Protein AF-A0A846PHN7-F1 (afdb_monomer)

Nearest PDB structures (foldseek):
  6t8h-assembly1_B  TM=9.630E-01  e=1.627E-65  Pyrococcus abyssi
  8ppu-assembly1_B  TM=9.569E-01  e=2.282E-65  Pyrococcus abyssi GE5
  9f29-assembly1_B  TM=9.509E-01  e=7.810E-66  Pyrococcus abyssi GE5
  9f2a-assembly1_B  TM=9.524E-01  e=3.834E-64  Pyrococcus abyssi GE5
  5ijl-assembly1_A  TM=6.419E-01  e=6.352E-54  Pyrococcus abyssi GE5

Radius of gyration: 33.72 Å; Cα contacts (8 Å, |Δi|>4): 1313; chains: 1; bounding box: 74×51×107 Å

Mean predicted aligned error: 6.78 Å

Sequence (601 aa):
MKDVIAGRPIFSFPSRQGGFRLRYGRSRNTGLAAVGIHPATMQVLQGFIAAGTQLRLQLPGKGGIAVPVDTIESPIVRTKNGSVVRVSAENIEEVKHNIEKILFLGDILVSYGDFLYNSRNLETSGYVEEWWVGDLEKKIVEEFNGDPQKAAEAVGIASERLTEFLGRPFLSKPNLKEAIDISSILHIPLHPSFTFFWSNLHSIEELVELRVWLANCEIDEEGGVIRRVAGNAKPSIKRSLEKIYLPHILEDDKIVIKGDEAWAFALCLGHNVSDVDPYSSESVLEAISILSGVKLMDKAPAFVGARMGRPEKAKRRQMTPLVHVLFPVGMAGGSRRNIVEAARREAVPVEVVNRTCPVCKSHTFKLRCEACGSGTAVERICSRCGKSSKGDLCRVCRVSTQSYGKQTIDFKELLENACSLLNCSIPKVLKGVKGLINESKTPESIEKGVLRARYDLSVYKDGTIRFDATNAPLTHFRPSELGVSVERLKQLGYSSDIKGAALTDSSQICELKIQDIVVPRRCADYFVRVAKFVDELLTKVYGLPSYYNVSDGQHLTGCLVIGLAPHTSVGILGRIIGFTSLSVCYAHPVWHSAKRRDCDG

Foldseek 3Di:
DPDDDPPWDWQFDAFDQLFAFEDEDDDQFDDLQAKEAAVLLCLLVVNSQDQLFWKQWPPDDRIHHYDYDNLFQAWWFQFQQRFIDRDHPVCSVVGSVGGPGTLHSTHIYHYPVSNVVSVHDDDDHFDALVVLLVLLQVLCCPPVVRDLCVLCVQLVHDSVLSVCCNVPVSPRDDQQSSQLSSQLRSVGFGHLVLAFQQQLDPDVVLLVVLLVQQVQWDFDDDPNATFKTKGAQDVSVSVSCSSRSQGWDDDPRITMHGDSSRRSSCLLSQPVDDPDDLVVDPDSQRSSCVSNVGHHTRRGPGHMTIMTDHDWDWFWDADVVFALWADALAPQCPPQQFLVSNLVDAKGKAKAFWWAQPPPRDTDLDQADPVPRDGIHQWWADPPPRDTDPDQADPPPRHGTARIDIDIDNSNVLQVVLCVLLVHDRDPTFHYHNAQDDRRSRIDRVNSRRLCSVLVFGADNVRDIDIDFQAIEGFKDFQVQQVHDQVLVVVVPFQAAPVRHGRDDRRGMHTADQQEKAAAQSVLSSVLSVLVSQQSCCCRVVVHHRDQPDDGSNSQQQPWDWCADPPDPDTDIHGYHGYHNDRYMYHHQNNQVVNVHGSRD

pLDDT: mean 93.6, std 4.92, range [53.34, 98.56]

Solvent-accessible surface area (backbone atoms only — not comparable to full-atom values): 31960 Å² total; per-residue (Å²): 133,89,83,77,53,92,96,37,58,74,76,27,55,75,61,31,86,43,20,26,29,51,36,83,43,69,57,50,51,33,30,65,39,17,27,28,32,20,54,49,31,24,57,73,52,74,54,74,48,42,58,30,15,10,31,34,34,69,60,62,42,77,30,15,13,32,30,76,34,83,77,53,54,45,18,31,33,27,30,73,80,66,25,30,42,72,44,39,90,86,48,37,83,74,43,64,86,38,63,67,42,80,53,28,48,18,33,35,32,37,26,65,66,42,23,61,75,55,73,42,83,84,73,66,72,30,49,39,61,73,54,53,42,50,53,48,54,50,44,26,40,76,78,41,77,60,34,60,53,60,46,16,58,73,48,71,49,60,44,67,59,54,51,35,35,69,75,35,50,78,80,40,68,74,54,67,66,56,29,50,38,44,14,59,69,68,70,37,60,50,50,45,90,65,54,57,36,54,82,57,54,93,48,57,64,63,53,51,52,49,38,58,48,56,76,69,32,53,68,47,66,59,94,92,40,40,45,31,37,36,30,78,62,44,74,66,56,53,49,53,41,57,49,28,64,53,55,31,43,62,54,95,71,20,39,36,25,55,44,65,63,23,31,40,53,39,40,42,56,15,68,95,59,80,91,73,67,58,83,79,42,98,42,57,51,53,25,30,20,64,43,41,71,35,47,62,66,63,49,64,78,32,35,38,12,31,26,51,54,51,75,48,38,64,45,76,43,62,47,90,73,64,24,27,27,63,29,54,41,41,71,55,13,50,98,67,21,19,46,57,57,28,28,75,41,79,68,45,74,32,65,31,22,33,20,32,22,81,84,84,61,51,77,43,71,53,67,46,32,88,90,76,62,47,67,36,42,81,41,26,29,21,85,85,77,67,47,76,37,99,49,65,48,23,92,85,77,70,41,67,34,36,41,45,42,80,44,73,42,50,42,42,61,53,47,52,53,34,22,59,64,62,73,47,80,81,64,92,65,39,23,28,28,58,60,64,84,58,94,51,23,70,63,52,64,64,48,58,18,55,48,23,47,74,54,77,42,36,32,44,100,84,73,48,73,52,72,46,56,26,62,36,33,26,47,47,47,34,38,64,67,28,76,42,57,66,69,59,41,37,75,76,69,48,60,42,29,74,85,68,46,74,62,83,59,50,78,47,48,30,69,52,53,59,47,40,28,30,37,18,50,76,51,33,61,51,45,36,38,50,40,50,43,48,24,48,45,27,39,58,73,66,72,36,77,66,76,66,89,50,90,48,52,76,65,43,48,72,40,76,47,72,47,65,38,88,98,56,91,62,64,41,71,31,30,30,66,31,32,32,95,48,36,27,31,34,25,16,56,68,49,40,45,74,37,75,41,71,17,37,104

Secondary structure (DSSP, 8-state):
-----TT--EEE-TT-TTSEEEEE---TT-BTTBEEE-HHHHHHTTTSS-TTPEEEESSSSS-EEEEE-SSSPPPEEEETTS-EEE--TTTHHHHTTSEEEEEE--EEEE-HHHHHHTTPPPPPPPP-HHHHHHHHHHHHHHHHTT-HHHHHHHHTS-HHHHHHHHH-TTTS---HHHHHHHHHHH-PPPPTTT---GGGSSSHHHHHHHHHHHHTSEEEEETTEEEEEEEE--HHHHHHHHHTT--BEEETTEEEEETHHHHHHHHHTTTT--S--GGGSSSHHHHHHHHHSS----S-S-EE-EEE-PPP-EEE---SS--S---B-TTTTTTTTBHHHHTTSS-EEEEEE-EE-TTT--EESSSB-TTT-PBPEE-EEETTT--EESSSB-TTT-SBEESEEEEEE-HHHHHHHHHHHTT-PPPS--B-BSS--STT-PPPPHHHHHHHHHTT----TTS---EEEEEEE-SEE-HHHHT--HHHHHHTT--B-TTS-B---TTS-EEPPTTEEEEEHHHHHHHHHHHHHHHHIIIIII----S---SSSGGGTT-EEEE--TT-S--EEEEEEEEESSSEEEE-HHHHHHTT--S--

Structure (mmCIF, N/CA/C/O backbone):
data_AF-A0A846PHN7-F1
#
_entry.id   AF-A0A846PHN7-F1
#
loop_
_atom_site.group_PDB
_atom_site.id
_atom_site.type_symbol
_atom_site.label_atom_id
_atom_site.label_alt_id
_atom_site.label_comp_id
_atom_site.label_asym_id
_atom_site.label_entity_id
_atom_site.label_seq_id
_atom_site.pdbx_PDB_ins_code
_atom_site.Cartn_x
_atom_site.Cartn_y
_atom_site.Cartn_z
_atom_site.occupancy
_atom_site.B_iso_or_equiv
_atom_site.auth_seq_id
_atom_site.auth_comp_id
_atom_site.auth_asym_id
_atom_site.auth_atom_id
_atom_site.pdbx_PDB_model_num
ATOM 1 N N . MET A 1 1 ? 14.777 -17.755 3.435 1.00 59.16 1 MET A N 1
ATOM 2 C CA . MET A 1 1 ? 13.382 -18.172 3.162 1.00 59.16 1 MET A CA 1
ATOM 3 C C . MET A 1 1 ? 13.105 -19.575 3.720 1.00 59.16 1 MET A C 1
ATOM 5 O O . MET A 1 1 ? 12.524 -20.391 3.026 1.00 59.16 1 MET A O 1
ATOM 9 N N . LYS A 1 2 ? 13.524 -19.868 4.964 1.00 53.34 2 LYS A N 1
ATOM 10 C CA . LYS A 1 2 ? 13.501 -21.238 5.515 1.00 53.34 2 LYS A CA 1
ATOM 11 C C . LYS A 1 2 ? 12.114 -21.681 6.020 1.00 53.34 2 LYS A C 1
ATOM 13 O O . LYS A 1 2 ? 11.818 -22.862 5.955 1.00 53.34 2 LYS A O 1
ATOM 18 N N . ASP A 1 3 ? 11.246 -20.733 6.394 1.00 63.94 3 ASP A N 1
ATOM 19 C CA . ASP A 1 3 ? 9.897 -21.028 6.902 1.00 63.94 3 ASP A CA 1
ATOM 20 C C . ASP A 1 3 ? 8.811 -20.598 5.909 1.00 63.94 3 ASP A C 1
ATOM 22 O O . ASP A 1 3 ? 8.416 -19.421 5.859 1.00 63.94 3 ASP A O 1
ATOM 26 N N . VAL A 1 4 ? 8.325 -21.544 5.106 1.00 71.38 4 VAL A N 1
ATOM 27 C CA . VAL A 1 4 ? 7.178 -21.348 4.210 1.00 71.38 4 VAL A CA 1
ATOM 28 C C . VAL A 1 4 ? 5.917 -21.800 4.937 1.00 71.38 4 VAL A C 1
ATOM 30 O O . VAL A 1 4 ? 5.753 -22.972 5.254 1.00 71.38 4 VAL A O 1
ATOM 33 N N . ILE A 1 5 ? 5.025 -20.854 5.227 1.00 78.81 5 ILE A N 1
ATOM 34 C CA . ILE A 1 5 ? 3.713 -21.149 5.810 1.00 78.81 5 ILE A CA 1
ATOM 35 C C . ILE A 1 5 ? 2.753 -21.420 4.650 1.00 78.81 5 ILE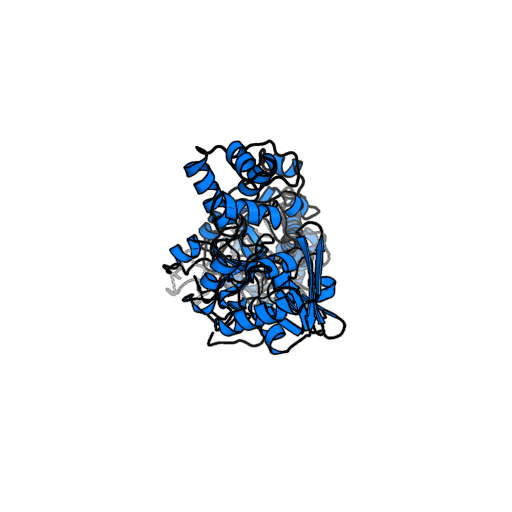 A C 1
ATOM 37 O O . ILE A 1 5 ? 2.744 -20.657 3.682 1.00 78.81 5 ILE A O 1
ATOM 41 N N . ALA A 1 6 ? 1.933 -22.468 4.752 1.00 80.19 6 ALA A N 1
ATOM 42 C CA . ALA A 1 6 ? 0.899 -22.764 3.761 1.00 80.19 6 ALA A CA 1
ATOM 43 C C . ALA A 1 6 ? 0.036 -21.520 3.461 1.00 80.19 6 ALA A C 1
ATOM 45 O O . ALA A 1 6 ? -0.363 -20.790 4.371 1.00 80.19 6 ALA A O 1
ATOM 46 N N . GLY A 1 7 ? -0.213 -21.257 2.175 1.00 82.94 7 GLY A N 1
ATOM 47 C CA . GLY A 1 7 ? -0.953 -20.078 1.709 1.00 82.94 7 GLY A CA 1
ATOM 48 C C . GLY A 1 7 ? -0.140 -18.778 1.620 1.00 82.94 7 GLY A C 1
ATOM 49 O O . GLY A 1 7 ? -0.718 -17.739 1.316 1.00 82.94 7 GLY A O 1
ATOM 50 N N . ARG A 1 8 ? 1.179 -18.803 1.870 1.00 87.81 8 ARG A N 1
ATOM 51 C CA . ARG A 1 8 ? 2.074 -17.646 1.680 1.00 87.81 8 ARG A CA 1
ATOM 52 C C . ARG A 1 8 ? 3.088 -17.921 0.567 1.00 87.81 8 ARG A C 1
ATOM 54 O O . ARG A 1 8 ? 4.117 -18.544 0.848 1.00 87.81 8 ARG A O 1
ATOM 61 N N . PRO A 1 9 ? 2.825 -17.478 -0.675 1.00 92.81 9 PRO A N 1
ATOM 62 C CA . PRO A 1 9 ? 3.702 -17.762 -1.802 1.00 92.81 9 PRO A CA 1
ATOM 63 C C . PRO A 1 9 ? 5.080 -17.110 -1.649 1.00 92.81 9 PRO A C 1
ATOM 65 O O . PRO A 1 9 ? 5.247 -16.055 -1.025 1.00 92.81 9 PRO A O 1
ATOM 68 N N . ILE A 1 10 ? 6.074 -17.755 -2.255 1.00 94.94 10 ILE A N 1
ATOM 69 C CA . ILE A 1 10 ? 7.368 -17.149 -2.565 1.00 94.94 10 ILE A CA 1
ATOM 70 C C . ILE A 1 10 ? 7.231 -16.535 -3.954 1.00 94.94 10 ILE A C 1
ATOM 72 O O . ILE A 1 10 ? 6.849 -17.234 -4.887 1.00 94.94 10 ILE A O 1
ATOM 76 N N . PHE A 1 11 ? 7.531 -15.246 -4.082 1.00 95.31 11 PHE A N 1
ATOM 77 C CA . PHE A 1 11 ? 7.450 -14.551 -5.365 1.00 95.31 11 PHE A CA 1
ATOM 78 C C . PHE A 1 11 ? 8.768 -14.657 -6.126 1.00 95.31 11 PHE A C 1
ATOM 80 O O . PHE A 1 11 ? 8.774 -14.947 -7.314 1.00 95.31 11 PHE A O 1
ATOM 87 N N . SER A 1 12 ? 9.890 -14.478 -5.427 1.00 95.00 12 SER A N 1
ATOM 88 C CA . SER A 1 12 ? 11.223 -14.651 -5.999 1.00 95.00 12 SER A CA 1
ATOM 89 C C . SER A 1 12 ? 12.211 -15.145 -4.951 1.00 95.00 12 SER A C 1
ATOM 91 O O . SER A 1 12 ? 12.159 -14.722 -3.791 1.00 95.00 12 SER A O 1
ATOM 93 N N . PHE A 1 13 ? 13.125 -16.020 -5.371 1.00 94.00 13 PHE A N 1
ATOM 94 C CA . PHE A 1 13 ? 14.275 -16.438 -4.575 1.00 94.00 13 PHE A CA 1
ATOM 95 C C . PHE A 1 13 ? 15.330 -15.322 -4.480 1.00 94.00 13 PHE A C 1
ATOM 97 O O . PHE A 1 13 ? 15.312 -14.383 -5.277 1.00 94.00 13 PHE A O 1
ATOM 104 N N . PRO A 1 14 ? 16.243 -15.392 -3.493 1.00 92.44 14 PRO A N 1
ATOM 105 C CA . PRO A 1 14 ? 17.262 -14.372 -3.300 1.00 92.44 14 PRO A CA 1
ATOM 106 C C . PRO A 1 14 ? 18.102 -14.160 -4.562 1.00 92.44 14 PRO A C 1
ATOM 108 O O . PRO A 1 14 ? 18.579 -15.144 -5.125 1.00 92.44 14 PRO A O 1
ATOM 111 N N . SER A 1 15 ? 18.256 -12.906 -4.997 1.00 91.12 15 SER A N 1
ATOM 112 C CA . SER A 1 15 ? 19.069 -12.514 -6.163 1.00 91.12 15 SER A CA 1
ATOM 113 C C . SER A 1 15 ? 18.763 -13.295 -7.453 1.00 91.12 15 SER A C 1
ATOM 115 O O . SER A 1 15 ? 19.611 -13.423 -8.333 1.00 91.12 15 SER A O 1
ATOM 117 N N . ARG A 1 16 ? 17.549 -13.853 -7.578 1.00 94.25 16 ARG A N 1
ATOM 118 C CA . ARG A 1 16 ? 17.152 -14.645 -8.743 1.00 94.25 16 ARG A CA 1
ATOM 119 C C . ARG A 1 16 ? 16.799 -13.721 -9.905 1.00 94.25 16 ARG A C 1
ATOM 121 O O . ARG A 1 16 ? 15.885 -12.907 -9.792 1.00 94.25 16 ARG A O 1
ATOM 128 N N . GLN A 1 17 ? 17.477 -13.921 -11.030 1.00 93.88 17 GLN A N 1
ATOM 129 C CA . GLN A 1 17 ? 17.161 -13.290 -12.310 1.00 93.88 17 GLN A CA 1
ATOM 130 C C . GLN A 1 17 ? 15.700 -13.547 -12.713 1.00 93.88 17 GLN A C 1
ATOM 132 O O . GLN A 1 17 ? 15.185 -14.657 -12.537 1.00 93.88 17 GLN A O 1
ATOM 137 N N . GLY A 1 18 ? 15.023 -12.509 -13.204 1.00 94.19 18 GLY A N 1
ATOM 138 C CA . GLY A 1 18 ? 13.574 -12.516 -13.450 1.00 94.19 18 GLY A CA 1
ATOM 139 C C . GLY A 1 18 ? 12.726 -12.238 -12.205 1.00 94.19 18 GLY A C 1
ATOM 140 O O . GLY A 1 18 ? 11.508 -12.084 -12.298 1.00 94.19 18 GLY A O 1
ATOM 141 N N . GLY A 1 19 ? 13.360 -12.137 -11.034 1.00 96.62 19 GLY A N 1
ATOM 142 C CA . GLY A 1 19 ? 12.746 -11.643 -9.809 1.00 96.62 19 GLY A CA 1
ATOM 143 C C . GLY A 1 19 ? 12.422 -10.149 -9.868 1.00 96.62 19 GLY A C 1
ATOM 144 O O . GLY A 1 19 ? 12.413 -9.537 -10.933 1.00 96.62 19 GLY A O 1
ATOM 145 N N . PHE A 1 20 ? 12.187 -9.541 -8.706 1.00 97.94 20 PHE A N 1
ATOM 146 C CA . PHE A 1 20 ? 12.015 -8.092 -8.636 1.00 97.94 20 PHE A CA 1
ATOM 147 C C . PHE A 1 20 ? 13.347 -7.393 -8.895 1.00 97.94 20 PHE A C 1
ATOM 149 O O . PHE A 1 20 ? 14.292 -7.613 -8.136 1.00 97.94 20 PHE A O 1
ATOM 156 N N . ARG A 1 21 ? 13.433 -6.549 -9.925 1.00 97.94 21 ARG A N 1
ATOM 157 C CA . ARG A 1 21 ? 14.621 -5.713 -10.148 1.00 97.94 21 ARG A CA 1
ATOM 158 C C . ARG A 1 21 ? 14.665 -4.619 -9.088 1.00 97.94 21 ARG A C 1
ATOM 160 O O . ARG A 1 21 ? 13.664 -3.941 -8.859 1.00 97.94 21 ARG A O 1
ATOM 167 N N . LEU A 1 22 ? 15.812 -4.441 -8.440 1.00 97.69 22 LEU A N 1
ATOM 168 C CA . LEU A 1 22 ? 15.990 -3.346 -7.493 1.00 97.69 22 LEU A CA 1
ATOM 169 C C . LEU A 1 22 ? 15.986 -2.007 -8.241 1.00 97.69 22 LEU A C 1
ATOM 171 O O . LEU A 1 22 ? 16.812 -1.795 -9.126 1.00 97.69 22 LEU A O 1
ATOM 175 N N . ARG A 1 23 ? 15.105 -1.090 -7.837 1.00 97.75 23 ARG A N 1
ATOM 176 C CA . ARG A 1 23 ? 15.150 0.316 -8.246 1.00 97.75 23 ARG A CA 1
ATOM 177 C C . ARG A 1 23 ? 15.209 1.191 -7.007 1.00 97.75 23 ARG A C 1
ATOM 179 O O . ARG A 1 23 ? 14.356 1.083 -6.123 1.00 97.75 23 ARG A O 1
ATOM 186 N N . TYR A 1 24 ? 16.214 2.053 -6.929 1.00 97.69 24 TYR A N 1
ATOM 187 C CA . TYR A 1 24 ? 16.295 3.025 -5.848 1.00 97.69 24 TYR A CA 1
ATOM 188 C C . TYR A 1 24 ? 15.338 4.177 -6.108 1.00 97.69 24 TYR A C 1
ATOM 190 O O . TYR A 1 24 ? 15.294 4.726 -7.202 1.00 97.69 24 TYR A O 1
ATOM 198 N N . GLY A 1 25 ? 14.589 4.567 -5.085 1.00 96.25 25 GLY A N 1
ATOM 199 C CA . GLY A 1 25 ? 13.766 5.761 -5.159 1.00 96.25 25 GLY A CA 1
ATOM 200 C C . GLY A 1 25 ? 12.684 5.798 -4.099 1.00 96.25 25 GLY A C 1
ATOM 201 O O . GLY A 1 25 ? 12.446 4.846 -3.351 1.00 96.25 25 GLY A O 1
ATOM 202 N N . ARG A 1 26 ? 12.017 6.945 -4.021 1.00 96.19 26 ARG A N 1
ATOM 203 C CA . ARG A 1 26 ? 10.937 7.173 -3.070 1.00 96.19 26 ARG A CA 1
ATOM 204 C C . ARG A 1 26 ? 9.775 7.851 -3.775 1.00 96.19 26 ARG A C 1
ATOM 206 O O . ARG A 1 26 ? 9.850 9.022 -4.125 1.00 96.19 26 ARG A O 1
ATOM 213 N N . SER A 1 27 ? 8.691 7.105 -3.937 1.00 96.50 27 SER A N 1
ATOM 214 C CA . SER A 1 27 ? 7.403 7.660 -4.322 1.00 96.50 27 SER A CA 1
ATOM 215 C C . SER A 1 27 ? 6.733 8.296 -3.103 1.00 96.50 27 SER A C 1
ATOM 217 O O . SER A 1 27 ? 7.083 8.036 -1.949 1.00 96.50 27 SER A O 1
ATOM 219 N N . ARG A 1 28 ? 5.710 9.109 -3.352 1.00 96.31 28 ARG A N 1
ATOM 220 C CA . ARG A 1 28 ? 4.899 9.770 -2.321 1.00 96.31 28 ARG A CA 1
ATOM 221 C C . ARG A 1 28 ? 4.278 8.816 -1.298 1.00 96.31 28 ARG A C 1
ATOM 223 O O . ARG A 1 28 ? 3.942 9.264 -0.209 1.00 96.31 28 ARG A O 1
ATOM 230 N N . ASN A 1 29 ? 4.111 7.536 -1.635 1.00 97.38 29 ASN A N 1
ATOM 231 C CA . ASN A 1 29 ? 3.531 6.499 -0.779 1.00 97.38 29 ASN A CA 1
ATOM 232 C C . ASN A 1 29 ? 4.534 5.416 -0.322 1.00 97.38 29 ASN A C 1
ATOM 234 O O . ASN A 1 29 ? 4.111 4.437 0.290 1.00 97.38 29 ASN A O 1
ATOM 238 N N . THR A 1 30 ? 5.839 5.568 -0.593 1.00 97.69 30 THR A N 1
ATOM 239 C CA . THR A 1 30 ? 6.889 4.606 -0.193 1.00 97.69 30 THR A CA 1
ATOM 240 C C . THR A 1 30 ? 7.865 5.185 0.844 1.00 97.69 30 THR A C 1
ATOM 242 O O . THR A 1 30 ? 7.807 6.364 1.221 1.00 97.69 30 THR A O 1
ATOM 245 N N . GLY A 1 31 ? 8.781 4.339 1.327 1.00 95.69 31 GLY A N 1
ATOM 246 C CA . GLY A 1 31 ? 9.701 4.623 2.431 1.00 95.69 31 GLY A CA 1
ATOM 247 C C . GLY A 1 31 ? 9.116 4.213 3.783 1.00 95.69 31 GLY A C 1
ATOM 248 O O . GLY A 1 31 ? 8.008 3.687 3.844 1.00 95.69 31 GLY A O 1
ATOM 249 N N . LEU A 1 32 ? 9.851 4.429 4.879 1.00 95.81 32 LEU A N 1
ATOM 250 C CA . LEU A 1 32 ? 9.483 3.903 6.205 1.00 95.81 32 LEU A CA 1
ATOM 251 C C . LEU A 1 32 ? 9.195 2.386 6.132 1.00 95.81 32 LEU A C 1
ATOM 253 O O . LEU A 1 32 ? 8.189 1.911 6.652 1.00 95.81 32 LEU A O 1
ATOM 257 N N . ALA A 1 33 ? 10.051 1.644 5.424 1.00 96.06 33 ALA A N 1
ATOM 258 C CA . ALA A 1 33 ? 9.912 0.239 5.034 1.00 96.06 33 ALA A CA 1
ATOM 259 C C . ALA A 1 33 ? 8.853 -0.105 3.963 1.00 96.06 33 ALA A C 1
ATOM 261 O O . ALA A 1 33 ? 8.863 -1.231 3.469 1.00 96.06 33 ALA A O 1
ATOM 262 N N . ALA A 1 34 ? 7.963 0.803 3.549 1.00 97.69 34 ALA A N 1
ATOM 263 C CA . ALA A 1 34 ? 7.045 0.526 2.441 1.00 97.69 34 ALA A CA 1
ATOM 264 C C . ALA A 1 34 ? 7.778 0.527 1.089 1.00 97.69 34 ALA A C 1
ATOM 266 O O . ALA A 1 34 ? 8.513 1.467 0.775 1.00 97.69 34 ALA A O 1
ATOM 267 N N . VAL A 1 35 ? 7.519 -0.491 0.267 1.00 98.00 35 VAL A N 1
ATOM 268 C CA . VAL A 1 35 ? 8.141 -0.692 -1.050 1.00 98.00 35 VAL A CA 1
ATOM 269 C C . VAL A 1 35 ? 7.131 -0.519 -2.179 1.00 98.00 35 VAL A C 1
ATOM 271 O O . VAL A 1 35 ? 5.969 -0.914 -2.057 1.00 98.00 35 VAL A O 1
ATOM 274 N N . GLY A 1 36 ? 7.574 0.074 -3.285 1.00 98.19 36 GLY A N 1
ATOM 275 C CA . GLY A 1 36 ? 6.739 0.280 -4.466 1.00 98.19 36 GLY A CA 1
ATOM 276 C C . GLY A 1 36 ? 6.760 -0.934 -5.385 1.00 98.19 36 GLY A C 1
ATOM 277 O O . GLY A 1 36 ? 7.827 -1.466 -5.668 1.00 98.19 36 GLY A O 1
ATOM 278 N N . ILE A 1 37 ? 5.588 -1.360 -5.846 1.00 98.31 37 ILE A N 1
ATOM 279 C CA . ILE A 1 37 ? 5.414 -2.458 -6.802 1.00 98.31 37 ILE A CA 1
ATOM 280 C C . ILE A 1 37 ? 4.458 -1.994 -7.897 1.00 98.31 37 ILE A C 1
ATOM 282 O O . ILE A 1 37 ? 3.456 -1.328 -7.610 1.00 98.31 37 ILE A O 1
ATOM 286 N N . HIS A 1 38 ? 4.737 -2.377 -9.141 1.00 97.94 38 HIS A N 1
ATOM 287 C CA . HIS A 1 38 ? 3.866 -2.037 -10.256 1.00 97.94 38 HIS A CA 1
ATOM 288 C C . HIS A 1 38 ? 2.485 -2.715 -10.112 1.00 97.94 38 HIS A C 1
ATOM 290 O O . HIS A 1 38 ? 2.420 -3.923 -9.851 1.00 97.94 38 HIS A O 1
ATOM 296 N N . PRO A 1 39 ? 1.355 -2.003 -10.300 1.00 96.62 39 PRO A N 1
ATOM 297 C CA . PRO A 1 39 ? 0.018 -2.595 -10.185 1.00 96.62 39 PRO A CA 1
ATOM 298 C C . PRO A 1 39 ? -0.216 -3.802 -11.105 1.00 96.62 39 PRO A C 1
ATOM 300 O O . PRO A 1 39 ? -0.854 -4.771 -10.697 1.00 96.62 39 PRO A O 1
ATOM 303 N N . ALA A 1 40 ? 0.346 -3.799 -12.319 1.00 96.94 40 ALA A N 1
ATOM 304 C CA . ALA A 1 40 ? 0.264 -4.960 -13.213 1.00 96.94 40 ALA A CA 1
ATOM 305 C C . ALA A 1 40 ? 0.932 -6.209 -12.609 1.00 96.94 40 ALA A C 1
ATOM 307 O O . ALA A 1 40 ? 0.413 -7.310 -12.765 1.00 96.94 40 ALA A O 1
ATOM 308 N N . THR A 1 41 ? 2.017 -6.058 -11.839 1.00 97.31 41 THR A N 1
ATOM 309 C CA . THR A 1 41 ? 2.642 -7.175 -11.114 1.00 97.31 41 THR A CA 1
ATOM 310 C C . THR A 1 41 ? 1.711 -7.742 -10.049 1.00 97.31 41 THR A C 1
ATOM 312 O O . THR A 1 41 ? 1.615 -8.958 -9.901 1.00 97.31 41 THR A O 1
ATOM 315 N N . MET A 1 42 ? 0.968 -6.887 -9.341 1.00 96.38 42 MET A N 1
ATOM 316 C CA . MET A 1 42 ? -0.041 -7.327 -8.369 1.00 96.38 42 MET A CA 1
ATOM 317 C C . MET A 1 42 ? -1.140 -8.180 -9.030 1.00 96.38 42 MET A C 1
ATOM 319 O O . MET A 1 42 ? -1.551 -9.197 -8.470 1.00 96.38 42 MET A O 1
ATOM 323 N N . GLN A 1 43 ? -1.573 -7.804 -10.240 1.00 95.50 43 GLN A N 1
ATOM 324 C CA . GLN A 1 43 ? -2.580 -8.537 -11.021 1.00 95.50 43 GLN A CA 1
ATOM 325 C C . GLN A 1 43 ? -2.041 -9.856 -11.590 1.00 95.50 43 GLN A C 1
ATOM 327 O O . GLN A 1 43 ? -2.684 -10.895 -11.453 1.00 95.50 43 GLN A O 1
ATOM 332 N N . VAL A 1 44 ? -0.834 -9.839 -12.165 1.00 95.81 44 VAL A N 1
ATOM 333 C CA . VAL A 1 44 ? -0.141 -11.037 -12.673 1.00 95.81 44 VAL A CA 1
ATOM 334 C C . VAL A 1 44 ? 0.060 -12.075 -11.562 1.00 95.81 44 VAL A C 1
ATOM 336 O O . VAL A 1 44 ? -0.071 -13.275 -11.794 1.00 95.81 44 VAL A O 1
ATOM 339 N N . LEU A 1 45 ? 0.302 -11.620 -10.331 1.00 95.50 45 LEU A N 1
ATOM 340 C CA . LEU A 1 45 ? 0.403 -12.461 -9.137 1.00 95.50 45 LEU A CA 1
ATOM 341 C C . LEU A 1 45 ? -0.957 -12.771 -8.487 1.00 95.50 45 LEU A C 1
ATOM 343 O O . LEU A 1 45 ? -1.007 -13.107 -7.303 1.00 95.50 45 LEU A O 1
ATOM 347 N N . GLN A 1 46 ? -2.060 -12.660 -9.234 1.00 92.94 46 GLN A N 1
ATOM 348 C CA . GLN A 1 46 ? -3.415 -13.050 -8.823 1.00 92.94 46 GLN A CA 1
ATOM 349 C C . GLN A 1 46 ? -3.888 -12.392 -7.514 1.00 92.94 46 GLN A C 1
ATOM 351 O O . GLN A 1 46 ? -4.632 -12.987 -6.736 1.00 92.94 46 GLN A O 1
ATOM 356 N N . GLY A 1 47 ? -3.430 -11.169 -7.231 1.00 91.75 47 GLY A N 1
ATOM 357 C CA . GLY A 1 47 ? -3.810 -10.432 -6.026 1.00 91.75 47 GLY A CA 1
ATOM 358 C C . GLY A 1 47 ? -3.194 -10.954 -4.722 1.00 91.75 47 GLY A C 1
ATOM 359 O O . GLY A 1 47 ? -3.564 -10.472 -3.654 1.00 91.75 47 GLY A O 1
ATOM 360 N N . PHE A 1 48 ? -2.234 -11.890 -4.768 1.00 95.00 48 PHE A N 1
ATOM 361 C CA . PHE A 1 48 ? -1.471 -12.283 -3.573 1.00 95.00 48 PHE A CA 1
ATOM 362 C C . PHE A 1 48 ? -0.621 -11.137 -3.016 1.00 95.00 48 PHE A C 1
ATOM 364 O O . PHE A 1 48 ? -0.336 -11.111 -1.818 1.00 95.00 48 PHE A O 1
ATOM 371 N N . ILE A 1 49 ? -0.202 -10.210 -3.881 1.00 95.81 49 ILE A N 1
ATOM 372 C CA . ILE A 1 49 ? 0.314 -8.904 -3.479 1.00 95.81 49 ILE A CA 1
ATOM 373 C C . ILE A 1 49 ? -0.799 -7.895 -3.721 1.00 95.81 49 ILE A C 1
ATOM 375 O O . ILE A 1 49 ? -1.155 -7.632 -4.864 1.00 95.81 49 ILE A O 1
ATOM 379 N N . ALA A 1 50 ? -1.311 -7.311 -2.649 1.00 94.44 50 ALA A N 1
ATOM 380 C CA . ALA A 1 50 ? -2.191 -6.155 -2.689 1.00 94.44 50 ALA A CA 1
ATOM 381 C C . ALA A 1 50 ? -1.547 -4.986 -1.934 1.00 94.44 50 ALA A C 1
ATOM 383 O O . ALA A 1 50 ? -0.577 -5.153 -1.187 1.00 94.44 50 ALA A O 1
ATOM 384 N N . ALA A 1 51 ? -2.094 -3.782 -2.101 1.00 95.44 51 ALA A N 1
ATOM 385 C CA . ALA A 1 51 ? -1.625 -2.628 -1.346 1.00 95.44 51 ALA A CA 1
ATOM 386 C C . ALA A 1 51 ? -1.818 -2.859 0.167 1.00 95.44 51 ALA A C 1
ATOM 388 O O . ALA A 1 51 ? -2.939 -3.050 0.645 1.00 95.44 51 ALA A O 1
ATOM 389 N N . GLY A 1 52 ? -0.717 -2.837 0.916 1.00 96.38 52 GLY A N 1
ATOM 390 C CA . GLY A 1 52 ? -0.668 -3.169 2.339 1.00 96.38 52 GLY A CA 1
ATOM 391 C C . GLY A 1 52 ? -0.298 -4.621 2.650 1.00 96.38 52 GLY A C 1
ATOM 392 O O . GLY A 1 52 ? -0.103 -4.946 3.821 1.00 96.38 52 GLY A O 1
ATOM 393 N N . THR A 1 53 ? -0.178 -5.504 1.652 1.00 97.25 53 THR A N 1
ATOM 394 C CA . THR A 1 53 ? 0.376 -6.842 1.880 1.00 97.25 53 THR A CA 1
ATOM 395 C C . THR A 1 53 ? 1.821 -6.694 2.352 1.00 97.25 53 THR A C 1
ATOM 397 O O . THR A 1 53 ? 2.649 -6.081 1.681 1.00 97.25 53 THR A O 1
ATOM 400 N N . GLN A 1 54 ? 2.143 -7.268 3.508 1.00 96.81 54 GLN A N 1
ATOM 401 C CA . GLN A 1 54 ? 3.510 -7.323 4.008 1.00 96.81 54 GLN A CA 1
ATOM 402 C C . GLN A 1 54 ? 4.319 -8.279 3.138 1.00 96.81 54 GLN A C 1
ATOM 404 O O . GLN A 1 54 ? 4.007 -9.467 3.065 1.00 96.81 54 GLN A O 1
ATOM 409 N N . LEU A 1 55 ? 5.406 -7.797 2.558 1.00 96.38 55 LEU A N 1
ATOM 410 C CA . LEU A 1 55 ? 6.434 -8.601 1.920 1.00 96.38 55 LEU A CA 1
ATOM 411 C C . LEU A 1 55 ? 7.555 -8.869 2.920 1.00 96.38 55 LEU A C 1
ATOM 413 O O . LEU A 1 55 ? 7.927 -8.009 3.713 1.00 96.38 55 LEU A O 1
ATOM 417 N N . ARG A 1 56 ? 8.096 -10.086 2.906 1.00 95.50 56 ARG A N 1
ATOM 418 C CA . ARG A 1 56 ? 9.350 -10.426 3.587 1.00 95.50 56 ARG A CA 1
ATOM 419 C C . ARG A 1 56 ? 10.455 -10.385 2.547 1.00 95.50 56 ARG A C 1
ATOM 421 O O . ARG A 1 56 ? 10.463 -11.224 1.646 1.00 95.50 56 ARG A O 1
ATOM 428 N N . LEU A 1 57 ? 11.345 -9.414 2.691 1.00 94.12 57 LEU A N 1
ATOM 429 C CA . LEU A 1 57 ? 12.371 -9.097 1.707 1.00 94.12 57 LEU A CA 1
ATOM 430 C C . LEU A 1 57 ? 13.718 -9.717 2.092 1.00 94.12 57 LEU A C 1
ATOM 432 O O . LEU A 1 57 ? 13.993 -9.982 3.265 1.00 94.12 57 LEU A O 1
ATOM 436 N N . GLN A 1 58 ? 14.539 -9.980 1.080 1.00 92.50 58 GLN A N 1
ATOM 437 C CA . GLN A 1 58 ? 15.955 -10.311 1.241 1.00 92.50 58 GLN A CA 1
ATOM 438 C C . GLN A 1 58 ? 16.775 -9.063 1.604 1.00 92.50 58 GLN A C 1
ATOM 440 O O . GLN A 1 58 ? 17.653 -9.137 2.463 1.00 92.50 58 GLN A O 1
ATOM 445 N N . LEU A 1 59 ? 16.476 -7.941 0.944 1.00 89.56 59 LEU A N 1
ATOM 446 C CA . LEU A 1 59 ? 17.163 -6.653 1.027 1.00 89.56 59 LEU A CA 1
ATOM 447 C C . LEU A 1 59 ? 16.114 -5.526 0.989 1.00 89.56 59 LEU A C 1
ATOM 449 O O . LEU A 1 59 ? 15.086 -5.699 0.331 1.00 89.56 59 LEU A O 1
ATOM 453 N N . PRO A 1 60 ? 16.344 -4.374 1.643 1.00 88.44 60 PRO A N 1
ATOM 454 C CA . PRO A 1 60 ? 17.390 -4.101 2.635 1.00 88.44 60 PRO A CA 1
ATOM 455 C C . PRO A 1 60 ? 17.000 -4.571 4.051 1.00 88.44 60 PRO A C 1
ATOM 457 O O . PRO A 1 60 ? 17.864 -4.914 4.860 1.00 88.44 60 PRO A O 1
ATOM 460 N N . GLY A 1 61 ? 15.698 -4.621 4.349 1.00 87.75 61 GLY A N 1
ATOM 461 C CA . GLY A 1 61 ? 15.143 -4.971 5.659 1.00 87.75 61 GLY A CA 1
ATOM 462 C C . GLY A 1 61 ? 14.410 -6.316 5.685 1.00 87.75 61 GLY A C 1
ATOM 463 O O . GLY A 1 61 ? 14.241 -6.991 4.673 1.00 87.75 61 GLY A O 1
ATOM 464 N N . LYS A 1 62 ? 13.927 -6.716 6.870 1.00 87.69 62 LYS A N 1
ATOM 465 C CA . LYS A 1 62 ? 13.216 -8.000 7.076 1.00 87.69 62 LYS A CA 1
ATOM 466 C C . LYS A 1 62 ? 11.759 -7.994 6.602 1.00 87.69 62 LYS A C 1
ATOM 468 O O . LYS A 1 62 ? 11.106 -9.047 6.625 1.00 87.69 62 LYS A O 1
ATOM 473 N N . GLY A 1 63 ? 11.219 -6.834 6.251 1.00 91.81 63 GLY A N 1
ATOM 474 C CA . GLY A 1 63 ? 9.844 -6.692 5.808 1.00 91.81 63 GLY A CA 1
ATOM 475 C C . GLY A 1 63 ? 9.517 -5.284 5.340 1.00 91.81 63 GLY A C 1
ATOM 476 O O . GLY A 1 63 ? 10.218 -4.341 5.691 1.00 91.81 63 GLY A O 1
ATOM 477 N N . GLY A 1 64 ? 8.461 -5.186 4.546 1.00 96.12 64 GLY A N 1
ATOM 478 C CA . GLY A 1 64 ? 7.948 -3.942 3.993 1.00 96.12 64 GLY A CA 1
ATOM 479 C C . GLY A 1 64 ? 6.569 -4.169 3.406 1.00 96.12 64 GLY A C 1
ATOM 480 O O . GLY A 1 64 ? 6.342 -5.215 2.796 1.00 96.12 64 GLY A O 1
ATOM 481 N N . ILE A 1 65 ? 5.624 -3.252 3.600 1.00 97.50 65 ILE A N 1
ATOM 482 C CA . ILE A 1 65 ? 4.346 -3.363 2.888 1.00 97.50 65 ILE A CA 1
ATOM 483 C C . ILE A 1 65 ? 4.525 -3.014 1.408 1.00 97.50 65 ILE A C 1
ATOM 485 O O . ILE A 1 65 ? 5.291 -2.116 1.068 1.00 97.50 65 ILE A O 1
ATOM 489 N N . ALA A 1 66 ? 3.796 -3.697 0.531 1.00 97.94 66 ALA A N 1
ATOM 490 C CA . ALA A 1 66 ? 3.706 -3.320 -0.872 1.00 97.94 66 ALA A CA 1
ATOM 491 C C . ALA A 1 66 ? 2.722 -2.158 -1.053 1.00 97.94 66 ALA A C 1
ATOM 493 O O . ALA A 1 66 ? 1.619 -2.182 -0.501 1.00 97.94 66 ALA A O 1
ATOM 494 N N . VAL A 1 67 ? 3.088 -1.168 -1.860 1.00 97.88 67 VAL A N 1
ATOM 495 C CA . VAL A 1 67 ? 2.202 -0.083 -2.303 1.00 97.88 67 VAL A CA 1
ATOM 496 C C . VAL A 1 67 ? 2.312 0.105 -3.822 1.00 97.88 67 VAL A C 1
ATOM 498 O O . VAL A 1 67 ? 3.361 -0.195 -4.394 1.00 97.88 67 VAL A O 1
ATOM 501 N N . PRO A 1 68 ? 1.247 0.562 -4.502 1.00 97.12 68 PRO A N 1
ATOM 502 C CA . PRO A 1 68 ? 1.263 0.707 -5.954 1.00 97.12 68 PRO A CA 1
ATOM 503 C C . PRO A 1 68 ? 2.126 1.897 -6.391 1.00 97.12 68 PRO A C 1
ATOM 505 O O . PRO A 1 68 ? 1.973 3.000 -5.855 1.00 97.12 68 PRO A O 1
ATOM 508 N N . VAL A 1 69 ? 2.993 1.666 -7.380 1.00 97.31 69 VAL A N 1
ATOM 509 C CA . VAL A 1 69 ? 3.736 2.695 -8.126 1.00 97.31 69 VAL A CA 1
ATOM 510 C C . VAL A 1 69 ? 3.683 2.325 -9.607 1.00 97.31 69 VAL A C 1
ATOM 512 O O . VAL A 1 69 ? 4.184 1.280 -9.994 1.00 97.31 69 VAL A O 1
ATOM 515 N N . ASP A 1 70 ? 3.028 3.142 -10.419 1.00 94.94 70 ASP A N 1
ATOM 516 C CA . ASP A 1 70 ? 2.711 2.888 -11.833 1.00 94.94 70 ASP A CA 1
ATOM 517 C C . ASP A 1 70 ? 3.757 3.430 -12.820 1.00 94.94 70 ASP A C 1
ATOM 519 O O . ASP A 1 70 ? 3.687 3.142 -14.007 1.00 94.94 70 ASP A O 1
ATOM 523 N N . THR A 1 71 ? 4.755 4.173 -12.340 1.00 94.94 71 THR A N 1
ATOM 524 C CA . THR A 1 71 ? 5.833 4.739 -13.171 1.00 94.94 71 THR A CA 1
ATOM 525 C C . THR A 1 71 ? 7.066 3.842 -13.305 1.00 94.94 71 THR A C 1
ATOM 527 O O . THR A 1 71 ? 7.966 4.155 -14.081 1.00 94.94 71 THR A O 1
ATOM 530 N N . ILE A 1 72 ? 7.149 2.763 -12.524 1.00 96.38 72 ILE A N 1
ATOM 531 C CA . ILE A 1 72 ? 8.281 1.821 -12.528 1.00 96.38 72 ILE A CA 1
ATOM 532 C C . ILE A 1 72 ? 8.057 0.682 -13.533 1.00 96.38 72 ILE A C 1
ATOM 534 O O . ILE A 1 72 ? 6.941 0.486 -14.008 1.00 96.38 72 ILE A O 1
ATOM 538 N N . GLU A 1 73 ? 9.100 -0.083 -13.866 1.00 96.00 73 GLU A N 1
ATOM 539 C CA . GLU A 1 73 ? 9.010 -1.118 -14.904 1.00 96.00 73 GLU A CA 1
ATOM 540 C C . GLU A 1 73 ? 8.006 -2.216 -14.512 1.00 96.00 73 GLU A C 1
ATOM 542 O O . GLU A 1 73 ? 8.003 -2.739 -13.389 1.00 96.00 73 GLU A O 1
ATOM 547 N N . SER A 1 74 ? 7.145 -2.560 -15.466 1.00 96.94 74 SER A N 1
ATOM 548 C CA . SER A 1 74 ? 6.070 -3.532 -15.312 1.00 96.94 74 SER A CA 1
ATOM 549 C C . SER A 1 74 ? 6.565 -4.975 -15.544 1.00 96.94 74 SER A C 1
ATOM 551 O O . SER A 1 74 ? 7.708 -5.185 -15.965 1.00 96.94 74 SER A O 1
ATOM 553 N N . PRO A 1 75 ? 5.759 -6.012 -15.237 1.00 97.94 75 PRO A N 1
ATOM 554 C CA . PRO A 1 75 ? 6.193 -7.389 -15.418 1.00 97.94 75 PRO A CA 1
ATOM 555 C C . PRO A 1 75 ? 6.170 -7.785 -16.900 1.00 97.94 75 PRO A C 1
ATOM 557 O O . PRO A 1 75 ? 5.393 -7.257 -17.700 1.00 97.94 75 PRO A O 1
ATOM 560 N N . ILE A 1 76 ? 6.983 -8.782 -17.249 1.00 98.38 76 ILE A N 1
ATOM 561 C CA . ILE A 1 76 ? 7.038 -9.366 -18.594 1.00 98.38 76 ILE A CA 1
ATOM 562 C C . ILE A 1 76 ? 6.706 -10.851 -18.485 1.00 98.38 76 ILE A C 1
ATOM 564 O O . ILE A 1 76 ? 7.260 -11.579 -17.653 1.00 98.38 76 ILE A O 1
ATOM 568 N N . VAL A 1 77 ? 5.772 -11.305 -19.316 1.00 98.25 77 VAL A N 1
ATOM 569 C CA . VAL A 1 77 ? 5.214 -12.658 -19.252 1.00 98.25 77 VAL A CA 1
ATOM 570 C C . VAL A 1 77 ? 5.282 -13.345 -20.605 1.00 98.25 77 VAL A C 1
ATOM 572 O O . VAL A 1 77 ? 5.215 -12.705 -21.650 1.00 98.25 77 VAL A O 1
ATOM 575 N N . ARG A 1 78 ? 5.373 -14.672 -20.573 1.00 97.81 78 ARG A N 1
ATOM 576 C CA . ARG A 1 78 ? 5.119 -15.542 -21.712 1.00 97.81 78 ARG A CA 1
ATOM 577 C C . ARG A 1 78 ? 3.693 -16.060 -21.631 1.00 97.81 78 ARG A C 1
ATOM 579 O O . ARG A 1 78 ? 3.270 -16.590 -20.598 1.00 97.81 78 ARG A O 1
ATOM 586 N N . THR A 1 79 ? 2.961 -15.898 -22.718 1.00 97.06 79 THR A N 1
ATOM 587 C CA . THR A 1 79 ? 1.596 -16.404 -22.858 1.00 97.06 79 THR A CA 1
ATOM 588 C C . THR A 1 79 ? 1.592 -17.852 -23.355 1.00 97.06 79 THR A C 1
ATOM 590 O O . THR A 1 79 ? 2.604 -18.347 -23.841 1.00 97.06 79 THR A O 1
ATOM 593 N N . LYS A 1 80 ? 0.455 -18.549 -23.250 1.00 96.19 80 LYS A N 1
ATOM 594 C CA . LYS A 1 80 ? 0.299 -19.960 -23.661 1.00 96.19 80 LYS A CA 1
ATOM 595 C C . LYS A 1 80 ? 0.566 -20.215 -25.147 1.00 96.19 80 LYS A C 1
ATOM 597 O O . LYS A 1 80 ? 0.871 -21.345 -25.504 1.00 96.19 80 LYS A O 1
ATOM 602 N N . ASN A 1 81 ? 0.458 -19.192 -25.998 1.00 93.12 81 ASN A N 1
ATOM 603 C CA . ASN A 1 81 ? 0.828 -19.293 -27.413 1.00 93.12 81 ASN A CA 1
ATOM 604 C C . ASN A 1 81 ? 2.340 -19.088 -27.647 1.00 93.12 81 ASN A C 1
ATOM 606 O O . ASN A 1 81 ? 2.782 -19.075 -28.786 1.00 93.12 81 ASN A O 1
ATOM 610 N N . GLY A 1 82 ? 3.124 -18.894 -26.579 1.00 94.19 82 GLY A N 1
ATOM 611 C CA . GLY A 1 82 ? 4.567 -18.677 -26.600 1.00 94.19 82 GLY A CA 1
ATOM 612 C C . GLY A 1 82 ? 5.011 -17.223 -26.817 1.00 94.19 82 GLY A C 1
ATOM 613 O O . GLY A 1 82 ? 6.204 -16.946 -26.667 1.00 94.19 82 GLY A O 1
ATOM 614 N N . SER A 1 83 ? 4.096 -16.284 -27.088 1.00 96.06 83 SER A N 1
ATOM 615 C CA . SER A 1 83 ? 4.413 -14.853 -27.242 1.00 96.06 83 SER A CA 1
ATOM 616 C C . SER A 1 83 ? 4.861 -14.231 -25.920 1.00 96.06 83 SER A C 1
ATOM 618 O O . SER A 1 83 ? 4.332 -14.574 -24.856 1.00 96.06 83 SER A O 1
ATOM 620 N N . VAL A 1 84 ? 5.809 -13.297 -25.985 1.00 97.88 84 VAL A N 1
ATOM 621 C CA . VAL A 1 84 ? 6.320 -12.538 -24.835 1.00 97.88 84 VAL A CA 1
ATOM 622 C C . VAL A 1 84 ? 5.736 -11.136 -24.851 1.00 97.88 84 VAL A C 1
ATOM 624 O O . VAL A 1 84 ? 5.838 -10.428 -25.848 1.00 97.88 84 VAL A O 1
ATOM 627 N N . VAL A 1 85 ? 5.133 -10.734 -23.735 1.00 96.62 85 VAL A N 1
ATOM 628 C CA . VAL A 1 85 ? 4.377 -9.486 -23.621 1.00 96.62 85 VAL A CA 1
ATOM 629 C C . VAL A 1 85 ? 4.817 -8.730 -22.374 1.00 96.62 85 VAL A C 1
ATOM 631 O O . VAL A 1 85 ? 4.841 -9.289 -21.272 1.00 96.62 85 VAL A O 1
ATOM 634 N N . ARG A 1 86 ? 5.136 -7.442 -22.540 1.00 96.62 86 ARG A N 1
ATOM 635 C CA . ARG A 1 86 ? 5.231 -6.493 -21.426 1.00 96.62 86 ARG A CA 1
ATOM 636 C C . ARG A 1 86 ? 3.812 -6.134 -20.993 1.00 96.62 86 ARG A C 1
ATOM 638 O O . ARG A 1 86 ? 3.012 -5.648 -21.791 1.00 96.62 86 ARG A O 1
ATOM 645 N N . VAL A 1 87 ? 3.483 -6.409 -19.738 1.00 96.62 87 VAL A N 1
ATOM 646 C CA . VAL A 1 87 ? 2.118 -6.231 -19.237 1.00 96.62 87 VAL A CA 1
ATOM 647 C C . VAL A 1 87 ? 1.909 -4.778 -18.829 1.00 96.62 87 VAL A C 1
ATOM 649 O O . VAL A 1 87 ? 2.703 -4.225 -18.069 1.00 96.62 87 VAL A O 1
ATOM 652 N N . SER A 1 88 ? 0.832 -4.164 -19.297 1.00 93.75 88 SER A N 1
ATOM 653 C CA . SER A 1 88 ? 0.432 -2.793 -18.983 1.00 93.75 88 SER A CA 1
ATOM 654 C C . SER A 1 88 ? -0.984 -2.769 -18.402 1.00 93.75 88 SER A C 1
ATOM 656 O O . SER A 1 88 ? -1.656 -3.797 -18.309 1.00 93.75 88 SER A O 1
ATOM 658 N N . ALA A 1 89 ? -1.453 -1.591 -17.986 1.00 90.56 89 ALA A N 1
ATOM 659 C CA . ALA A 1 89 ? -2.847 -1.418 -17.579 1.00 90.56 89 ALA A CA 1
ATOM 660 C C . ALA A 1 89 ? -3.835 -1.665 -18.738 1.00 90.56 89 ALA A C 1
ATOM 662 O O . ALA A 1 89 ? -4.974 -2.043 -18.489 1.00 90.56 89 ALA A O 1
ATOM 663 N N . GLU A 1 90 ? -3.391 -1.479 -19.981 1.00 91.31 90 GLU A N 1
ATOM 664 C CA . GLU A 1 90 ? -4.219 -1.586 -21.186 1.00 91.31 90 GLU A CA 1
ATOM 665 C C . GLU A 1 90 ? -4.436 -3.045 -21.603 1.00 91.31 90 GLU A C 1
ATOM 667 O O . GLU A 1 90 ? -5.537 -3.405 -22.003 1.00 91.31 90 GLU A O 1
ATOM 672 N N . ASN A 1 91 ? -3.418 -3.905 -21.461 1.00 94.25 91 ASN A N 1
ATOM 673 C CA . ASN A 1 91 ? -3.467 -5.290 -21.953 1.00 94.25 91 ASN A CA 1
ATOM 674 C C . ASN A 1 91 ? -3.668 -6.361 -20.861 1.00 94.25 91 ASN A C 1
ATOM 676 O O . ASN A 1 91 ? -3.829 -7.542 -21.174 1.00 94.25 91 ASN A O 1
ATOM 680 N N . ILE A 1 92 ? -3.667 -5.990 -19.574 1.00 93.38 92 ILE A N 1
ATOM 681 C CA . ILE A 1 92 ? -3.732 -6.958 -18.465 1.00 93.38 92 ILE A CA 1
ATOM 682 C C . ILE A 1 92 ? -4.967 -7.865 -18.536 1.00 93.38 92 ILE A C 1
ATOM 684 O O . ILE A 1 92 ? -4.866 -9.055 -18.235 1.00 93.38 92 ILE A O 1
ATOM 688 N N . GLU A 1 93 ? -6.120 -7.333 -18.947 1.00 92.44 93 GLU A N 1
ATOM 689 C CA . GLU A 1 93 ? -7.376 -8.087 -19.013 1.00 92.44 93 GLU A CA 1
ATOM 690 C C . GLU A 1 93 ? -7.328 -9.207 -20.061 1.00 92.44 93 GLU A C 1
ATOM 692 O O . GLU A 1 93 ? -7.849 -10.297 -19.820 1.00 92.44 93 GLU A O 1
ATOM 697 N N . GLU A 1 94 ? -6.628 -8.978 -21.171 1.00 91.25 94 GLU A N 1
ATOM 698 C CA . GLU A 1 94 ? -6.432 -9.950 -22.252 1.00 91.25 94 GLU A CA 1
ATOM 699 C C . GLU A 1 94 ? -5.371 -10.999 -21.888 1.00 91.25 94 GLU A C 1
ATOM 701 O O . GLU A 1 94 ? -5.483 -12.186 -22.217 1.00 91.25 94 GLU A O 1
ATOM 706 N N . VAL A 1 95 ? -4.331 -10.569 -21.167 1.00 92.25 95 VAL A N 1
ATOM 707 C CA . VAL A 1 95 ? -3.159 -11.398 -20.873 1.00 92.25 95 VAL A CA 1
ATOM 708 C C . VAL A 1 95 ? -3.366 -12.281 -19.641 1.00 92.25 95 VAL A C 1
ATOM 710 O O . VAL A 1 95 ? -2.927 -13.432 -19.650 1.00 92.25 95 VAL A O 1
ATOM 713 N N . LYS A 1 96 ? -4.049 -11.806 -18.587 1.00 90.44 96 LYS A N 1
ATOM 714 C CA . LYS A 1 96 ? -4.061 -12.447 -17.251 1.00 90.44 96 LYS A CA 1
ATOM 715 C C . LYS A 1 96 ? -4.500 -13.916 -17.230 1.00 90.44 96 LYS A C 1
ATOM 717 O O . LYS A 1 96 ? -4.007 -14.684 -16.408 1.00 90.44 96 LYS A O 1
ATOM 722 N N . HIS A 1 97 ? -5.390 -14.332 -18.133 1.00 91.56 97 HIS A N 1
ATOM 723 C CA . HIS A 1 97 ? -5.886 -15.716 -18.219 1.00 91.56 97 HIS A CA 1
ATOM 724 C C . HIS A 1 97 ? -5.027 -16.633 -19.107 1.00 91.56 97 HIS A C 1
ATOM 726 O O . HIS A 1 97 ? -5.172 -17.863 -19.090 1.00 91.56 97 HIS A O 1
ATOM 732 N N . ASN A 1 98 ? -4.100 -16.037 -19.853 1.00 94.81 98 ASN A N 1
ATOM 733 C CA . ASN A 1 98 ? -3.264 -16.693 -20.848 1.00 94.81 98 ASN A CA 1
ATOM 734 C C . ASN A 1 98 ? -1.786 -16.725 -20.457 1.00 94.81 98 ASN A C 1
ATOM 736 O O . ASN A 1 98 ? -0.972 -17.156 -21.265 1.00 94.81 98 ASN A O 1
ATOM 740 N N . ILE A 1 99 ? -1.429 -16.322 -19.235 1.00 97.00 99 ILE A N 1
ATOM 741 C CA . ILE A 1 99 ? -0.056 -16.399 -18.728 1.00 97.00 99 ILE A CA 1
ATOM 742 C C . ILE A 1 99 ? 0.341 -17.869 -18.553 1.00 97.00 99 ILE A C 1
ATOM 744 O O . ILE A 1 99 ? -0.293 -18.611 -17.805 1.00 97.00 99 ILE A O 1
ATOM 748 N N . GLU A 1 100 ? 1.406 -18.279 -19.237 1.00 97.25 100 GLU A N 1
ATOM 749 C CA . GLU A 1 100 ? 2.056 -19.579 -19.051 1.00 97.25 100 GLU A CA 1
ATOM 750 C C . GLU A 1 100 ? 3.212 -19.458 -18.051 1.00 97.25 100 GLU A C 1
ATOM 752 O O . GLU A 1 100 ? 3.367 -20.288 -17.156 1.00 97.25 100 GLU A O 1
ATOM 757 N N . LYS A 1 101 ? 4.019 -18.397 -18.183 1.00 97.38 101 LYS A N 1
ATOM 758 C CA . LYS A 1 101 ? 5.205 -18.173 -17.355 1.00 97.38 101 LYS A CA 1
ATOM 759 C C . LYS A 1 101 ? 5.456 -16.685 -17.147 1.00 97.38 101 LYS A C 1
ATOM 761 O O . LYS A 1 101 ? 5.443 -15.909 -18.094 1.00 97.38 101 LYS A O 1
ATOM 766 N N . ILE A 1 102 ? 5.761 -16.290 -15.915 1.00 97.88 102 ILE A N 1
ATOM 767 C CA . ILE A 1 102 ? 6.266 -14.945 -15.620 1.00 97.88 102 ILE A CA 1
ATOM 768 C C . ILE A 1 102 ? 7.779 -14.967 -15.846 1.00 97.88 102 ILE A C 1
ATOM 770 O O . ILE A 1 102 ? 8.481 -15.754 -15.210 1.00 97.88 102 ILE A O 1
ATOM 774 N N . LEU A 1 103 ? 8.271 -14.158 -16.785 1.00 98.00 103 LEU A N 1
ATOM 775 C CA . LEU A 1 103 ? 9.698 -14.083 -17.112 1.00 98.00 103 LEU A CA 1
ATOM 776 C C . LEU A 1 103 ? 10.415 -13.064 -16.227 1.00 98.00 103 LEU A C 1
ATOM 778 O O . LEU A 1 103 ? 11.532 -13.320 -15.782 1.00 98.00 103 LEU A O 1
ATOM 782 N N . PHE A 1 104 ? 9.741 -11.950 -15.945 1.00 98.19 104 PHE A N 1
ATOM 783 C CA . PHE A 1 104 ? 10.237 -10.859 -15.121 1.00 98.19 104 PHE A CA 1
ATOM 784 C C . PHE A 1 104 ? 9.105 -10.276 -14.269 1.00 98.19 104 PHE A C 1
ATOM 786 O O . PHE A 1 104 ? 8.026 -9.985 -14.787 1.00 98.19 104 PHE A O 1
ATOM 793 N N . LEU A 1 105 ? 9.336 -10.103 -12.964 1.00 97.94 105 LEU A N 1
ATOM 794 C CA . LEU A 1 105 ? 8.326 -9.567 -12.040 1.00 97.94 105 LEU A CA 1
ATOM 795 C C . LEU A 1 105 ? 8.143 -8.046 -12.124 1.00 97.94 105 LEU A C 1
ATOM 797 O O . LEU A 1 105 ? 7.160 -7.541 -11.583 1.00 97.94 105 LEU A O 1
ATOM 801 N N . GLY A 1 106 ? 9.043 -7.319 -12.782 1.00 97.81 106 GLY A N 1
ATOM 802 C CA . GLY A 1 106 ? 9.055 -5.860 -12.737 1.00 97.81 106 GLY A CA 1
ATOM 803 C C . GLY A 1 106 ? 9.945 -5.318 -11.621 1.00 97.81 106 GLY A C 1
ATOM 804 O O . GLY A 1 106 ? 10.708 -6.044 -10.971 1.00 97.81 106 GLY A O 1
ATOM 805 N N . ASP A 1 107 ? 9.831 -4.019 -11.395 1.00 98.25 107 ASP A N 1
ATOM 806 C CA . ASP A 1 107 ? 10.611 -3.309 -10.389 1.00 98.25 107 ASP A CA 1
ATOM 807 C C . ASP A 1 107 ? 10.063 -3.503 -8.968 1.00 98.25 107 ASP A C 1
ATOM 809 O O . ASP A 1 107 ? 8.854 -3.603 -8.734 1.00 98.25 107 ASP A O 1
ATOM 813 N N . ILE A 1 108 ? 10.976 -3.474 -7.996 1.00 98.12 108 ILE A N 1
ATOM 814 C CA . ILE A 1 108 ? 10.682 -3.136 -6.604 1.00 98.12 108 ILE A CA 1
ATOM 815 C C . I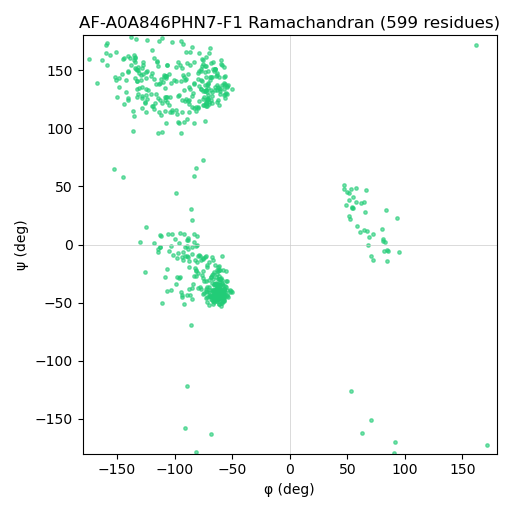LE A 1 108 ? 11.379 -1.822 -6.257 1.00 98.12 108 ILE A C 1
ATOM 817 O O . ILE A 1 108 ? 12.608 -1.733 -6.234 1.00 98.12 108 ILE A O 1
ATOM 821 N N . LEU A 1 109 ? 10.577 -0.791 -5.988 1.00 98.12 109 LEU A N 1
ATOM 822 C CA . LEU A 1 109 ? 11.068 0.529 -5.615 1.00 98.12 109 LEU A CA 1
ATOM 823 C C . LEU A 1 109 ? 11.380 0.562 -4.118 1.00 98.12 109 LEU A C 1
ATOM 825 O O . LEU A 1 109 ? 10.475 0.418 -3.288 1.00 98.12 109 LEU A O 1
ATOM 829 N N . VAL A 1 110 ? 12.645 0.786 -3.777 1.00 97.69 110 VAL A N 1
ATOM 830 C CA . VAL A 1 110 ? 13.124 0.826 -2.393 1.00 97.69 110 VAL A CA 1
ATOM 831 C C . VAL A 1 110 ? 13.807 2.158 -2.106 1.00 97.69 110 VAL A C 1
ATOM 833 O O . VAL A 1 110 ? 14.662 2.616 -2.863 1.00 97.69 110 VAL A O 1
ATOM 836 N N . SER A 1 111 ? 13.461 2.770 -0.973 1.00 96.69 111 SER A N 1
ATOM 837 C CA . SER A 1 111 ? 14.074 4.027 -0.550 1.00 96.69 111 SER A CA 1
ATOM 838 C C . SER A 1 111 ? 15.520 3.811 -0.109 1.00 96.69 111 SER A C 1
ATOM 840 O O . SER A 1 111 ? 15.810 2.900 0.669 1.00 96.69 111 SER A O 1
ATOM 842 N N . TYR A 1 112 ? 16.417 4.720 -0.500 1.00 96.19 112 TYR A N 1
ATOM 843 C CA . TYR A 1 112 ? 17.770 4.801 0.064 1.00 96.19 112 TYR A CA 1
ATOM 844 C C . TYR A 1 112 ? 17.748 4.847 1.603 1.00 96.19 112 TYR A C 1
ATOM 846 O O . TYR A 1 112 ? 18.545 4.186 2.268 1.00 96.19 112 TYR A O 1
ATOM 854 N N . GLY A 1 113 ? 16.779 5.563 2.186 1.00 94.81 113 GLY A N 1
ATOM 855 C CA . GLY A 1 113 ? 16.634 5.664 3.639 1.00 94.81 113 GLY A CA 1
ATOM 856 C C . GLY A 1 113 ? 16.415 4.313 4.329 1.00 94.81 113 GLY A C 1
ATOM 857 O O . GLY A 1 113 ? 16.853 4.140 5.462 1.00 94.81 113 GLY A O 1
ATOM 858 N N . ASP A 1 114 ? 15.808 3.335 3.647 1.00 95.12 114 ASP A N 1
ATOM 859 C CA . ASP A 1 114 ? 15.614 1.993 4.204 1.00 95.12 114 ASP A CA 1
ATOM 860 C C . ASP A 1 114 ? 16.931 1.194 4.218 1.00 95.12 114 ASP A C 1
ATOM 862 O O . ASP A 1 114 ? 17.155 0.406 5.138 1.00 95.12 114 ASP A O 1
ATOM 866 N N . PHE A 1 115 ? 17.838 1.417 3.260 1.00 96.06 115 PHE A N 1
ATOM 867 C CA . PHE A 1 115 ? 19.198 0.859 3.303 1.00 96.06 115 PHE A CA 1
ATOM 868 C C . PHE A 1 115 ? 20.010 1.467 4.441 1.00 96.06 115 PHE A C 1
ATOM 870 O O . PHE A 1 115 ? 20.593 0.729 5.239 1.00 96.06 115 PHE A O 1
ATOM 877 N N . LEU A 1 116 ? 19.978 2.798 4.557 1.00 95.06 116 LEU A N 1
ATOM 878 C CA . LEU A 1 116 ? 20.674 3.530 5.611 1.00 95.06 116 LEU A CA 1
ATOM 879 C C . LEU A 1 116 ? 20.204 3.086 7.003 1.00 95.06 116 LEU A C 1
ATOM 881 O O . LEU A 1 116 ? 21.025 2.746 7.854 1.00 95.06 116 LEU A O 1
ATOM 885 N N . TYR A 1 117 ? 18.886 3.014 7.217 1.00 92.56 117 TYR A N 1
ATOM 886 C CA . TYR A 1 117 ? 18.294 2.597 8.490 1.00 92.56 117 TYR A CA 1
ATOM 887 C C . TYR A 1 117 ? 18.670 1.161 8.881 1.00 92.56 117 TYR A C 1
ATOM 889 O O . TYR A 1 117 ? 18.892 0.874 10.054 1.00 92.56 117 TYR A O 1
ATOM 897 N N . ASN A 1 118 ? 18.767 0.254 7.904 1.00 93.38 118 ASN A N 1
ATOM 898 C CA . ASN A 1 118 ? 19.152 -1.139 8.143 1.00 93.38 118 ASN A CA 1
ATOM 899 C C . ASN A 1 118 ? 20.676 -1.368 8.090 1.00 93.38 118 ASN A C 1
ATOM 901 O O . ASN A 1 118 ? 21.105 -2.520 8.171 1.00 93.38 118 ASN A O 1
ATOM 905 N N . SER A 1 119 ? 21.479 -0.307 7.929 1.00 93.75 119 SER A N 1
ATOM 906 C CA . SER A 1 119 ? 22.941 -0.371 7.780 1.00 93.75 119 SER A CA 1
ATOM 907 C C . SER A 1 119 ? 23.382 -1.393 6.722 1.00 93.75 119 SER A C 1
ATOM 909 O O . SER A 1 119 ? 24.265 -2.220 6.953 1.00 93.75 119 SER A O 1
ATOM 911 N N . ARG A 1 120 ? 22.710 -1.380 5.565 1.00 93.56 120 ARG A N 1
ATOM 912 C CA . ARG A 1 120 ? 23.018 -2.248 4.423 1.00 93.56 120 ARG A CA 1
ATOM 913 C C . ARG A 1 120 ? 23.814 -1.493 3.371 1.00 93.56 120 ARG A C 1
ATOM 915 O O . ARG A 1 120 ? 23.498 -0.345 3.072 1.00 93.56 120 ARG A O 1
ATOM 922 N N . ASN A 1 121 ? 24.781 -2.179 2.767 1.00 94.19 121 ASN A N 1
ATOM 923 C CA . ASN A 1 121 ? 25.464 -1.678 1.579 1.00 94.19 121 ASN A CA 1
ATOM 924 C C . ASN A 1 121 ? 24.474 -1.547 0.419 1.00 94.19 121 ASN A C 1
ATOM 926 O O . ASN A 1 121 ? 23.528 -2.333 0.311 1.00 94.19 121 ASN A O 1
ATOM 930 N N . LEU A 1 122 ? 24.711 -0.554 -0.432 1.00 96.00 122 LEU A N 1
ATOM 931 C CA . LEU A 1 122 ? 23.985 -0.413 -1.684 1.00 96.00 122 LEU A CA 1
ATOM 932 C C . LEU A 1 122 ? 24.475 -1.478 -2.667 1.00 96.00 122 LEU A C 1
ATOM 934 O O . LEU A 1 122 ? 25.676 -1.656 -2.853 1.00 96.00 122 LEU A O 1
ATOM 938 N N . GLU A 1 123 ? 23.527 -2.166 -3.287 1.00 95.31 123 GLU A N 1
ATOM 939 C CA . GLU A 1 123 ? 23.763 -2.969 -4.484 1.00 95.31 123 GLU A CA 1
ATOM 940 C C . GLU A 1 123 ? 23.910 -2.054 -5.705 1.00 95.31 123 GLU A C 1
ATOM 942 O O . GLU A 1 123 ? 23.396 -0.927 -5.713 1.00 95.31 123 GLU A O 1
ATOM 947 N N . THR A 1 124 ? 24.550 -2.550 -6.762 1.00 95.06 124 THR A N 1
ATOM 948 C CA . THR A 1 124 ? 24.649 -1.835 -8.040 1.00 95.06 124 THR A CA 1
ATOM 949 C C . THR A 1 124 ? 23.254 -1.502 -8.574 1.00 95.06 124 THR A C 1
ATOM 951 O O . THR A 1 124 ? 22.384 -2.370 -8.658 1.00 95.06 124 THR A O 1
ATOM 954 N N . SER A 1 125 ? 23.026 -0.234 -8.928 1.00 95.81 125 SER A N 1
ATOM 955 C CA . SER A 1 125 ? 21.775 0.189 -9.563 1.00 95.81 125 SER A CA 1
ATOM 956 C C . SER A 1 125 ? 21.757 -0.238 -11.024 1.00 95.81 125 SER A C 1
ATOM 958 O O . SER A 1 125 ? 22.762 -0.102 -11.719 1.00 95.81 125 SER A O 1
ATOM 960 N N . GLY A 1 126 ? 20.597 -0.677 -11.509 1.00 95.50 126 GLY A N 1
ATOM 961 C CA . GLY A 1 126 ? 20.352 -0.701 -12.948 1.00 95.50 126 GLY A CA 1
ATOM 962 C C . GLY A 1 126 ? 20.288 0.710 -13.517 1.00 95.50 126 GLY A C 1
ATOM 963 O O . GLY A 1 126 ? 19.993 1.669 -12.793 1.00 95.50 126 GLY A O 1
ATOM 964 N N . TYR A 1 127 ? 20.546 0.824 -14.815 1.00 97.12 127 TYR A N 1
ATOM 965 C CA . TYR A 1 127 ? 20.338 2.062 -15.546 1.00 97.12 127 TYR A CA 1
ATOM 966 C C . TYR A 1 127 ? 18.838 2.306 -15.738 1.00 97.12 127 TYR A C 1
ATOM 968 O O . TYR A 1 127 ? 18.110 1.464 -16.273 1.00 97.12 127 TYR A O 1
ATOM 976 N N . VAL A 1 128 ? 18.369 3.438 -15.224 1.00 96.56 128 VAL A N 1
ATOM 977 C CA . VAL A 1 128 ? 16.951 3.806 -15.106 1.00 96.56 128 VAL A CA 1
ATOM 978 C C . VAL A 1 128 ? 16.753 5.249 -15.539 1.00 96.56 128 VAL A C 1
ATOM 980 O O . VAL A 1 128 ? 17.722 6.000 -15.650 1.00 96.56 128 VAL A O 1
ATOM 983 N N . GLU A 1 129 ? 15.507 5.633 -15.814 1.00 96.38 129 GLU A N 1
ATOM 984 C CA . GLU A 1 129 ? 15.185 6.952 -16.363 1.00 96.38 129 GLU A CA 1
ATOM 985 C C . GLU A 1 129 ? 15.721 8.101 -15.493 1.00 96.38 129 GLU A C 1
ATOM 987 O O . GLU A 1 129 ? 16.213 9.088 -16.025 1.00 96.38 129 GLU A O 1
ATOM 992 N N . GLU A 1 130 ? 15.709 7.956 -14.165 1.00 95.62 130 GLU A N 1
ATOM 993 C CA . GLU A 1 130 ? 16.238 8.958 -13.231 1.00 95.62 130 GLU A CA 1
ATOM 994 C C . GLU A 1 130 ? 17.745 9.174 -13.394 1.00 95.62 130 GLU A C 1
ATOM 996 O O . GLU A 1 130 ? 18.225 10.298 -13.280 1.00 95.62 130 GLU A O 1
ATOM 1001 N N . TRP A 1 131 ? 18.494 8.099 -13.655 1.00 96.94 131 TRP A N 1
ATOM 1002 C CA . TRP A 1 131 ? 19.934 8.190 -13.884 1.00 96.94 131 TRP A CA 1
ATOM 1003 C C . TRP A 1 131 ? 20.209 8.755 -15.279 1.00 96.94 131 TRP A C 1
ATOM 1005 O O . TRP A 1 131 ? 21.019 9.665 -15.417 1.00 96.94 131 TRP A O 1
ATOM 1015 N N . TRP A 1 132 ? 19.472 8.306 -16.295 1.00 97.56 132 TRP A N 1
ATOM 1016 C CA . TRP A 1 132 ? 19.605 8.845 -17.647 1.00 97.56 132 TRP A CA 1
ATOM 1017 C C . TRP A 1 132 ? 19.358 10.359 -17.709 1.00 97.56 132 TRP A C 1
ATOM 1019 O O . TRP A 1 132 ? 20.132 11.075 -18.338 1.00 97.56 132 TRP A O 1
ATOM 1029 N N . VAL A 1 133 ? 18.350 10.868 -16.989 1.00 96.62 133 VAL A N 1
ATOM 1030 C CA . VAL A 1 133 ? 18.145 12.319 -16.846 1.00 96.62 133 VAL A CA 1
ATOM 1031 C C . VAL A 1 133 ? 19.343 12.989 -16.187 1.00 96.62 133 VAL A C 1
ATOM 1033 O O . VAL A 1 133 ? 19.781 14.023 -16.671 1.00 96.62 133 VAL A O 1
ATOM 1036 N N . GLY A 1 134 ? 19.907 12.406 -15.127 1.00 96.62 134 GLY A N 1
ATOM 1037 C CA . GLY A 1 134 ? 21.100 12.958 -14.482 1.00 96.62 134 GLY A CA 1
ATOM 1038 C C . GLY A 1 134 ? 22.317 13.022 -15.415 1.00 96.62 134 GLY A C 1
ATOM 1039 O O . GLY A 1 134 ? 23.054 14.007 -15.390 1.00 96.62 134 GLY A O 1
ATOM 1040 N N . ASP A 1 135 ? 22.511 12.013 -16.269 1.00 96.75 135 ASP A N 1
ATOM 1041 C CA . ASP A 1 135 ? 23.561 12.030 -17.296 1.00 96.75 135 ASP A CA 1
ATOM 1042 C C . ASP A 1 135 ? 23.294 13.122 -18.346 1.00 96.75 135 ASP A C 1
ATOM 1044 O O . ASP A 1 135 ? 24.215 13.843 -18.737 1.00 96.75 135 ASP A O 1
ATOM 1048 N N . LEU A 1 136 ? 22.035 13.284 -18.764 1.00 96.06 136 LEU A N 1
ATOM 1049 C CA . LEU A 1 136 ? 21.619 14.324 -19.701 1.00 96.06 136 LEU A CA 1
ATOM 1050 C C . LEU A 1 136 ? 21.818 15.734 -19.121 1.00 96.06 136 LEU A C 1
ATOM 1052 O O . LEU A 1 136 ? 22.432 16.577 -19.769 1.00 96.06 136 LEU A O 1
ATOM 1056 N N . GLU A 1 137 ? 21.360 15.990 -17.893 1.00 96.00 137 GLU A N 1
ATOM 1057 C CA . GLU A 1 137 ? 21.563 17.262 -17.184 1.00 96.00 137 GLU A CA 1
ATOM 1058 C C . GLU A 1 137 ? 23.047 17.590 -17.059 1.00 96.00 137 GLU A C 1
ATOM 1060 O O . GLU A 1 137 ? 23.469 18.709 -17.358 1.00 96.00 137 GLU A O 1
ATOM 1065 N N . LYS A 1 138 ? 23.854 16.598 -16.668 1.00 96.50 138 LYS A N 1
ATOM 1066 C CA . LYS A 1 138 ? 25.302 16.751 -16.558 1.00 96.50 138 LYS A CA 1
ATOM 1067 C C . LYS A 1 138 ? 25.916 17.177 -17.892 1.00 96.50 138 LYS A C 1
ATOM 1069 O O . LYS A 1 138 ? 26.703 18.120 -17.911 1.00 96.50 138 LYS A O 1
ATOM 1074 N N . LYS A 1 139 ? 25.530 16.544 -19.003 1.00 95.44 139 LYS A N 1
ATOM 1075 C CA . LYS A 1 139 ? 26.027 16.913 -20.335 1.00 95.44 139 LYS A CA 1
ATOM 1076 C C . LYS A 1 139 ? 25.585 18.297 -20.787 1.00 95.44 139 LYS A C 1
ATOM 1078 O O . LYS A 1 139 ? 26.401 19.043 -21.320 1.00 95.44 139 LYS A O 1
ATOM 1083 N N . ILE A 1 140 ? 24.341 18.680 -20.512 1.00 94.56 140 ILE A N 1
ATOM 1084 C CA . ILE A 1 140 ? 23.848 20.035 -20.798 1.00 94.56 140 ILE A CA 1
ATOM 1085 C C . ILE A 1 140 ? 24.674 21.082 -20.032 1.00 94.56 140 ILE A C 1
ATOM 1087 O O . ILE A 1 140 ? 25.029 22.124 -20.583 1.00 94.56 140 ILE A O 1
ATOM 1091 N N . VAL A 1 141 ? 25.032 20.805 -18.776 1.00 95.38 141 VAL A N 1
ATOM 1092 C CA . VAL A 1 141 ? 25.894 21.691 -17.980 1.00 95.38 141 VAL A CA 1
ATOM 1093 C C . VAL A 1 141 ? 27.315 21.759 -18.542 1.00 95.38 141 VAL A C 1
ATOM 1095 O O . VAL A 1 141 ? 27.839 22.859 -18.708 1.00 95.38 141 VAL A O 1
ATOM 1098 N N . GLU A 1 142 ? 27.928 20.612 -18.841 1.00 95.06 142 GLU A N 1
ATOM 1099 C CA . GLU A 1 142 ? 29.332 20.520 -19.266 1.00 95.06 142 GLU A CA 1
ATOM 1100 C C . GLU A 1 142 ? 29.584 21.084 -20.672 1.00 95.06 142 GLU A C 1
ATOM 1102 O O . GLU A 1 142 ? 30.587 21.765 -20.880 1.00 95.06 142 GLU A O 1
ATOM 1107 N N . GLU A 1 143 ? 28.693 20.824 -21.632 1.00 94.25 143 GLU A N 1
ATOM 1108 C CA . GLU A 1 143 ? 28.925 21.138 -23.052 1.00 94.25 143 GLU A CA 1
ATOM 1109 C C . GLU A 1 143 ? 28.111 22.344 -23.548 1.00 94.25 143 GLU A C 1
ATOM 1111 O O . GLU A 1 143 ? 28.498 22.997 -24.517 1.00 94.25 143 GLU A O 1
ATOM 1116 N N . PHE A 1 144 ? 27.019 22.697 -22.859 1.00 93.38 144 PHE A N 1
ATOM 1117 C CA . PHE A 1 144 ? 26.084 23.746 -23.292 1.00 93.38 144 PHE A CA 1
ATOM 1118 C C . PHE A 1 144 ? 25.871 24.850 -22.246 1.00 93.38 144 PHE A C 1
ATOM 1120 O O . PHE A 1 144 ? 24.941 25.646 -22.369 1.00 93.38 144 PHE A O 1
ATOM 1127 N N . ASN A 1 145 ? 26.734 24.941 -21.225 1.00 91.25 145 ASN A N 1
ATOM 1128 C CA . ASN A 1 145 ? 26.644 25.921 -20.131 1.00 91.25 145 ASN A CA 1
ATOM 1129 C C . ASN A 1 145 ? 25.286 25.916 -19.404 1.00 91.25 145 ASN A C 1
ATOM 1131 O O . ASN A 1 145 ? 24.828 26.951 -18.919 1.00 91.25 145 ASN A O 1
ATOM 1135 N N . GLY A 1 146 ? 24.631 24.756 -19.337 1.00 89.38 146 GLY A N 1
ATOM 1136 C CA . GLY A 1 146 ? 23.340 24.605 -18.670 1.00 89.38 146 GLY A CA 1
ATOM 1137 C C . GLY A 1 146 ? 22.142 25.074 -19.497 1.00 89.38 146 GLY A C 1
ATOM 1138 O O . GLY A 1 146 ? 21.069 25.227 -18.924 1.00 89.38 146 GLY A O 1
ATOM 1139 N N . ASP A 1 147 ? 22.305 25.312 -20.803 1.00 90.94 147 ASP A N 1
ATOM 1140 C CA . ASP A 1 147 ? 21.240 25.757 -21.707 1.00 90.94 147 ASP A CA 1
ATOM 1141 C C . ASP A 1 147 ? 20.622 24.571 -22.482 1.00 90.94 147 ASP A C 1
ATOM 1143 O O . ASP A 1 147 ? 21.235 24.064 -23.431 1.00 90.94 147 ASP A O 1
ATOM 1147 N N . PRO A 1 148 ? 19.399 24.122 -22.128 1.00 90.00 148 PRO A N 1
ATOM 1148 C CA . PRO A 1 148 ? 18.746 23.011 -22.814 1.00 90.00 148 PRO A CA 1
ATOM 1149 C C . PRO A 1 148 ? 18.386 23.332 -24.268 1.00 90.00 148 PRO A C 1
ATOM 1151 O O . PRO A 1 148 ? 18.255 22.411 -25.069 1.00 90.00 148 PRO A O 1
ATOM 1154 N N . GLN A 1 149 ? 18.226 24.607 -24.641 1.00 91.88 149 GLN A N 1
ATOM 1155 C CA . GLN A 1 149 ? 17.853 24.967 -26.012 1.00 91.88 149 GLN A CA 1
ATOM 1156 C C . GLN A 1 149 ? 18.991 24.646 -26.978 1.00 91.88 149 GLN A C 1
ATOM 1158 O O . GLN A 1 149 ? 18.770 23.985 -27.988 1.00 91.88 149 GLN A O 1
ATOM 1163 N N . LYS A 1 150 ? 20.226 25.003 -26.614 1.00 92.38 150 LYS A N 1
ATOM 1164 C CA . LYS A 1 150 ? 21.414 24.689 -27.422 1.00 92.38 150 LYS A CA 1
ATOM 1165 C C . LYS A 1 150 ? 21.665 23.192 -27.535 1.00 92.38 150 LYS A C 1
ATOM 1167 O O . LYS A 1 150 ? 22.047 22.713 -28.598 1.00 92.38 150 LYS A O 1
ATOM 1172 N N . ALA A 1 151 ? 21.433 22.449 -26.454 1.00 92.25 151 ALA A N 1
ATOM 1173 C CA . ALA A 1 151 ? 21.532 20.995 -26.486 1.00 92.25 151 ALA A CA 1
ATOM 1174 C C . ALA A 1 151 ? 20.469 20.382 -27.415 1.00 92.25 151 ALA A C 1
ATOM 1176 O O . ALA A 1 151 ? 20.775 19.482 -28.193 1.00 92.25 151 ALA A O 1
ATOM 1177 N N . ALA A 1 152 ? 19.237 20.897 -27.385 1.00 93.56 152 ALA A N 1
ATOM 1178 C CA . ALA A 1 152 ? 18.167 20.450 -28.273 1.00 93.56 152 ALA A CA 1
ATOM 1179 C C . ALA A 1 152 ? 18.475 20.758 -29.749 1.00 93.56 152 ALA A C 1
ATOM 1181 O O . ALA A 1 152 ? 18.282 19.892 -30.601 1.00 93.56 152 ALA A O 1
ATOM 1182 N N . GLU A 1 153 ? 19.020 21.944 -30.041 1.00 93.44 153 GLU A N 1
ATOM 1183 C CA . GLU A 1 153 ? 19.487 22.331 -31.379 1.00 93.44 153 GLU A CA 1
ATOM 1184 C C . GLU A 1 153 ? 20.608 21.418 -31.884 1.00 93.44 153 GLU A C 1
ATOM 1186 O O . GLU A 1 153 ? 20.552 20.964 -33.025 1.00 93.44 153 GLU A O 1
ATOM 1191 N N . ALA A 1 154 ? 21.592 21.105 -31.034 1.00 92.88 154 ALA A N 1
ATOM 1192 C CA . ALA A 1 154 ? 22.690 20.208 -31.386 1.00 92.88 154 ALA A CA 1
ATOM 1193 C C . ALA A 1 154 ? 22.203 18.787 -31.699 1.00 92.88 154 ALA A C 1
ATOM 1195 O O . ALA A 1 154 ? 22.702 18.159 -32.628 1.00 92.88 154 ALA A O 1
ATOM 1196 N N . VAL A 1 155 ? 21.215 18.296 -30.946 1.00 93.12 155 VAL A N 1
ATOM 1197 C CA . VAL A 1 155 ? 20.600 16.979 -31.165 1.00 93.12 155 VAL A CA 1
ATOM 1198 C C . VAL A 1 155 ? 19.639 16.979 -32.364 1.00 93.12 155 VAL A C 1
ATOM 1200 O O . VAL A 1 155 ? 19.421 15.941 -32.982 1.00 93.12 155 VAL A O 1
ATOM 1203 N N . GLY A 1 156 ? 19.063 18.131 -32.714 1.00 92.75 156 GLY A N 1
ATOM 1204 C CA . GLY A 1 156 ? 18.056 18.252 -33.770 1.00 92.75 156 GLY A CA 1
ATOM 1205 C C . GLY A 1 156 ? 16.629 17.932 -33.310 1.00 92.75 156 GLY A C 1
ATOM 1206 O O . GLY A 1 156 ? 15.816 17.469 -34.111 1.00 92.75 156 GLY A O 1
ATOM 1207 N N . ILE A 1 157 ? 16.307 18.174 -32.034 1.00 93.12 157 ILE A N 1
ATOM 1208 C CA . ILE A 1 157 ? 14.959 17.989 -31.469 1.00 93.12 157 ILE A CA 1
ATOM 1209 C C . ILE A 1 157 ? 14.374 19.308 -30.958 1.00 93.12 157 ILE A C 1
ATOM 1211 O O . ILE A 1 157 ? 15.089 20.270 -30.692 1.00 93.12 157 ILE A O 1
ATOM 1215 N N . ALA A 1 158 ? 13.048 19.361 -30.802 1.00 92.81 158 ALA A N 1
ATOM 1216 C CA . ALA A 1 158 ? 12.379 20.543 -30.263 1.00 92.81 158 ALA A CA 1
ATOM 1217 C C . ALA A 1 158 ? 12.811 20.812 -28.810 1.00 92.81 158 ALA A C 1
ATOM 1219 O O . ALA A 1 158 ? 12.864 19.894 -27.985 1.00 92.81 158 ALA A O 1
ATOM 1220 N N . SER A 1 159 ? 13.070 22.078 -28.478 1.00 90.81 159 SER A N 1
ATOM 1221 C CA . SER A 1 159 ? 13.537 22.481 -27.143 1.00 90.81 159 SER A CA 1
ATOM 1222 C C . SER A 1 159 ? 12.560 22.096 -26.024 1.00 90.81 159 SER A C 1
ATOM 1224 O O . SER A 1 159 ? 12.959 21.713 -24.919 1.00 90.81 159 SER A O 1
ATOM 1226 N N . GLU A 1 160 ? 11.266 22.117 -26.336 1.00 92.25 160 GLU A N 1
ATOM 1227 C CA . GLU A 1 160 ? 10.178 21.726 -25.453 1.00 92.25 160 GLU A CA 1
ATOM 1228 C C . GLU A 1 160 ? 10.258 20.235 -25.113 1.00 92.25 160 GLU A C 1
ATOM 1230 O O . GLU A 1 160 ? 10.088 19.874 -23.952 1.00 92.25 160 GLU A O 1
ATOM 1235 N N . ARG A 1 161 ? 10.594 19.374 -26.087 1.00 93.31 161 ARG A N 1
ATOM 1236 C CA . ARG A 1 161 ? 10.740 17.921 -25.879 1.00 93.31 161 ARG A CA 1
ATOM 1237 C C . ARG A 1 161 ? 11.871 17.618 -24.905 1.00 93.31 161 ARG A C 1
ATOM 1239 O O . ARG A 1 161 ? 11.657 16.893 -23.937 1.00 93.31 161 ARG A O 1
ATOM 1246 N N . LEU A 1 162 ? 13.047 18.214 -25.115 1.00 92.25 162 LEU A N 1
ATOM 1247 C CA . LEU A 1 162 ? 14.185 18.012 -24.215 1.00 92.25 162 LEU A CA 1
ATOM 1248 C C . LEU A 1 162 ? 13.852 18.493 -22.794 1.00 92.25 162 LEU A C 1
ATOM 1250 O O . LEU A 1 162 ? 14.108 17.791 -21.817 1.00 92.25 162 LEU A O 1
ATOM 1254 N N . THR A 1 163 ? 13.201 19.653 -22.680 1.00 92.12 163 THR A N 1
ATOM 1255 C CA . THR A 1 163 ? 12.753 20.201 -21.391 1.00 92.12 163 THR A CA 1
ATOM 1256 C C . THR A 1 163 ? 11.715 19.298 -20.712 1.00 92.12 163 THR A C 1
ATOM 1258 O O . THR A 1 163 ? 11.735 19.131 -19.490 1.00 92.12 163 THR A O 1
ATOM 1261 N N . GLU A 1 164 ? 10.815 18.675 -21.475 1.00 93.56 164 GLU A N 1
ATOM 1262 C CA . GLU A 1 164 ? 9.862 17.696 -20.951 1.00 93.56 164 GLU A CA 1
ATOM 1263 C C . GLU A 1 164 ? 10.537 16.421 -20.442 1.00 93.56 164 GLU A C 1
ATOM 1265 O O . GLU A 1 164 ? 10.114 15.907 -19.404 1.00 93.56 164 GLU A O 1
ATOM 1270 N N . PHE A 1 165 ? 11.576 15.925 -21.122 1.00 94.0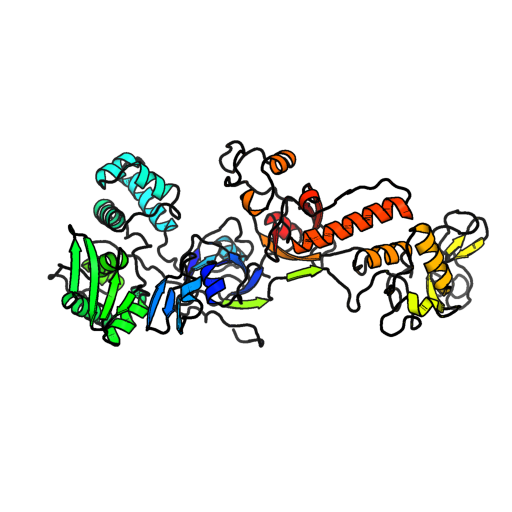6 165 PHE A N 1
ATOM 1271 C CA . PHE A 1 165 ? 12.337 14.757 -20.664 1.00 94.06 165 PHE A CA 1
ATOM 1272 C C . PHE A 1 165 ? 12.990 15.020 -19.307 1.00 94.06 165 PHE A C 1
ATOM 1274 O O . PHE A 1 165 ? 12.901 14.185 -18.409 1.00 94.06 165 PHE A O 1
ATOM 1281 N N . LEU A 1 166 ? 13.567 16.212 -19.130 1.00 92.44 166 LEU A N 1
ATOM 1282 C CA . LEU A 1 166 ? 14.156 16.652 -17.864 1.00 92.44 166 LEU A CA 1
ATOM 1283 C C . LEU A 1 166 ? 13.089 16.830 -16.771 1.00 92.44 166 LEU A C 1
ATOM 1285 O O . LEU A 1 166 ? 13.242 16.372 -15.641 1.00 92.44 166 LEU A O 1
ATOM 1289 N N . GLY A 1 167 ? 11.968 17.478 -17.102 1.00 90.00 167 GLY A N 1
ATOM 1290 C CA . GLY A 1 167 ? 10.946 17.840 -16.120 1.00 90.00 167 GLY A CA 1
ATOM 1291 C C . GLY A 1 167 ? 9.970 16.718 -15.747 1.00 90.00 167 GLY A C 1
ATOM 1292 O O . GLY A 1 167 ? 9.369 16.759 -14.668 1.00 90.00 167 GLY A O 1
ATOM 1293 N N . ARG A 1 168 ? 9.735 15.749 -16.640 1.00 90.88 168 ARG A N 1
ATOM 1294 C CA . ARG A 1 168 ? 8.732 14.677 -16.490 1.00 90.88 168 ARG A CA 1
ATOM 1295 C C . ARG A 1 168 ? 9.201 13.344 -17.104 1.00 90.88 168 ARG A C 1
ATOM 1297 O O . ARG A 1 168 ? 8.460 12.764 -17.904 1.00 90.88 168 ARG A O 1
ATOM 1304 N N . PRO A 1 169 ? 10.342 12.782 -16.673 1.00 91.88 169 PRO A N 1
ATOM 1305 C CA . PRO A 1 169 ? 10.979 11.635 -17.338 1.00 91.88 169 PRO A CA 1
ATOM 1306 C C . PRO A 1 169 ? 10.157 10.345 -17.387 1.00 91.88 169 PRO A C 1
ATOM 1308 O O . PRO A 1 169 ? 10.387 9.472 -18.218 1.00 91.88 169 PRO A O 1
ATOM 1311 N N . PHE A 1 170 ? 9.181 10.195 -16.492 1.00 89.94 170 PHE A N 1
ATOM 1312 C CA . PHE A 1 170 ? 8.315 9.016 -16.474 1.00 89.94 170 PHE A CA 1
ATOM 1313 C C . PHE A 1 170 ? 7.092 9.145 -17.387 1.00 89.94 170 PHE A C 1
ATOM 1315 O O . PHE A 1 170 ? 6.474 8.133 -17.705 1.00 89.94 170 PHE A O 1
ATOM 1322 N N . LEU A 1 171 ? 6.723 10.374 -17.768 1.00 88.38 171 LEU A N 1
ATOM 1323 C CA . LEU A 1 171 ? 5.530 10.670 -18.569 1.00 88.38 171 LEU A CA 1
ATOM 1324 C C . LEU A 1 171 ? 5.887 11.042 -20.009 1.00 88.38 171 LEU A C 1
ATOM 1326 O O . LEU A 1 171 ? 5.192 10.621 -20.926 1.00 88.38 171 LEU A O 1
ATOM 1330 N N . SER A 1 172 ? 6.953 11.823 -20.201 1.00 92.00 172 SER A N 1
ATOM 1331 C CA . SER A 1 172 ? 7.477 12.173 -21.520 1.00 92.00 172 SER A CA 1
ATOM 1332 C C . SER A 1 172 ? 8.779 11.414 -21.727 1.00 92.00 172 SER A C 1
ATOM 1334 O O . SER A 1 172 ? 9.794 11.730 -21.109 1.00 92.00 172 SER A O 1
ATOM 1336 N N . LYS A 1 173 ? 8.721 10.368 -22.553 1.00 92.12 173 LYS A N 1
ATOM 1337 C CA . LYS A 1 173 ? 9.884 9.568 -22.942 1.00 92.12 173 LYS A CA 1
ATOM 1338 C C . LYS A 1 173 ? 10.286 9.913 -24.380 1.00 92.12 173 LYS A C 1
ATOM 1340 O O . LYS A 1 173 ? 9.398 10.226 -25.188 1.00 92.12 173 LYS A O 1
ATOM 1345 N N . PRO A 1 174 ? 11.587 9.873 -24.712 1.00 94.25 174 PRO A N 1
ATOM 1346 C CA . PRO A 1 174 ? 12.010 9.960 -26.099 1.00 94.25 174 PRO A CA 1
ATOM 1347 C C . PRO A 1 174 ? 11.483 8.745 -26.867 1.00 94.25 174 PRO A C 1
ATOM 1349 O O . PRO A 1 174 ? 11.405 7.644 -26.315 1.00 94.25 174 PRO A O 1
ATOM 1352 N N . ASN A 1 175 ? 11.124 8.936 -28.133 1.00 93.38 175 ASN A N 1
ATOM 1353 C CA . ASN A 1 175 ? 11.018 7.812 -29.060 1.00 93.38 175 ASN A CA 1
ATOM 1354 C C . ASN A 1 175 ? 12.424 7.266 -29.362 1.00 93.38 175 ASN A C 1
ATOM 1356 O O . ASN A 1 175 ? 13.432 7.886 -29.010 1.00 93.38 175 ASN A O 1
ATOM 1360 N N . LEU A 1 176 ? 12.512 6.102 -30.006 1.00 93.31 176 LEU A N 1
ATOM 1361 C CA . LEU A 1 176 ? 13.816 5.482 -30.229 1.00 93.31 176 LEU A CA 1
ATOM 1362 C C . LEU A 1 176 ? 14.760 6.354 -31.071 1.00 93.31 176 LEU A C 1
ATOM 1364 O O . LEU A 1 176 ? 15.944 6.418 -30.756 1.00 93.31 176 LEU A O 1
ATOM 1368 N N . LYS A 1 177 ? 14.251 7.067 -32.083 1.00 92.56 177 LYS A N 1
ATOM 1369 C CA . LYS A 1 177 ? 15.074 7.972 -32.898 1.00 92.56 177 LYS A CA 1
ATOM 1370 C C . LYS A 1 177 ? 15.704 9.063 -32.036 1.00 92.56 177 LYS A C 1
ATOM 1372 O O . LYS A 1 177 ? 16.919 9.200 -32.017 1.00 92.56 177 LYS A O 1
ATOM 1377 N N . GLU A 1 178 ? 14.876 9.770 -31.266 1.00 94.69 178 GLU A N 1
ATOM 1378 C CA . GLU A 1 178 ? 15.334 10.807 -30.336 1.00 94.69 178 GLU A CA 1
ATOM 1379 C C . GLU A 1 178 ? 16.358 10.235 -29.342 1.00 94.69 178 GLU A C 1
ATOM 1381 O O . GLU A 1 178 ? 17.366 10.873 -29.064 1.00 94.69 178 GLU A O 1
ATOM 1386 N N . ALA A 1 179 ? 16.142 9.019 -28.829 1.00 95.94 179 ALA A N 1
ATOM 1387 C CA . ALA A 1 179 ? 17.078 8.378 -27.908 1.00 95.94 179 ALA A CA 1
ATOM 1388 C C . ALA A 1 179 ? 18.438 8.063 -28.558 1.00 95.94 179 ALA A C 1
ATOM 1390 O O . ALA A 1 179 ? 19.467 8.255 -27.913 1.00 95.94 179 ALA A O 1
ATOM 1391 N N . ILE A 1 180 ? 18.454 7.604 -29.814 1.00 94.44 180 ILE A N 1
ATOM 1392 C CA . ILE A 1 180 ? 19.687 7.341 -30.574 1.00 94.44 180 ILE A CA 1
ATOM 1393 C C . ILE A 1 180 ? 20.429 8.644 -30.867 1.00 94.44 180 ILE A C 1
ATOM 1395 O O . ILE A 1 180 ? 21.643 8.700 -30.664 1.00 94.44 180 ILE A O 1
ATOM 1399 N N . ASP A 1 181 ? 19.711 9.678 -31.310 1.00 94.50 181 ASP A N 1
ATOM 1400 C CA . ASP A 1 181 ? 20.285 10.982 -31.650 1.00 94.50 181 ASP A CA 1
ATOM 1401 C C . ASP A 1 181 ? 20.918 11.616 -30.402 1.00 94.50 181 ASP A C 1
ATOM 1403 O O . ASP A 1 181 ? 22.086 12.006 -30.417 1.00 94.50 181 ASP A O 1
ATOM 1407 N N . ILE A 1 182 ? 20.196 11.606 -29.274 1.00 95.69 182 ILE A N 1
ATOM 1408 C CA . ILE A 1 182 ? 20.709 12.073 -27.980 1.00 95.69 182 ILE A CA 1
ATOM 1409 C C . ILE A 1 182 ? 21.970 11.295 -27.579 1.00 95.69 182 ILE A C 1
ATOM 1411 O O . ILE A 1 182 ? 22.973 11.899 -27.202 1.00 95.69 182 ILE A O 1
ATOM 1415 N N . SER A 1 183 ? 21.946 9.963 -27.655 1.00 96.25 183 SER A N 1
ATOM 1416 C CA . SER A 1 183 ? 23.086 9.138 -27.247 1.00 96.25 183 SER A CA 1
ATOM 1417 C C . SER A 1 183 ? 24.307 9.304 -28.143 1.00 96.25 183 SER A C 1
ATOM 1419 O O . SER A 1 183 ? 25.430 9.332 -27.643 1.00 96.25 183 SER A O 1
ATOM 1421 N N . SER A 1 184 ? 24.100 9.429 -29.450 1.00 93.38 184 SER A N 1
ATOM 1422 C CA . SER A 1 184 ? 25.181 9.578 -30.425 1.00 93.38 184 SER A CA 1
ATOM 1423 C C . SER A 1 184 ? 25.841 10.952 -30.332 1.00 93.38 184 SER A C 1
ATOM 1425 O O . SER A 1 184 ? 27.064 11.038 -30.404 1.00 93.38 184 SER A O 1
ATOM 1427 N N . ILE A 1 185 ? 25.046 12.012 -30.143 1.00 94.00 185 ILE A N 1
ATOM 1428 C CA . ILE A 1 185 ? 25.515 13.405 -30.180 1.00 94.00 185 ILE A CA 1
ATOM 1429 C C . ILE A 1 185 ? 26.033 13.859 -28.814 1.00 94.00 185 ILE A C 1
ATOM 1431 O O . ILE A 1 185 ? 27.089 14.475 -28.737 1.00 94.00 185 ILE A O 1
ATOM 1435 N N . LEU A 1 186 ? 25.322 13.535 -27.728 1.00 94.19 186 LEU A N 1
ATOM 1436 C CA . LEU A 1 186 ? 25.715 13.933 -26.367 1.00 94.19 186 LEU A CA 1
ATOM 1437 C C . LEU A 1 186 ? 26.598 12.888 -25.673 1.00 94.19 186 LEU A C 1
ATOM 1439 O O . LEU A 1 186 ? 27.012 13.079 -24.528 1.00 94.19 186 LEU A O 1
ATOM 1443 N N . HIS A 1 187 ? 26.861 11.757 -26.333 1.00 94.38 187 HIS A N 1
ATOM 1444 C CA . HIS A 1 187 ? 27.667 10.652 -25.810 1.00 94.38 187 HIS A CA 1
ATOM 1445 C C . HIS A 1 187 ? 27.190 10.121 -24.444 1.00 94.38 187 HIS A C 1
ATOM 1447 O O . HIS A 1 187 ? 27.993 9.665 -23.621 1.00 94.38 187 HIS A O 1
ATOM 1453 N N . ILE A 1 188 ? 25.877 10.166 -24.194 1.00 95.94 188 ILE A N 1
ATOM 1454 C CA . ILE A 1 188 ? 25.248 9.530 -23.029 1.00 95.94 188 ILE A CA 1
ATOM 1455 C C . ILE A 1 188 ? 24.719 8.138 -23.384 1.00 95.94 188 ILE A C 1
ATOM 1457 O O . ILE A 1 188 ? 24.410 7.877 -24.550 1.00 95.94 188 ILE A O 1
ATOM 1461 N N . PRO A 1 189 ? 24.586 7.222 -22.409 1.00 97.06 189 PRO A N 1
ATOM 1462 C CA . PRO A 1 189 ? 24.046 5.901 -22.691 1.00 97.06 189 PRO A CA 1
ATOM 1463 C C . PRO A 1 189 ? 22.631 5.921 -23.284 1.00 97.06 189 PRO A C 1
ATOM 1465 O O . PRO A 1 189 ? 21.855 6.848 -23.039 1.00 97.06 189 PRO A O 1
ATOM 1468 N N . LEU A 1 190 ? 22.288 4.869 -24.034 1.00 97.00 190 LEU A N 1
ATOM 1469 C CA . LEU A 1 190 ? 20.961 4.699 -24.627 1.00 97.00 190 LEU A CA 1
ATOM 1470 C C . LEU A 1 190 ? 19.866 4.725 -23.555 1.00 97.00 190 LEU A C 1
ATOM 1472 O O . LEU A 1 190 ? 20.003 4.129 -22.480 1.00 97.00 190 LEU A O 1
ATOM 1476 N N . HIS A 1 191 ? 18.758 5.398 -23.872 1.00 97.12 191 HIS A N 1
ATOM 1477 C CA . HIS A 1 191 ? 17.632 5.537 -22.958 1.00 97.12 191 HIS A CA 1
ATOM 1478 C C . HIS A 1 191 ? 17.116 4.156 -22.488 1.00 97.12 191 HIS A C 1
ATOM 1480 O O . HIS A 1 191 ? 16.818 3.284 -23.312 1.00 97.12 191 HIS A O 1
ATOM 1486 N N . PRO A 1 192 ? 16.923 3.940 -21.172 1.00 95.50 192 PRO A N 1
ATOM 1487 C CA . PRO A 1 192 ? 16.688 2.614 -20.594 1.00 95.50 192 PRO A CA 1
ATOM 1488 C C . PRO A 1 192 ? 15.388 1.937 -21.039 1.00 95.50 192 PRO A C 1
ATOM 1490 O O . PRO A 1 192 ? 15.265 0.720 -20.903 1.00 95.50 192 PRO A O 1
ATOM 1493 N N . SER A 1 193 ? 14.418 2.672 -21.593 1.00 94.12 193 SER A N 1
ATOM 1494 C CA . SER A 1 193 ? 13.210 2.064 -22.181 1.00 94.12 193 SER A CA 1
ATOM 1495 C C . SER A 1 193 ? 13.498 1.223 -23.433 1.00 94.12 193 SER A C 1
ATOM 1497 O O . SER A 1 193 ? 12.768 0.265 -23.678 1.00 94.12 193 SER A O 1
ATOM 1499 N N . PHE A 1 194 ? 14.586 1.516 -24.154 1.00 94.94 194 PHE A N 1
ATOM 1500 C CA . PHE A 1 194 ? 15.022 0.780 -25.351 1.00 94.94 194 PHE A CA 1
ATOM 1501 C C . PHE A 1 194 ? 16.195 -0.170 -25.083 1.00 94.94 194 PHE A C 1
ATOM 1503 O O . PHE A 1 194 ? 16.632 -0.900 -25.967 1.00 94.94 194 PHE A O 1
ATOM 1510 N N . THR A 1 195 ? 16.686 -0.200 -23.846 1.00 95.19 195 THR A N 1
ATOM 1511 C CA . THR A 1 195 ? 17.710 -1.146 -23.403 1.00 95.19 195 THR A CA 1
ATOM 1512 C C . THR A 1 195 ? 17.049 -2.457 -22.976 1.00 95.19 195 THR A C 1
ATOM 1514 O O . THR A 1 195 ? 16.126 -2.468 -22.151 1.00 95.19 195 THR A O 1
ATOM 1517 N N . PHE A 1 196 ? 17.523 -3.580 -23.516 1.00 96.19 196 PHE A N 1
ATOM 1518 C CA . PHE A 1 196 ? 17.096 -4.921 -23.107 1.00 96.19 196 PHE A CA 1
ATOM 1519 C C . PHE A 1 196 ? 18.009 -5.490 -22.020 1.00 96.19 196 PHE A C 1
ATOM 1521 O O . PHE A 1 196 ? 19.040 -4.916 -21.672 1.00 96.19 196 PHE A O 1
ATOM 1528 N N . PHE A 1 197 ? 17.630 -6.636 -21.457 1.00 96.50 197 PHE A N 1
ATOM 1529 C CA . PHE A 1 197 ? 18.371 -7.270 -20.368 1.00 96.50 197 PHE A CA 1
ATOM 1530 C C . PHE A 1 197 ? 19.533 -8.103 -20.920 1.00 96.50 197 PHE A C 1
ATOM 1532 O O . PHE A 1 197 ? 19.591 -9.316 -20.739 1.00 96.50 197 PHE A O 1
ATOM 1539 N N . TRP A 1 198 ? 20.440 -7.453 -21.645 1.00 96.12 198 TRP A N 1
ATOM 1540 C CA . TRP A 1 198 ? 21.514 -8.101 -22.396 1.00 96.12 198 TRP A CA 1
ATOM 1541 C C . TRP A 1 198 ? 22.488 -8.899 -21.525 1.00 96.12 198 TRP A C 1
ATOM 1543 O O . TRP A 1 198 ? 22.897 -9.986 -21.928 1.00 96.12 198 TRP A O 1
ATOM 1553 N N . SER A 1 199 ? 22.752 -8.447 -20.294 1.00 93.81 199 SER A N 1
ATOM 1554 C CA . SER A 1 199 ? 23.530 -9.191 -19.287 1.00 93.81 199 SER A CA 1
ATOM 1555 C C . SER A 1 199 ? 22.932 -10.558 -18.925 1.00 93.81 199 SER A C 1
ATOM 1557 O O . SER A 1 199 ? 23.569 -11.345 -18.230 1.00 93.81 199 SER A O 1
ATOM 1559 N N . ASN A 1 200 ? 21.703 -10.860 -19.363 1.00 94.81 200 ASN A N 1
ATOM 1560 C CA . ASN A 1 200 ? 21.077 -12.160 -19.147 1.00 94.81 200 ASN A CA 1
ATOM 1561 C C . ASN A 1 200 ? 21.547 -13.239 -20.132 1.00 94.81 200 ASN A C 1
ATOM 1563 O O . ASN A 1 200 ? 21.283 -14.423 -19.897 1.00 94.81 200 ASN A O 1
ATOM 1567 N N . LEU A 1 201 ? 22.200 -12.857 -21.231 1.00 95.00 201 LEU A N 1
ATOM 1568 C CA . LEU A 1 201 ? 22.859 -13.810 -22.117 1.00 95.00 201 LEU A CA 1
ATOM 1569 C C . LEU A 1 201 ? 24.100 -14.369 -21.420 1.00 95.00 201 LEU A C 1
ATOM 1571 O O . LEU A 1 201 ? 24.820 -13.648 -20.735 1.00 95.00 201 LEU A O 1
ATOM 1575 N N . HIS A 1 202 ? 24.331 -15.673 -21.558 1.00 88.94 202 HIS A N 1
ATOM 1576 C CA . HIS A 1 202 ? 25.426 -16.325 -20.834 1.00 88.94 202 HIS A CA 1
ATOM 1577 C C . HIS A 1 202 ? 26.784 -16.134 -21.508 1.00 88.94 202 HIS A C 1
ATOM 1579 O O . HIS A 1 202 ? 27.810 -16.317 -20.857 1.00 88.94 202 HIS A O 1
ATOM 1585 N N . SER A 1 203 ? 26.791 -15.838 -22.807 1.00 92.56 203 SER A N 1
ATOM 1586 C CA . SER A 1 203 ? 28.011 -15.792 -23.598 1.00 92.56 203 SER A CA 1
ATOM 1587 C C . SER A 1 203 ? 27.834 -14.970 -24.877 1.00 92.56 203 SER A C 1
ATOM 1589 O O . SER A 1 203 ? 26.708 -14.667 -25.288 1.00 92.56 203 SER A O 1
ATOM 1591 N N . ILE A 1 204 ? 28.954 -14.601 -25.502 1.00 93.19 204 ILE A N 1
ATOM 1592 C CA . ILE A 1 204 ? 28.981 -13.840 -26.760 1.00 93.19 204 ILE A CA 1
ATOM 1593 C C . ILE A 1 204 ? 28.448 -14.695 -27.920 1.00 93.19 204 ILE A C 1
ATOM 1595 O O . ILE A 1 204 ? 27.834 -14.166 -28.841 1.00 93.19 204 ILE A O 1
ATOM 1599 N N . GLU A 1 205 ? 28.569 -16.022 -27.852 1.00 93.12 205 GLU A N 1
ATOM 1600 C CA . GLU A 1 205 ? 28.007 -16.928 -28.859 1.00 93.12 205 GLU A CA 1
ATOM 1601 C C . GLU A 1 205 ? 26.480 -16.785 -28.961 1.00 93.12 205 GLU A C 1
ATOM 1603 O O . GLU A 1 205 ? 25.948 -16.751 -30.069 1.00 93.12 205 GLU A O 1
ATOM 1608 N N . GLU A 1 206 ? 25.764 -16.621 -27.836 1.00 94.88 206 GLU A N 1
ATOM 1609 C CA . GLU A 1 206 ? 24.309 -16.383 -27.859 1.00 94.88 206 GLU A CA 1
ATOM 1610 C C . GLU A 1 206 ? 23.961 -15.066 -28.578 1.00 94.88 206 GLU A C 1
ATOM 1612 O O . GLU A 1 206 ? 22.943 -14.989 -29.270 1.00 94.88 206 GLU A O 1
ATOM 1617 N N . LEU A 1 207 ? 24.808 -14.038 -28.446 1.00 94.62 207 LEU A N 1
ATOM 1618 C CA . LEU A 1 207 ? 24.668 -12.762 -29.153 1.00 94.62 207 LEU A CA 1
ATOM 1619 C C . LEU A 1 207 ? 24.933 -12.925 -30.658 1.00 94.62 207 LEU A C 1
ATOM 1621 O O . LEU A 1 207 ? 24.172 -12.417 -31.484 1.00 94.62 207 LEU A O 1
ATOM 1625 N N . VAL A 1 208 ? 25.982 -13.663 -31.024 1.00 93.31 208 VAL A N 1
ATOM 1626 C CA . VAL A 1 208 ? 26.326 -13.942 -32.425 1.00 93.31 208 VAL A CA 1
ATOM 1627 C C . VAL A 1 208 ? 25.227 -14.762 -33.104 1.00 93.31 208 VAL A C 1
ATOM 1629 O O . VAL A 1 208 ? 24.853 -14.450 -34.234 1.00 93.31 208 VAL A O 1
ATOM 1632 N N . GLU A 1 209 ? 24.635 -15.743 -32.417 1.00 94.81 209 GLU A N 1
ATOM 1633 C CA . GLU A 1 209 ? 23.471 -16.482 -32.924 1.00 94.81 209 GLU A CA 1
ATOM 1634 C C . GLU A 1 209 ? 22.286 -15.556 -33.233 1.00 94.81 209 GLU A C 1
ATOM 1636 O O . GLU A 1 209 ? 21.651 -15.702 -34.280 1.00 94.81 209 GLU A O 1
ATOM 1641 N N . LEU A 1 210 ? 21.997 -14.587 -32.355 1.00 96.00 210 LEU A N 1
ATOM 1642 C CA . LEU A 1 210 ? 20.948 -13.590 -32.586 1.00 96.00 210 LEU A CA 1
ATOM 1643 C C . LEU A 1 210 ? 21.260 -12.702 -33.797 1.00 96.00 210 LEU A C 1
ATOM 1645 O O . LEU A 1 210 ? 20.361 -12.436 -34.593 1.00 96.00 210 LEU A O 1
ATOM 1649 N N . ARG A 1 211 ? 22.521 -12.288 -33.976 1.00 93.69 211 ARG A N 1
ATOM 1650 C CA . ARG A 1 211 ? 22.961 -11.489 -35.132 1.00 93.69 211 ARG A CA 1
ATOM 1651 C C . ARG A 1 211 ? 22.823 -12.265 -36.444 1.00 93.69 211 ARG A C 1
ATOM 1653 O O . ARG A 1 211 ? 22.272 -11.744 -37.410 1.00 93.69 211 ARG A O 1
ATOM 1660 N N . VAL A 1 212 ? 23.249 -13.530 -36.470 1.00 93.50 212 VAL A N 1
ATOM 1661 C CA . VAL A 1 212 ? 23.075 -14.415 -37.636 1.00 93.50 212 VAL A CA 1
ATOM 1662 C C . VAL A 1 212 ? 21.593 -14.644 -37.923 1.00 93.50 212 VAL A C 1
ATOM 1664 O O . VAL A 1 212 ? 21.184 -14.656 -39.082 1.00 93.50 212 VAL A O 1
ATOM 1667 N N . TRP A 1 213 ? 20.765 -14.814 -36.894 1.00 95.88 213 TRP A N 1
ATOM 1668 C CA . TRP A 1 213 ? 19.323 -14.935 -37.080 1.00 95.88 213 TRP A CA 1
ATOM 1669 C C . TRP A 1 213 ? 18.716 -13.661 -37.676 1.00 95.88 213 TRP A C 1
ATOM 1671 O O . TRP A 1 213 ? 17.994 -13.766 -38.664 1.00 95.88 213 TRP A O 1
ATOM 1681 N N . LEU A 1 214 ? 19.067 -12.480 -37.153 1.00 95.00 214 LEU A N 1
ATOM 1682 C CA . LEU A 1 214 ? 18.608 -11.188 -37.671 1.00 95.00 214 LEU A CA 1
ATOM 1683 C C . LEU A 1 214 ? 18.979 -10.998 -39.149 1.00 95.00 214 LEU A C 1
ATOM 1685 O O . LEU A 1 214 ? 18.140 -10.561 -39.928 1.00 95.00 214 LEU A O 1
ATOM 1689 N N . ALA A 1 215 ? 20.194 -11.382 -39.551 1.00 92.81 215 ALA A N 1
ATOM 1690 C CA . ALA A 1 215 ? 20.645 -11.292 -40.944 1.00 92.81 215 ALA A CA 1
ATOM 1691 C C . ALA A 1 215 ? 19.819 -12.153 -41.923 1.00 92.81 215 ALA A C 1
ATOM 1693 O O . ALA A 1 215 ? 19.844 -11.910 -43.124 1.00 92.81 215 ALA A O 1
ATOM 1694 N N . ASN A 1 216 ? 19.092 -13.154 -41.414 1.00 93.56 216 ASN A N 1
ATOM 1695 C CA . ASN A 1 216 ? 18.212 -14.032 -42.189 1.00 93.56 216 ASN A CA 1
ATOM 1696 C C . ASN A 1 216 ? 16.716 -13.714 -41.981 1.00 93.56 216 ASN A C 1
ATOM 1698 O O . ASN A 1 216 ? 15.867 -14.516 -42.373 1.00 93.56 216 ASN A O 1
ATOM 1702 N N . CYS A 1 217 ? 16.381 -12.607 -41.312 1.00 95.06 217 CYS A N 1
ATOM 1703 C CA . CYS A 1 217 ? 14.998 -12.199 -41.078 1.00 95.06 217 CYS A CA 1
ATOM 1704 C C . CYS A 1 217 ? 14.434 -11.367 -42.235 1.00 95.06 217 CYS A C 1
ATOM 1706 O O . CYS A 1 217 ? 15.153 -10.653 -42.928 1.00 95.06 217 CYS A O 1
ATOM 1708 N N . GLU A 1 218 ? 13.114 -11.408 -42.375 1.00 94.50 218 GLU A N 1
ATOM 1709 C CA . GLU A 1 218 ? 12.333 -10.427 -43.123 1.00 94.50 218 GLU A CA 1
ATOM 1710 C C . GLU A 1 218 ? 12.265 -9.138 -42.290 1.00 94.50 218 GLU A C 1
ATOM 1712 O O . GLU A 1 218 ? 11.793 -9.159 -41.147 1.00 94.50 218 GLU A O 1
ATOM 1717 N N . ILE A 1 219 ? 12.777 -8.036 -42.837 1.00 94.50 219 ILE A N 1
ATOM 1718 C CA . ILE A 1 219 ? 12.849 -6.738 -42.160 1.00 94.50 219 ILE A CA 1
ATOM 1719 C C . ILE A 1 219 ? 12.038 -5.729 -42.968 1.00 94.50 219 ILE A C 1
ATOM 1721 O O . ILE A 1 219 ? 12.359 -5.459 -44.125 1.00 94.50 219 ILE A O 1
ATOM 1725 N N . ASP A 1 220 ? 11.007 -5.167 -42.338 1.00 93.38 220 ASP A N 1
ATOM 1726 C CA . ASP A 1 220 ? 10.219 -4.083 -42.922 1.00 93.38 220 ASP A CA 1
ATOM 1727 C C . ASP A 1 220 ? 10.842 -2.753 -42.476 1.00 93.38 220 ASP A C 1
ATOM 1729 O O . ASP A 1 220 ? 10.717 -2.352 -41.310 1.00 93.38 220 ASP A O 1
ATOM 1733 N N . GLU A 1 221 ? 11.541 -2.089 -43.397 1.00 90.25 221 GLU A N 1
ATOM 1734 C CA . GLU A 1 221 ? 12.208 -0.804 -43.177 1.00 90.25 221 GLU A CA 1
ATOM 1735 C C . GLU A 1 221 ? 11.531 0.308 -43.988 1.00 90.25 221 GLU A C 1
ATOM 1737 O O . GLU A 1 221 ? 11.427 0.238 -45.212 1.00 90.25 221 GLU A O 1
ATOM 1742 N N . GLU A 1 222 ? 11.099 1.367 -43.303 1.00 85.88 222 GLU A N 1
ATOM 1743 C CA . GLU A 1 222 ? 10.507 2.553 -43.922 1.00 85.88 222 GLU A CA 1
ATOM 1744 C C . GLU A 1 222 ? 11.274 3.804 -43.483 1.00 85.88 222 GLU A C 1
ATOM 1746 O O . GLU A 1 222 ? 11.265 4.179 -42.310 1.00 85.88 222 GLU A O 1
ATOM 1751 N N . GLY A 1 223 ? 11.951 4.466 -44.427 1.00 78.62 223 GLY A N 1
ATOM 1752 C CA . GLY A 1 223 ? 12.653 5.729 -44.169 1.00 78.62 223 GLY A CA 1
ATOM 1753 C C . GLY A 1 223 ? 13.790 5.630 -43.143 1.00 78.62 223 GLY A C 1
ATOM 1754 O O . GLY A 1 223 ? 13.969 6.561 -42.358 1.00 78.62 223 GLY A O 1
ATOM 1755 N N . GLY A 1 224 ? 14.526 4.512 -43.116 1.00 79.94 224 GLY A N 1
ATOM 1756 C CA . GLY A 1 224 ? 15.593 4.264 -42.135 1.00 79.94 224 GLY A CA 1
ATOM 1757 C C . GLY A 1 224 ? 15.101 3.723 -40.788 1.00 79.94 224 GLY A C 1
ATOM 1758 O O . GLY A 1 224 ? 15.893 3.559 -39.862 1.00 79.94 224 GLY A O 1
ATOM 1759 N N . VAL A 1 225 ? 13.791 3.483 -40.648 1.00 87.06 225 VAL A N 1
ATOM 1760 C CA . VAL A 1 225 ? 13.164 3.003 -39.413 1.00 87.06 225 VAL A CA 1
ATOM 1761 C C . VAL A 1 225 ? 12.676 1.575 -39.606 1.00 87.06 225 VAL A C 1
ATOM 1763 O O . VAL A 1 225 ? 11.820 1.305 -40.448 1.00 87.06 225 VAL A O 1
ATOM 1766 N N . ILE A 1 226 ? 13.169 0.665 -38.769 1.00 92.38 226 ILE A N 1
ATOM 1767 C CA . ILE A 1 226 ? 12.751 -0.738 -38.781 1.00 92.38 226 ILE A CA 1
ATOM 1768 C C . ILE A 1 226 ? 11.435 -0.876 -38.016 1.00 92.38 226 ILE A C 1
ATOM 1770 O O . ILE A 1 226 ? 11.366 -0.649 -36.811 1.00 92.38 226 ILE A O 1
ATOM 1774 N N . ARG A 1 227 ? 10.360 -1.257 -38.703 1.00 93.44 227 ARG A N 1
ATOM 1775 C CA . ARG A 1 227 ? 9.027 -1.404 -38.094 1.00 93.44 227 ARG A CA 1
ATOM 1776 C C . ARG A 1 227 ? 8.729 -2.828 -37.664 1.00 93.44 227 ARG A C 1
ATOM 1778 O O . ARG A 1 227 ? 7.944 -3.034 -36.732 1.00 93.44 227 ARG A O 1
ATOM 1785 N N . ARG A 1 228 ? 9.341 -3.803 -38.332 1.00 95.94 228 ARG A N 1
ATOM 1786 C CA . ARG A 1 228 ? 9.112 -5.221 -38.080 1.00 95.94 228 ARG A CA 1
ATOM 1787 C C . ARG A 1 228 ? 10.344 -6.044 -38.419 1.00 95.94 228 ARG A C 1
ATOM 1789 O O . ARG A 1 228 ? 11.002 -5.798 -39.421 1.00 95.94 228 ARG A O 1
ATOM 1796 N N . VAL A 1 229 ? 10.600 -7.046 -37.585 1.00 96.56 229 VAL A N 1
ATOM 1797 C CA . VAL A 1 229 ? 11.575 -8.114 -37.826 1.00 96.56 229 VAL A CA 1
ATOM 1798 C C . VAL A 1 229 ? 10.839 -9.439 -37.669 1.00 96.56 229 VAL A C 1
ATOM 1800 O O . VAL A 1 229 ? 10.255 -9.691 -36.612 1.00 96.56 229 VAL A O 1
ATOM 1803 N N . ALA A 1 230 ? 10.841 -10.273 -38.705 1.00 96.69 230 ALA A N 1
ATOM 1804 C CA . ALA A 1 230 ? 10.204 -11.585 -38.697 1.00 96.69 230 ALA A CA 1
ATOM 1805 C C . ALA A 1 230 ? 11.175 -12.675 -39.165 1.00 96.69 230 ALA A C 1
ATOM 1807 O O . ALA A 1 230 ? 11.735 -12.600 -40.253 1.00 96.69 230 ALA A O 1
ATOM 1808 N N . GLY A 1 231 ? 11.356 -13.721 -38.361 1.00 95.31 231 GLY A N 1
ATOM 1809 C CA . GLY A 1 231 ? 12.276 -14.810 -38.697 1.00 95.31 231 GLY A CA 1
ATOM 1810 C C . GLY A 1 231 ? 11.860 -16.149 -38.109 1.00 95.31 231 GLY A C 1
ATOM 1811 O O . GLY A 1 231 ? 11.022 -16.215 -37.214 1.00 95.31 231 GLY A O 1
ATOM 1812 N N . ASN A 1 232 ? 12.465 -17.234 -38.596 1.00 94.06 232 ASN A N 1
ATOM 1813 C CA . ASN A 1 232 ? 12.108 -18.599 -38.194 1.00 94.06 232 ASN A CA 1
ATOM 1814 C C . ASN A 1 232 ? 12.219 -18.807 -36.675 1.00 94.06 232 ASN A C 1
ATOM 1816 O O . ASN A 1 232 ? 13.247 -18.475 -36.072 1.00 94.06 232 ASN A O 1
ATOM 1820 N N . ALA A 1 233 ? 11.200 -19.423 -36.072 1.00 91.25 233 ALA A N 1
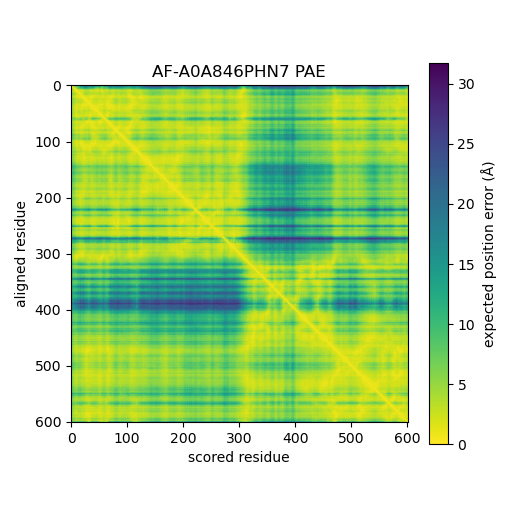ATOM 1821 C CA . ALA A 1 233 ? 11.126 -19.685 -34.638 1.00 91.25 233 ALA A CA 1
ATOM 1822 C C . ALA A 1 233 ? 12.038 -20.847 -34.196 1.00 91.25 233 ALA A C 1
ATOM 1824 O O . ALA A 1 233 ? 11.592 -21.938 -33.845 1.00 91.25 233 ALA A O 1
ATOM 1825 N N . LYS A 1 234 ? 13.355 -20.614 -34.179 1.00 93.94 234 LYS A N 1
ATOM 1826 C CA . LYS A 1 234 ? 14.325 -21.580 -33.639 1.00 93.94 234 LYS A CA 1
ATOM 1827 C C . LYS A 1 234 ? 14.268 -21.609 -32.100 1.00 93.94 234 LYS A C 1
ATOM 1829 O O . LYS A 1 234 ? 14.275 -20.541 -31.481 1.00 93.94 234 LYS A O 1
ATOM 1834 N N . PRO A 1 235 ? 14.307 -22.789 -31.445 1.00 93.69 235 PRO A N 1
ATOM 1835 C CA . PRO A 1 235 ? 14.270 -22.878 -29.981 1.00 93.69 235 PRO A CA 1
ATOM 1836 C C . PRO A 1 235 ? 15.407 -22.145 -29.252 1.00 93.69 235 PRO A C 1
ATOM 1838 O O . PRO A 1 235 ? 15.177 -21.621 -28.160 1.00 93.69 235 PRO A O 1
ATOM 1841 N N . SER A 1 236 ? 16.620 -22.097 -29.825 1.00 95.19 236 SER A N 1
ATOM 1842 C CA . SER A 1 236 ? 17.753 -21.362 -29.235 1.00 95.19 236 SER A CA 1
ATOM 1843 C C . SER A 1 236 ? 17.491 -19.856 -29.233 1.00 95.19 236 SER A C 1
ATOM 1845 O O . SER A 1 236 ? 17.502 -19.235 -28.174 1.00 95.19 236 SER A O 1
ATOM 1847 N N . ILE A 1 237 ? 17.112 -19.305 -30.388 1.00 96.12 237 ILE A N 1
ATOM 1848 C CA . ILE A 1 237 ? 16.746 -17.895 -30.563 1.00 96.12 237 ILE A CA 1
ATOM 1849 C C . ILE A 1 237 ? 15.601 -17.513 -29.635 1.00 96.12 237 ILE A C 1
ATOM 1851 O O . ILE A 1 237 ? 15.712 -16.549 -28.883 1.00 96.12 237 ILE A O 1
ATOM 1855 N N . LYS A 1 238 ? 14.531 -18.316 -29.598 1.00 96.06 238 LYS A N 1
ATOM 1856 C CA . LYS A 1 238 ? 13.398 -18.079 -28.699 1.00 96.06 238 LYS A CA 1
ATOM 1857 C C . LYS A 1 238 ? 13.841 -17.963 -27.240 1.00 96.06 238 LYS A C 1
ATOM 1859 O O . LYS A 1 238 ? 13.380 -17.075 -26.525 1.00 96.06 238 LYS A O 1
ATOM 1864 N N . ARG A 1 239 ? 14.746 -18.842 -26.796 1.00 96.38 239 ARG A N 1
ATOM 1865 C CA . ARG A 1 239 ? 15.296 -18.820 -25.436 1.00 96.38 239 ARG A CA 1
ATOM 1866 C C . ARG A 1 239 ? 16.129 -17.563 -25.186 1.00 96.38 239 ARG A C 1
ATOM 1868 O O . ARG A 1 239 ? 15.980 -16.972 -24.122 1.00 96.38 239 ARG A O 1
ATOM 1875 N N . SER A 1 240 ? 16.961 -17.144 -26.136 1.00 97.38 240 SER A N 1
ATOM 1876 C CA . SER A 1 240 ? 17.762 -15.918 -26.023 1.00 97.38 240 SER A CA 1
ATOM 1877 C C . SER A 1 240 ? 16.882 -14.665 -25.963 1.00 97.38 240 SER A C 1
ATOM 1879 O O . SER A 1 240 ? 17.081 -13.825 -25.088 1.00 97.38 240 SER A O 1
ATOM 1881 N N . LEU A 1 241 ? 15.832 -14.584 -26.787 1.00 97.69 241 LEU A N 1
ATOM 1882 C CA . LEU A 1 241 ? 14.851 -13.492 -26.738 1.00 97.69 241 LEU A CA 1
ATOM 1883 C C . LEU A 1 241 ? 14.070 -13.465 -25.413 1.00 97.69 241 LEU A C 1
ATOM 1885 O O . LEU A 1 241 ? 13.832 -12.398 -24.847 1.00 97.69 241 LEU A O 1
ATOM 1889 N N . GLU A 1 242 ? 13.707 -14.636 -24.878 1.00 97.44 242 GLU A N 1
ATOM 1890 C CA . GLU A 1 242 ? 13.107 -14.751 -23.543 1.00 97.44 242 GLU A CA 1
ATOM 1891 C C . GLU A 1 242 ? 14.068 -14.344 -22.421 1.00 97.44 242 GLU A C 1
ATOM 1893 O O . GLU A 1 242 ? 13.607 -13.794 -21.426 1.00 97.44 242 GLU A O 1
ATOM 1898 N N . LYS A 1 243 ? 15.378 -14.595 -22.548 1.00 96.81 243 LYS A N 1
ATOM 1899 C CA . LYS A 1 243 ? 16.379 -14.182 -21.550 1.00 96.81 243 LYS A CA 1
ATOM 1900 C C . LYS A 1 243 ? 16.510 -12.667 -21.476 1.00 96.81 243 LYS A C 1
ATOM 1902 O O . LYS A 1 243 ? 16.536 -12.130 -20.375 1.00 96.81 243 LYS A O 1
ATOM 1907 N N . ILE A 1 244 ? 16.552 -11.982 -22.618 1.00 97.38 244 ILE A N 1
ATOM 1908 C CA . ILE A 1 244 ? 16.655 -10.512 -22.665 1.00 97.38 244 ILE A CA 1
ATOM 1909 C C . ILE A 1 244 ? 15.306 -9.807 -22.437 1.00 97.38 244 ILE A C 1
ATOM 1911 O O . ILE A 1 244 ? 15.249 -8.577 -22.423 1.00 97.38 244 ILE A O 1
ATOM 1915 N N . TYR A 1 245 ? 14.237 -10.589 -22.242 1.00 97.12 245 TYR A N 1
ATOM 1916 C CA . TYR A 1 245 ? 12.853 -10.152 -22.057 1.00 97.12 245 TYR A CA 1
ATOM 1917 C C . TYR A 1 245 ? 12.305 -9.294 -23.204 1.00 97.12 245 TYR A C 1
ATOM 1919 O O . TYR A 1 245 ? 11.518 -8.380 -22.966 1.00 97.12 245 TYR A O 1
ATOM 1927 N N . LEU A 1 246 ? 12.693 -9.594 -24.446 1.00 97.62 246 LEU A N 1
ATOM 1928 C CA . LEU A 1 246 ? 12.208 -8.872 -25.621 1.00 97.62 246 LEU A CA 1
ATOM 1929 C C . LEU A 1 246 ? 10.742 -9.241 -25.910 1.00 97.62 246 LEU A C 1
ATOM 1931 O O . LEU A 1 246 ? 10.471 -10.424 -26.140 1.00 97.62 246 LEU A O 1
ATOM 1935 N N . PRO A 1 247 ? 9.798 -8.282 -25.940 1.00 97.31 247 PRO A N 1
ATOM 1936 C CA . PRO A 1 247 ? 8.441 -8.539 -26.411 1.00 97.31 247 PRO A CA 1
ATOM 1937 C C . PRO A 1 247 ? 8.426 -9.010 -27.871 1.00 97.31 247 PRO A C 1
ATOM 1939 O O . PRO A 1 247 ? 9.043 -8.395 -28.736 1.00 97.31 247 PRO A O 1
ATOM 1942 N N . HIS A 1 248 ? 7.732 -10.113 -28.145 1.00 97.31 248 HIS A N 1
ATOM 1943 C CA . HIS A 1 248 ? 7.596 -10.675 -29.492 1.00 97.31 248 HIS A CA 1
ATOM 1944 C C . HIS A 1 248 ? 6.371 -11.583 -29.594 1.00 97.31 248 HIS A C 1
ATOM 1946 O O . HIS A 1 248 ? 5.931 -12.177 -28.606 1.00 97.31 248 HIS A O 1
ATOM 1952 N N . ILE A 1 249 ? 5.856 -11.721 -30.811 1.00 96.38 249 ILE A N 1
ATOM 1953 C CA . ILE A 1 249 ? 4.683 -12.526 -31.151 1.00 96.38 249 ILE A CA 1
ATOM 1954 C C . ILE A 1 249 ? 5.144 -13.777 -31.904 1.00 96.38 249 ILE A C 1
ATOM 1956 O O . ILE A 1 249 ? 6.118 -13.724 -32.655 1.00 96.38 249 ILE A O 1
ATOM 1960 N N . LEU A 1 250 ? 4.466 -14.903 -31.688 1.00 94.25 250 LEU A N 1
ATOM 1961 C CA . LEU A 1 250 ? 4.595 -16.084 -32.542 1.00 94.25 250 LEU A CA 1
ATOM 1962 C C . LEU A 1 250 ? 3.428 -16.134 -33.539 1.00 94.25 250 LEU A C 1
ATOM 1964 O O . LEU A 1 250 ? 2.278 -16.273 -33.126 1.00 94.25 250 LEU A O 1
ATOM 1968 N N . GLU A 1 251 ? 3.739 -16.015 -34.830 1.00 90.75 251 GLU A N 1
ATOM 1969 C CA . GLU A 1 251 ? 2.797 -16.069 -35.962 1.00 90.75 251 GLU A CA 1
ATOM 1970 C C . GLU A 1 251 ? 3.394 -17.009 -37.027 1.00 90.75 251 GLU A C 1
ATOM 1972 O O . GLU A 1 251 ? 4.544 -16.819 -37.408 1.00 90.75 251 GLU A O 1
ATOM 1977 N N . ASP A 1 252 ? 2.654 -18.026 -37.486 1.00 84.19 252 ASP A N 1
ATOM 1978 C CA . ASP A 1 252 ? 3.045 -18.923 -38.596 1.00 84.19 252 ASP A CA 1
ATOM 1979 C C . ASP A 1 252 ? 4.486 -19.482 -38.516 1.00 84.19 252 ASP A C 1
ATOM 1981 O O . ASP A 1 252 ? 5.274 -19.357 -39.452 1.00 84.19 252 ASP A O 1
ATOM 1985 N N . ASP A 1 253 ? 4.860 -20.058 -37.366 1.00 87.56 253 ASP A N 1
ATOM 1986 C CA . ASP A 1 253 ? 6.216 -20.568 -37.069 1.00 87.56 253 ASP A CA 1
ATOM 1987 C C . ASP A 1 253 ? 7.348 -19.521 -37.168 1.00 87.56 253 ASP A C 1
ATOM 1989 O O . ASP A 1 253 ? 8.542 -19.855 -37.165 1.00 87.56 253 ASP A O 1
ATOM 1993 N N . LYS A 1 254 ? 6.996 -18.231 -37.180 1.00 95.06 254 LYS A N 1
ATOM 1994 C CA . LYS A 1 254 ? 7.922 -17.101 -37.117 1.00 95.06 254 LYS A CA 1
ATOM 1995 C C . LYS A 1 254 ? 7.828 -16.378 -35.778 1.00 95.06 254 LYS A C 1
ATOM 1997 O O . LYS A 1 254 ? 6.767 -16.244 -35.170 1.00 95.06 254 LYS A O 1
ATOM 2002 N N . ILE A 1 255 ? 8.972 -15.876 -35.328 1.00 97.00 255 ILE A N 1
ATOM 2003 C CA . ILE A 1 255 ? 9.059 -14.881 -34.263 1.00 97.00 255 ILE A CA 1
ATOM 2004 C C . ILE A 1 255 ? 8.975 -13.509 -34.918 1.00 97.00 255 ILE A C 1
ATOM 2006 O O . ILE A 1 255 ? 9.796 -13.192 -35.778 1.00 97.00 255 ILE A O 1
ATOM 2010 N N . VAL A 1 256 ? 8.006 -12.707 -34.487 1.00 97.62 256 VAL A N 1
ATOM 2011 C CA . VAL A 1 256 ? 7.751 -11.365 -35.005 1.00 97.62 256 VAL A CA 1
ATOM 2012 C C . VAL A 1 256 ? 7.955 -10.334 -33.900 1.00 97.62 256 VAL A C 1
ATOM 2014 O O . VAL A 1 256 ? 7.283 -10.366 -32.867 1.00 97.62 256 VAL A O 1
ATOM 2017 N N . ILE A 1 257 ? 8.868 -9.397 -34.132 1.00 97.06 257 ILE A N 1
ATOM 2018 C CA . ILE A 1 257 ? 9.124 -8.231 -33.282 1.00 97.06 257 ILE A CA 1
ATOM 2019 C C . ILE A 1 257 ? 8.592 -7.010 -34.039 1.00 97.06 257 ILE A C 1
ATOM 2021 O O . ILE A 1 257 ? 8.811 -6.898 -35.246 1.00 97.06 257 ILE A O 1
ATOM 2025 N N . LYS A 1 258 ? 7.859 -6.119 -33.365 1.00 95.25 258 LYS A N 1
ATOM 2026 C CA . LYS A 1 258 ? 7.181 -4.963 -33.980 1.00 95.25 258 LYS A CA 1
ATOM 2027 C C . LYS A 1 258 ? 7.562 -3.670 -33.250 1.00 95.25 258 LYS A C 1
ATOM 2029 O O . LYS A 1 258 ? 7.914 -3.722 -32.077 1.00 95.25 258 LYS A O 1
ATOM 2034 N N . GLY A 1 259 ? 7.434 -2.531 -33.930 1.00 93.44 259 GLY A N 1
ATOM 2035 C CA . GLY A 1 259 ? 7.560 -1.200 -33.327 1.00 93.44 259 GLY A CA 1
ATOM 2036 C C . GLY A 1 259 ? 8.987 -0.835 -32.911 1.00 93.44 259 GLY A C 1
ATOM 2037 O O . GLY A 1 259 ? 9.956 -1.305 -33.507 1.00 93.44 259 GLY A O 1
ATOM 2038 N N . ASP A 1 260 ? 9.107 0.005 -31.882 1.00 93.12 260 ASP A N 1
ATOM 2039 C CA . ASP A 1 260 ? 10.400 0.489 -31.383 1.00 93.12 260 ASP A CA 1
ATOM 2040 C C . ASP A 1 260 ? 11.275 -0.655 -30.851 1.00 93.12 260 ASP A C 1
ATOM 2042 O O . ASP A 1 260 ? 12.496 -0.602 -30.972 1.00 93.12 260 ASP A O 1
ATOM 2046 N N . GLU A 1 261 ? 10.681 -1.732 -30.326 1.00 94.94 261 GLU A N 1
ATOM 2047 C CA . GLU A 1 261 ? 11.419 -2.931 -29.931 1.00 94.94 261 GLU A CA 1
ATOM 2048 C C . GLU A 1 261 ? 12.162 -3.581 -31.106 1.00 94.94 261 GLU A C 1
ATOM 2050 O O . GLU A 1 261 ? 13.283 -4.057 -30.924 1.00 94.94 261 GLU A O 1
ATOM 2055 N N . ALA A 1 262 ? 11.564 -3.598 -32.303 1.00 95.81 262 ALA A N 1
ATOM 2056 C CA . ALA A 1 262 ? 12.179 -4.187 -33.493 1.00 95.81 262 ALA A CA 1
ATOM 2057 C C . ALA A 1 262 ? 13.410 -3.388 -33.920 1.00 95.81 262 ALA A C 1
ATOM 2059 O O . ALA A 1 262 ? 14.476 -3.957 -34.167 1.00 95.81 262 ALA A O 1
ATOM 2060 N N . TRP A 1 263 ? 13.274 -2.063 -33.940 1.00 95.38 263 TRP A N 1
ATOM 2061 C CA . TRP A 1 263 ? 14.365 -1.174 -34.302 1.00 95.38 263 TRP A CA 1
ATOM 2062 C C . TRP A 1 263 ? 15.474 -1.160 -33.248 1.00 95.38 263 TRP A C 1
ATOM 2064 O O . TRP A 1 263 ? 16.642 -1.290 -33.607 1.00 95.38 263 TRP A O 1
ATOM 2074 N N . ALA A 1 264 ? 15.135 -1.112 -31.956 1.00 96.00 264 ALA A N 1
ATOM 2075 C CA . ALA A 1 264 ? 16.123 -1.172 -30.880 1.00 96.00 264 ALA A CA 1
ATOM 2076 C C . ALA A 1 264 ? 16.898 -2.495 -30.911 1.00 96.00 264 ALA A C 1
ATOM 2078 O O . ALA A 1 264 ? 18.114 -2.509 -30.725 1.00 96.00 264 ALA A O 1
ATOM 2079 N N . PHE A 1 265 ? 16.209 -3.610 -31.179 1.00 96.81 265 PHE A N 1
ATOM 2080 C CA . PHE A 1 265 ? 16.834 -4.924 -31.298 1.00 96.81 265 PHE A CA 1
ATOM 2081 C C . PHE A 1 265 ? 17.804 -4.984 -32.481 1.00 96.81 265 PHE A C 1
ATOM 2083 O O . PHE A 1 265 ? 18.944 -5.413 -32.314 1.00 96.81 265 PHE A O 1
ATOM 2090 N N . ALA A 1 266 ? 17.382 -4.503 -33.651 1.00 95.38 266 ALA A N 1
ATOM 2091 C CA . ALA A 1 266 ? 18.224 -4.476 -34.840 1.00 95.38 266 ALA A CA 1
ATOM 2092 C C . ALA A 1 266 ? 19.443 -3.550 -34.682 1.00 95.38 266 ALA A C 1
ATOM 2094 O O . ALA A 1 266 ? 20.554 -3.943 -35.039 1.00 95.38 266 ALA A O 1
ATOM 2095 N N . LEU A 1 267 ? 19.262 -2.368 -34.080 1.00 94.00 267 LEU A N 1
ATOM 2096 C CA . LEU A 1 267 ? 20.351 -1.448 -33.747 1.00 94.00 267 LEU A CA 1
ATOM 2097 C C . LEU A 1 267 ? 21.375 -2.111 -32.819 1.00 94.00 267 LEU A C 1
ATOM 2099 O O . LEU A 1 267 ? 22.566 -2.099 -33.108 1.00 94.00 267 LEU A O 1
ATOM 2103 N N . CYS A 1 268 ? 20.919 -2.723 -31.720 1.00 94.31 268 CYS A N 1
ATOM 2104 C CA . CYS A 1 268 ? 21.802 -3.368 -30.742 1.00 94.31 268 CYS A CA 1
ATOM 2105 C C . CYS A 1 268 ? 22.639 -4.506 -31.346 1.00 94.31 268 CYS A C 1
ATOM 2107 O O . CYS A 1 268 ? 23.737 -4.786 -30.876 1.00 94.31 268 CYS A O 1
ATOM 2109 N N . LEU A 1 269 ? 22.124 -5.178 -32.377 1.00 93.81 269 LEU A N 1
ATOM 2110 C CA . LEU A 1 269 ? 22.829 -6.256 -33.069 1.00 93.81 269 LEU A CA 1
ATOM 2111 C C . LEU A 1 269 ? 23.704 -5.772 -34.235 1.00 93.81 269 LEU A C 1
ATOM 2113 O O . LEU A 1 269 ? 24.291 -6.605 -34.929 1.00 93.81 269 LEU A O 1
ATOM 2117 N N . GLY A 1 270 ? 23.804 -4.456 -34.451 1.00 90.69 270 GLY A N 1
ATOM 2118 C CA . GLY A 1 270 ? 24.592 -3.876 -35.534 1.00 90.69 270 GLY A CA 1
ATOM 2119 C C . GLY A 1 270 ? 24.023 -4.222 -36.908 1.00 90.69 270 GLY A C 1
ATOM 2120 O O . GLY A 1 270 ? 24.758 -4.670 -37.789 1.00 90.69 270 GLY A O 1
ATOM 2121 N N . HIS A 1 271 ? 22.706 -4.082 -37.102 1.00 87.31 271 HIS A N 1
ATOM 2122 C CA . HIS A 1 271 ? 22.111 -4.212 -38.432 1.00 87.31 271 HIS A CA 1
ATOM 2123 C C . HIS A 1 271 ? 22.808 -3.253 -39.415 1.00 87.31 271 HIS A C 1
ATOM 2125 O O . HIS A 1 271 ? 22.975 -2.075 -39.114 1.00 87.31 271 HIS A O 1
ATOM 2131 N N . ASN A 1 272 ? 23.241 -3.773 -40.569 1.00 78.75 272 ASN A N 1
ATOM 2132 C CA . ASN A 1 272 ? 24.079 -3.090 -41.571 1.00 78.75 272 ASN A CA 1
ATOM 2133 C C . ASN A 1 272 ? 25.527 -2.763 -41.147 1.00 78.75 272 ASN A C 1
ATOM 2135 O O . ASN A 1 272 ? 26.233 -2.072 -41.877 1.00 78.75 272 ASN A O 1
ATOM 2139 N N . VAL A 1 273 ? 26.008 -3.316 -40.029 1.00 81.12 273 VAL A N 1
ATOM 2140 C CA . VAL A 1 273 ? 27.418 -3.253 -39.611 1.00 81.12 273 VAL A CA 1
ATOM 2141 C C . VAL A 1 273 ? 28.075 -4.609 -39.877 1.00 81.12 273 VAL A C 1
ATOM 2143 O O . VAL A 1 273 ? 27.717 -5.610 -39.253 1.00 81.12 273 VAL A O 1
ATOM 2146 N N . SER A 1 274 ? 29.038 -4.673 -40.801 1.00 67.62 274 SER A N 1
ATOM 2147 C CA . SER A 1 274 ? 29.756 -5.909 -41.165 1.00 67.62 274 SER A CA 1
ATOM 2148 C C . SER A 1 274 ? 31.111 -6.067 -40.471 1.00 67.62 274 SER A C 1
ATOM 2150 O O . SER A 1 274 ? 31.514 -7.194 -40.194 1.00 67.62 274 SER A O 1
ATOM 2152 N N . ASP A 1 275 ? 31.770 -4.961 -40.121 1.00 72.50 275 ASP A N 1
ATOM 2153 C CA . ASP A 1 275 ? 33.222 -4.939 -39.865 1.00 72.50 275 ASP A CA 1
ATOM 2154 C C . ASP A 1 275 ? 33.609 -5.083 -38.382 1.00 72.50 275 ASP A C 1
ATOM 2156 O O . ASP A 1 275 ? 34.767 -4.906 -38.008 1.00 72.50 275 ASP A O 1
ATOM 2160 N N . VAL A 1 276 ? 32.643 -5.408 -37.519 1.00 80.25 276 VAL A N 1
ATOM 2161 C CA . VAL A 1 276 ? 32.854 -5.574 -36.076 1.00 80.25 276 VAL A CA 1
ATOM 2162 C C . VAL A 1 276 ? 32.811 -7.054 -35.707 1.00 80.25 276 VAL A C 1
ATOM 2164 O O . VAL A 1 276 ? 31.799 -7.729 -35.944 1.00 80.25 276 VAL A O 1
ATOM 2167 N N . ASP A 1 277 ? 33.895 -7.536 -35.092 1.00 82.06 277 ASP A N 1
ATOM 2168 C CA . ASP A 1 277 ? 33.976 -8.855 -34.461 1.00 82.06 277 ASP A CA 1
ATOM 2169 C C . ASP A 1 277 ? 33.537 -8.782 -32.983 1.00 82.06 277 ASP A C 1
ATOM 2171 O O . ASP A 1 277 ? 34.288 -8.261 -32.150 1.00 82.06 277 ASP A O 1
ATOM 2175 N N . PRO A 1 278 ? 32.356 -9.320 -32.615 1.00 81.75 278 PRO A N 1
ATOM 2176 C CA . PRO A 1 278 ? 31.872 -9.315 -31.235 1.00 81.75 278 PRO A CA 1
ATOM 2177 C C . PRO A 1 278 ? 32.772 -10.093 -30.264 1.00 81.75 278 PRO A C 1
ATOM 2179 O O . PRO A 1 278 ? 32.737 -9.817 -29.069 1.00 81.75 278 PRO A O 1
ATOM 2182 N N . TYR A 1 279 ? 33.581 -11.049 -30.746 1.00 85.38 279 TYR A N 1
ATOM 2183 C CA . TYR A 1 279 ? 34.476 -11.849 -29.896 1.00 85.38 279 TYR A CA 1
ATOM 2184 C C . TYR A 1 279 ? 35.692 -11.073 -29.380 1.00 85.38 279 TYR A C 1
ATOM 2186 O O . TYR A 1 279 ? 36.400 -11.559 -28.502 1.00 85.38 279 TYR A O 1
ATOM 2194 N N . SER A 1 280 ? 35.926 -9.866 -29.898 1.00 85.31 280 SER A N 1
ATOM 2195 C CA . SER A 1 280 ? 36.974 -8.967 -29.407 1.00 85.31 280 SER A CA 1
ATOM 2196 C C . SER A 1 280 ? 36.644 -8.306 -28.060 1.00 85.31 280 SER A C 1
ATOM 2198 O O . SER A 1 280 ? 37.519 -7.687 -27.461 1.00 85.31 280 SER A O 1
ATOM 2200 N N . SER A 1 281 ? 35.400 -8.424 -27.584 1.00 87.25 281 SER A N 1
ATOM 2201 C CA . SER A 1 281 ? 34.912 -7.797 -26.348 1.00 87.25 281 SER A CA 1
ATOM 2202 C C . SER A 1 281 ? 35.021 -8.716 -25.128 1.00 87.25 281 SER A C 1
ATOM 2204 O O . SER A 1 281 ? 34.893 -9.934 -25.243 1.00 87.25 281 SER A O 1
ATOM 2206 N N . GLU A 1 282 ? 35.160 -8.141 -23.932 1.00 86.81 282 GLU A N 1
ATOM 2207 C CA . GLU A 1 282 ? 35.222 -8.898 -22.672 1.00 86.81 282 GLU A CA 1
ATOM 2208 C C . GLU A 1 282 ? 33.830 -9.287 -22.145 1.00 86.81 282 GLU A C 1
ATOM 2210 O O . GLU A 1 282 ? 33.689 -10.203 -21.331 1.00 86.81 282 GLU A O 1
ATOM 2215 N N . SER A 1 283 ? 32.776 -8.596 -22.594 1.00 91.81 283 SER A N 1
ATOM 2216 C CA . SER A 1 283 ? 31.399 -8.841 -22.155 1.00 91.81 283 SER A CA 1
ATOM 2217 C C . SER A 1 283 ? 30.362 -8.632 -23.260 1.00 91.81 283 SER A C 1
ATOM 2219 O O . SER A 1 283 ? 30.581 -7.900 -24.223 1.00 91.81 283 SER A O 1
ATOM 2221 N N . VAL A 1 284 ? 29.176 -9.224 -23.078 1.00 93.12 284 VAL A N 1
ATOM 2222 C CA . VAL A 1 284 ? 28.026 -9.039 -23.983 1.00 93.12 284 VAL A CA 1
ATOM 2223 C C . VAL A 1 284 ? 27.610 -7.565 -24.080 1.00 93.12 284 VAL A C 1
ATOM 2225 O O . VAL A 1 284 ? 27.286 -7.093 -25.164 1.00 93.12 284 VAL A O 1
ATOM 2228 N N . LEU A 1 285 ? 27.629 -6.818 -22.969 1.00 92.62 285 LEU A N 1
ATOM 2229 C CA . LEU A 1 285 ? 27.265 -5.393 -22.966 1.00 92.62 285 LEU A CA 1
ATOM 2230 C C . LEU A 1 285 ? 28.258 -4.529 -23.747 1.00 92.62 285 LEU A C 1
ATOM 2232 O O . LEU A 1 285 ? 27.847 -3.596 -24.441 1.00 92.62 285 LEU A O 1
ATOM 2236 N N . GLU A 1 286 ? 29.549 -4.834 -23.633 1.00 92.25 286 GLU A N 1
ATOM 2237 C CA . GLU A 1 286 ? 30.593 -4.161 -24.400 1.00 92.25 286 GLU A CA 1
ATOM 2238 C C . GLU A 1 286 ? 30.441 -4.457 -25.893 1.00 92.25 286 GLU A C 1
ATOM 2240 O O . GLU A 1 286 ? 30.345 -3.519 -26.683 1.00 92.25 286 GLU A O 1
ATOM 2245 N N . ALA A 1 287 ? 30.286 -5.734 -26.262 1.00 93.12 287 ALA A N 1
ATOM 2246 C CA . ALA A 1 287 ? 30.070 -6.145 -27.648 1.00 93.12 287 ALA A CA 1
ATOM 2247 C C . ALA A 1 287 ? 28.872 -5.425 -28.278 1.00 93.12 287 ALA A C 1
ATOM 2249 O O . ALA A 1 287 ? 28.962 -4.915 -29.392 1.00 93.12 287 ALA A O 1
ATOM 2250 N N . ILE A 1 288 ? 27.757 -5.331 -27.550 1.00 93.19 288 ILE A N 1
ATOM 2251 C CA . ILE A 1 288 ? 26.559 -4.634 -28.027 1.00 93.19 288 ILE A CA 1
ATOM 2252 C C . ILE A 1 288 ? 26.802 -3.136 -28.169 1.00 93.19 288 ILE A C 1
ATOM 2254 O O . ILE A 1 288 ? 26.365 -2.568 -29.159 1.00 93.19 288 ILE A O 1
ATOM 2258 N N . SER A 1 289 ? 27.513 -2.504 -27.231 1.00 92.94 289 SER A N 1
ATOM 2259 C CA . SER A 1 289 ? 27.814 -1.067 -27.320 1.00 92.94 289 SER A CA 1
ATOM 2260 C C . SER A 1 289 ? 28.677 -0.734 -28.541 1.00 92.94 289 SER A C 1
ATOM 2262 O O . SER A 1 289 ? 28.474 0.296 -29.183 1.00 92.94 289 SER A O 1
ATOM 2264 N N . ILE A 1 290 ? 29.625 -1.613 -28.884 1.00 91.56 290 ILE A N 1
ATOM 2265 C CA . ILE A 1 290 ? 30.446 -1.473 -30.093 1.00 91.56 290 ILE A CA 1
ATOM 2266 C C . ILE A 1 290 ? 29.582 -1.688 -31.343 1.00 91.56 290 ILE A C 1
ATOM 2268 O O . ILE A 1 290 ? 29.642 -0.883 -32.269 1.00 91.56 290 ILE A O 1
ATOM 2272 N N . LEU A 1 291 ? 28.753 -2.738 -31.365 1.00 91.81 291 LEU A N 1
ATOM 2273 C CA . LEU A 1 291 ? 27.875 -3.054 -32.499 1.00 91.81 291 LEU A CA 1
ATOM 2274 C C . LEU A 1 291 ? 26.830 -1.967 -32.769 1.00 91.81 291 LEU A C 1
ATOM 2276 O O . LEU A 1 291 ? 26.539 -1.679 -33.928 1.00 91.81 291 LEU A O 1
ATOM 2280 N N . SER A 1 292 ? 26.262 -1.375 -31.720 1.00 91.62 292 SER A N 1
ATOM 2281 C CA . SER A 1 292 ? 25.215 -0.360 -31.833 1.00 91.62 292 SER A CA 1
ATOM 2282 C C . SER A 1 292 ? 25.743 1.044 -32.108 1.00 91.62 292 SER A C 1
ATOM 2284 O O . SER A 1 292 ? 24.948 1.933 -32.403 1.00 91.62 292 SER A O 1
ATOM 2286 N N . GLY A 1 293 ? 27.051 1.279 -31.948 1.00 90.44 293 GLY A N 1
ATOM 2287 C CA . GLY A 1 293 ? 27.663 2.608 -32.057 1.00 90.44 293 GLY A CA 1
ATOM 2288 C C . GLY A 1 293 ? 27.280 3.581 -30.933 1.00 90.44 293 GLY A C 1
ATOM 2289 O O . GLY A 1 293 ? 27.649 4.751 -30.977 1.00 90.44 293 GLY A O 1
ATOM 2290 N N . VAL A 1 294 ? 26.561 3.111 -29.909 1.00 92.69 294 VAL A N 1
ATOM 2291 C CA . VAL A 1 294 ? 26.120 3.903 -28.751 1.00 92.69 294 VAL A CA 1
ATOM 2292 C C . VAL A 1 294 ? 26.416 3.146 -27.467 1.00 92.69 294 VAL A C 1
ATOM 2294 O O . VAL A 1 294 ? 26.388 1.921 -27.436 1.00 92.69 294 VAL A O 1
ATOM 2297 N N . LYS A 1 295 ? 26.671 3.860 -26.371 1.00 93.94 295 LYS A N 1
ATOM 2298 C CA . LYS A 1 295 ? 26.943 3.226 -25.078 1.00 93.94 295 LYS A CA 1
ATOM 2299 C C . LYS A 1 295 ? 25.672 2.592 -24.503 1.00 93.94 295 LYS A C 1
ATOM 2301 O O . LYS A 1 295 ? 24.662 3.275 -24.347 1.00 93.94 295 LYS A O 1
ATOM 2306 N N . LEU A 1 296 ? 25.729 1.320 -24.105 1.00 93.94 296 LEU A N 1
ATOM 2307 C CA . LEU A 1 296 ? 24.679 0.676 -23.313 1.00 93.94 296 LEU A CA 1
ATOM 2308 C C . LEU A 1 296 ? 25.149 0.440 -21.877 1.00 93.94 296 LEU A C 1
ATOM 2310 O O . LEU A 1 296 ? 26.310 0.143 -21.610 1.00 93.94 296 LEU A O 1
ATOM 2314 N N . MET A 1 297 ? 24.213 0.566 -20.940 1.00 95.56 297 MET A N 1
ATOM 2315 C CA . MET A 1 297 ? 24.433 0.303 -19.518 1.00 95.56 297 MET A CA 1
ATOM 2316 C C . MET A 1 297 ? 23.600 -0.899 -19.075 1.00 95.56 297 MET A C 1
ATOM 2318 O O . MET A 1 297 ? 22.544 -1.175 -19.648 1.00 95.56 297 MET A O 1
ATOM 2322 N N . ASP A 1 298 ? 24.050 -1.597 -18.030 1.00 95.38 298 ASP A N 1
ATOM 2323 C CA . ASP A 1 298 ? 23.304 -2.732 -17.489 1.00 95.38 298 ASP A CA 1
ATOM 2324 C C . ASP A 1 298 ? 21.941 -2.282 -16.944 1.00 95.38 298 ASP A C 1
ATOM 2326 O O . ASP A 1 298 ? 21.837 -1.437 -16.048 1.00 95.38 298 ASP A O 1
ATOM 2330 N N . LYS A 1 299 ? 20.876 -2.878 -17.478 1.00 94.88 299 LYS A N 1
ATOM 2331 C CA . LYS A 1 299 ? 19.505 -2.581 -17.077 1.00 94.88 299 LYS A CA 1
ATOM 2332 C C . LYS A 1 299 ? 19.131 -3.195 -15.730 1.00 94.88 299 LYS A C 1
ATOM 2334 O O . LYS A 1 299 ? 18.255 -2.642 -15.064 1.00 94.88 299 LYS A O 1
ATOM 2339 N N . ALA A 1 300 ? 19.717 -4.324 -15.327 1.00 94.69 300 ALA A N 1
ATOM 2340 C CA . ALA A 1 300 ? 19.269 -5.077 -14.151 1.00 94.69 300 ALA A CA 1
ATOM 2341 C C . ALA A 1 300 ? 20.382 -5.896 -13.465 1.00 94.69 300 ALA A C 1
ATOM 2343 O O . ALA A 1 300 ? 20.278 -7.121 -13.374 1.00 94.69 300 ALA A O 1
ATOM 2344 N N . PRO A 1 301 ? 21.400 -5.236 -12.892 1.00 94.94 301 PRO A N 1
ATOM 2345 C CA . PRO A 1 301 ? 22.489 -5.913 -12.192 1.00 94.94 301 PRO A CA 1
ATOM 2346 C C . PRO A 1 301 ? 22.064 -6.515 -10.839 1.00 94.94 301 PRO A C 1
ATOM 2348 O O . PRO A 1 301 ? 22.743 -7.397 -10.318 1.00 94.94 301 PRO A O 1
ATOM 2351 N N . ALA A 1 302 ? 20.946 -6.063 -10.252 1.00 96.06 302 ALA A N 1
ATOM 2352 C CA . ALA A 1 302 ? 20.505 -6.480 -8.921 1.00 96.06 302 ALA A CA 1
ATOM 2353 C C . ALA A 1 302 ? 19.016 -6.864 -8.868 1.00 96.06 302 ALA A C 1
ATOM 2355 O O . ALA A 1 302 ? 18.133 -6.129 -9.321 1.00 96.06 302 ALA A O 1
ATOM 2356 N N . PHE A 1 303 ? 18.736 -8.001 -8.221 1.00 96.81 303 PHE A N 1
ATOM 2357 C CA . PHE A 1 303 ? 17.387 -8.520 -7.986 1.00 96.81 303 PHE A CA 1
ATOM 2358 C C . PHE A 1 303 ? 17.136 -8.773 -6.497 1.00 96.81 303 PHE A C 1
ATOM 2360 O O . PHE A 1 303 ? 18.009 -9.255 -5.774 1.00 96.81 303 PHE A O 1
ATOM 2367 N N . VAL A 1 304 ? 15.912 -8.510 -6.039 1.00 96.31 304 VAL A N 1
ATOM 2368 C CA . VAL A 1 304 ? 15.495 -8.689 -4.644 1.00 96.31 304 VAL A CA 1
ATOM 2369 C C . VAL A 1 304 ? 14.559 -9.887 -4.517 1.00 96.31 304 VAL A C 1
ATOM 2371 O O . VAL A 1 304 ? 13.494 -9.958 -5.135 1.00 96.31 304 VAL A O 1
ATOM 2374 N N . GLY A 1 305 ? 14.931 -10.829 -3.652 1.00 95.81 305 GLY A N 1
ATOM 2375 C CA . GLY A 1 305 ? 14.047 -11.918 -3.250 1.00 95.81 305 GLY A CA 1
ATOM 2376 C C . GLY A 1 305 ? 12.915 -11.430 -2.343 1.00 95.81 305 GLY A C 1
ATOM 2377 O O . GLY A 1 305 ? 13.144 -10.673 -1.394 1.00 95.81 305 GLY A O 1
ATOM 2378 N N . ALA A 1 306 ? 11.699 -11.920 -2.582 1.00 95.81 306 ALA A N 1
ATOM 2379 C CA . ALA A 1 306 ? 10.524 -11.558 -1.799 1.00 95.81 306 ALA A CA 1
ATOM 2380 C C . ALA A 1 306 ? 9.552 -12.731 -1.651 1.00 95.81 306 ALA A C 1
ATOM 2382 O O . ALA A 1 306 ? 9.371 -13.556 -2.550 1.00 95.81 306 ALA A O 1
ATOM 2383 N N . ARG A 1 307 ? 8.880 -12.782 -0.502 1.00 94.62 307 ARG A N 1
ATOM 2384 C CA . ARG A 1 307 ? 7.765 -13.702 -0.247 1.00 94.62 307 ARG A CA 1
ATOM 2385 C C . ARG A 1 307 ? 6.648 -13.003 0.506 1.00 94.62 307 ARG A C 1
ATOM 2387 O O . ARG A 1 307 ? 6.886 -12.011 1.199 1.00 94.62 307 ARG A O 1
ATOM 2394 N N . MET A 1 308 ? 5.456 -13.579 0.456 1.00 94.94 308 MET A N 1
ATOM 2395 C CA . MET A 1 308 ? 4.321 -13.060 1.199 1.00 94.94 308 MET A CA 1
ATOM 2396 C C . MET A 1 308 ? 4.528 -13.218 2.714 1.00 94.94 308 MET A C 1
ATOM 2398 O O . MET A 1 308 ? 4.830 -14.290 3.247 1.00 94.94 308 MET A O 1
ATOM 2402 N N . GLY A 1 309 ? 4.367 -12.110 3.424 1.00 93.62 309 GLY A N 1
ATOM 2403 C CA . GLY A 1 309 ? 4.203 -12.026 4.864 1.00 93.62 309 GLY A CA 1
ATOM 2404 C C . GLY A 1 309 ? 2.724 -12.117 5.224 1.00 93.62 309 GLY A C 1
ATOM 2405 O O . GLY A 1 309 ? 2.076 -13.131 4.981 1.00 93.62 309 GLY A O 1
ATOM 2406 N N . ARG A 1 310 ? 2.200 -11.097 5.895 1.00 92.50 310 ARG A N 1
ATOM 2407 C CA . ARG A 1 310 ? 0.784 -10.994 6.266 1.00 92.50 310 ARG A CA 1
ATOM 2408 C C . ARG A 1 310 ? -0.010 -10.256 5.176 1.00 92.50 310 ARG A C 1
ATOM 2410 O O . ARG A 1 310 ? 0.501 -9.265 4.661 1.00 92.50 310 ARG A O 1
ATOM 2417 N N . PRO A 1 311 ? -1.248 -10.680 4.873 1.00 93.75 311 PRO A N 1
ATOM 2418 C CA . PRO A 1 311 ? -2.171 -9.863 4.091 1.00 93.75 311 PRO A CA 1
ATOM 2419 C C . PRO A 1 311 ? -2.459 -8.524 4.780 1.00 93.75 311 PRO A C 1
ATOM 2421 O O . PRO A 1 311 ? -2.327 -8.395 6.004 1.00 93.75 311 PRO A O 1
ATOM 2424 N N . GLU A 1 312 ? -2.906 -7.555 3.994 1.00 94.19 312 GLU A N 1
ATOM 2425 C CA . GLU A 1 312 ? -3.450 -6.291 4.465 1.00 94.19 312 GLU A CA 1
ATOM 2426 C C . GLU A 1 312 ? -4.686 -6.496 5.355 1.00 94.19 312 GLU A C 1
ATOM 2428 O O . GLU A 1 312 ? -5.398 -7.504 5.287 1.00 94.19 312 GLU A O 1
ATOM 2433 N N . LYS A 1 313 ? -4.959 -5.526 6.229 1.00 94.31 313 LYS A N 1
ATOM 2434 C CA . LYS A 1 313 ? -6.061 -5.613 7.185 1.00 94.31 313 LYS A CA 1
ATOM 2435 C C . LYS A 1 313 ? -6.753 -4.269 7.326 1.00 94.31 313 LYS A C 1
ATOM 2437 O O . LYS A 1 313 ? -6.126 -3.307 7.729 1.00 94.31 313 LYS A O 1
ATOM 2442 N N . ALA A 1 314 ? -8.069 -4.250 7.126 1.00 95.75 314 ALA A N 1
ATOM 2443 C CA . ALA A 1 314 ? -8.959 -3.163 7.536 1.00 95.75 314 ALA A CA 1
ATOM 2444 C C . ALA A 1 314 ? -10.217 -3.767 8.171 1.00 95.75 314 ALA A C 1
ATOM 2446 O O . ALA A 1 314 ? -11.112 -4.245 7.469 1.00 95.75 314 ALA A O 1
ATOM 2447 N N . LYS A 1 315 ? -10.262 -3.829 9.506 1.00 95.50 315 LYS A N 1
ATOM 2448 C CA . LYS A 1 315 ? -11.336 -4.518 10.237 1.00 95.50 315 LYS A CA 1
ATOM 2449 C C . LYS A 1 315 ? -11.567 -3.921 11.622 1.00 95.50 315 LYS A C 1
ATOM 2451 O O . LYS A 1 315 ? -10.614 -3.606 12.332 1.00 95.50 315 LYS A O 1
ATOM 2456 N N . ARG A 1 316 ? -12.830 -3.889 12.067 1.00 94.19 316 ARG A N 1
ATOM 2457 C CA . ARG A 1 316 ? -13.177 -3.549 13.456 1.00 94.19 316 ARG A CA 1
ATOM 2458 C C . ARG A 1 316 ? -12.413 -4.424 14.454 1.00 94.19 316 ARG A C 1
ATOM 2460 O O . ARG A 1 316 ? -12.308 -5.645 14.285 1.00 94.19 316 ARG A O 1
ATOM 2467 N N . ARG A 1 317 ? -11.904 -3.810 15.520 1.00 93.50 317 ARG A N 1
ATOM 2468 C CA . ARG A 1 317 ? -11.285 -4.534 16.628 1.00 93.50 317 ARG A CA 1
ATOM 2469 C C . ARG A 1 317 ? -12.389 -5.070 17.526 1.00 93.50 317 ARG A C 1
ATOM 2471 O O . ARG A 1 317 ? -13.122 -4.301 18.136 1.00 93.50 317 ARG A O 1
ATOM 2478 N N . GLN A 1 318 ? -12.462 -6.389 17.652 1.00 92.31 318 GLN A N 1
ATOM 2479 C CA . GLN A 1 318 ? -13.413 -7.048 18.541 1.00 92.31 318 GLN A CA 1
ATOM 2480 C C . GLN A 1 318 ? -12.693 -8.030 19.460 1.00 92.31 318 GLN A C 1
ATOM 2482 O O . GLN A 1 318 ? -11.699 -8.651 19.076 1.00 92.31 318 GLN A O 1
ATOM 2487 N N . MET A 1 319 ? -13.204 -8.169 20.679 1.00 90.75 319 MET A N 1
ATOM 2488 C CA . MET A 1 319 ? -12.827 -9.269 21.561 1.00 90.75 319 MET A CA 1
ATOM 2489 C C . MET A 1 319 ? -13.371 -10.589 20.996 1.00 90.75 319 MET A C 1
ATOM 2491 O O . MET A 1 319 ? -14.348 -10.599 20.242 1.00 90.75 319 MET A O 1
ATOM 2495 N N . THR A 1 320 ? -12.745 -11.704 21.371 1.00 87.75 320 THR A N 1
ATOM 2496 C CA . THR A 1 320 ? -13.260 -13.047 21.083 1.00 87.75 320 THR A CA 1
ATOM 2497 C C . THR A 1 320 ? -13.680 -13.689 22.403 1.00 87.75 320 THR A C 1
ATOM 2499 O O . THR A 1 320 ? -12.813 -13.971 23.233 1.00 87.75 320 THR A O 1
ATOM 2502 N N . PRO A 1 321 ? -14.984 -13.918 22.641 1.00 88.69 321 PRO A N 1
ATOM 2503 C CA . PRO A 1 321 ? -16.145 -13.541 21.820 1.00 88.69 321 PRO A CA 1
ATOM 2504 C C . PRO A 1 321 ? -16.426 -12.026 21.814 1.00 88.69 321 PRO A C 1
ATOM 2506 O O . PRO A 1 321 ? -15.925 -11.300 22.671 1.00 88.69 321 PRO A O 1
ATOM 2509 N N . LEU A 1 322 ? -17.253 -11.574 20.860 1.00 93.00 322 LEU A N 1
ATOM 2510 C CA . LEU A 1 322 ? -17.697 -10.177 20.733 1.00 93.00 322 LEU A CA 1
ATOM 2511 C C . LEU A 1 322 ? -18.388 -9.697 22.018 1.00 93.00 322 LEU A C 1
ATOM 2513 O O . LEU A 1 322 ? -19.218 -10.419 22.569 1.00 93.00 322 LEU A O 1
ATOM 2517 N N . VAL A 1 323 ? -18.077 -8.472 22.446 1.00 96.38 323 VAL A N 1
ATOM 2518 C CA . VAL A 1 323 ? -18.621 -7.828 23.650 1.00 96.38 323 VAL A CA 1
ATOM 2519 C C . VAL A 1 323 ? -19.233 -6.480 23.265 1.00 96.38 323 VAL A C 1
ATOM 2521 O O . VAL A 1 323 ? -18.613 -5.709 22.531 1.00 96.38 323 VAL A O 1
ATOM 2524 N N . HIS A 1 324 ? -20.442 -6.209 23.760 1.00 97.56 324 HIS A N 1
ATOM 2525 C CA . HIS A 1 324 ? -21.149 -4.934 23.590 1.00 97.56 324 HIS A CA 1
ATOM 2526 C C . HIS A 1 324 ? -20.993 -4.033 24.826 1.00 97.56 324 HIS A C 1
ATOM 2528 O O . HIS A 1 324 ? -20.908 -2.814 24.696 1.00 97.56 324 HIS A O 1
ATOM 2534 N N . VAL A 1 325 ? -20.932 -4.626 26.022 1.00 97.56 325 VAL A N 1
ATOM 2535 C CA . VAL A 1 325 ? -20.829 -3.895 27.292 1.00 97.56 325 VAL A CA 1
ATOM 2536 C C . VAL A 1 325 ? -19.916 -4.607 28.275 1.00 97.56 325 VAL A C 1
ATOM 2538 O O . VAL A 1 325 ? -19.932 -5.836 28.386 1.00 97.56 325 VAL A O 1
ATOM 2541 N N . LEU A 1 326 ? -19.128 -3.836 29.019 1.00 97.44 326 LEU A N 1
ATOM 2542 C CA . LEU A 1 326 ? -18.304 -4.351 30.111 1.00 97.44 326 LEU A CA 1
ATOM 2543 C C . LEU A 1 326 ? -19.151 -4.526 31.383 1.00 97.44 326 LEU A C 1
ATOM 2545 O O . LEU A 1 326 ? -18.946 -3.841 32.380 1.00 97.44 326 LEU A O 1
ATOM 2549 N N . PHE A 1 327 ? -20.115 -5.450 31.335 1.00 97.31 327 PHE A N 1
ATOM 2550 C CA . PHE A 1 327 ? -20.979 -5.811 32.463 1.00 97.31 327 PHE A CA 1
ATOM 2551 C C . PHE A 1 327 ? -20.902 -7.323 32.736 1.00 97.31 327 PHE A C 1
ATOM 2553 O O . PHE A 1 327 ? -21.039 -8.108 31.787 1.00 97.31 327 PHE A O 1
ATOM 2560 N N . PRO A 1 328 ? -20.647 -7.766 33.981 1.00 96.38 328 PRO A N 1
ATOM 2561 C CA . PRO A 1 328 ? -20.488 -9.181 34.293 1.00 96.38 328 PRO A CA 1
ATOM 2562 C C . PRO A 1 328 ? -21.834 -9.909 34.276 1.00 96.38 328 PRO A C 1
ATOM 2564 O O . PRO A 1 328 ? -22.775 -9.454 34.904 1.00 96.38 328 PRO A O 1
ATOM 2567 N N . VAL A 1 329 ? -21.916 -11.062 33.608 1.00 94.00 329 VAL A N 1
ATOM 2568 C CA . VAL A 1 329 ? -23.109 -11.944 33.609 1.00 94.00 329 VAL A CA 1
ATOM 2569 C C . VAL A 1 329 ? -22.838 -13.332 34.191 1.00 94.00 329 VAL A C 1
ATOM 2571 O O . VAL A 1 329 ? -23.714 -14.199 34.181 1.00 94.00 329 VAL A O 1
ATOM 2574 N N . GLY A 1 330 ? -21.608 -13.590 34.647 1.00 90.94 330 GLY A N 1
ATOM 2575 C CA . GLY A 1 330 ? -21.202 -14.900 35.145 1.00 90.94 330 GLY A CA 1
ATOM 2576 C C . GLY A 1 330 ? -21.494 -16.008 34.130 1.00 90.94 330 GLY A C 1
ATOM 2577 O O . GLY A 1 330 ? -21.098 -15.927 32.964 1.00 90.94 330 GLY A O 1
ATOM 2578 N N . MET A 1 331 ? -22.214 -17.034 34.587 1.00 90.44 331 MET A N 1
ATOM 2579 C CA . MET A 1 331 ? -22.711 -18.139 33.757 1.00 90.44 331 MET A CA 1
ATOM 2580 C C . MET A 1 331 ? -24.168 -17.948 33.305 1.00 90.44 331 MET A C 1
ATOM 2582 O O . MET A 1 331 ? -24.654 -18.727 32.487 1.00 90.44 331 MET A O 1
ATOM 2586 N N . ALA A 1 332 ? -24.869 -16.923 33.803 1.00 91.25 332 ALA A N 1
ATOM 2587 C CA . ALA A 1 332 ? -26.296 -16.729 33.545 1.00 91.25 332 ALA A CA 1
ATOM 2588 C C . ALA A 1 332 ? -26.601 -16.397 32.079 1.00 91.25 332 ALA A C 1
ATOM 2590 O O . ALA A 1 332 ? -27.639 -16.799 31.568 1.00 91.25 332 ALA A O 1
ATOM 2591 N N . GLY A 1 333 ? -25.668 -15.743 31.381 1.00 86.88 333 GLY A N 1
ATOM 2592 C CA . GLY A 1 333 ? -25.797 -15.438 29.953 1.00 86.88 333 GLY A CA 1
ATOM 2593 C C . GLY A 1 333 ? -25.395 -16.572 28.996 1.00 86.88 333 GLY A C 1
ATOM 2594 O O . GLY A 1 333 ? -25.245 -16.329 27.794 1.00 86.88 333 GLY A O 1
ATOM 2595 N N . GLY A 1 334 ? -25.139 -17.783 29.501 1.00 90.06 334 GLY A N 1
ATOM 2596 C CA . GLY A 1 334 ? -24.714 -18.938 28.704 1.00 90.06 334 GLY A CA 1
ATOM 2597 C C . GLY A 1 334 ? -23.359 -18.758 28.000 1.00 90.06 334 GLY A C 1
ATOM 2598 O O . GLY A 1 334 ? -22.566 -17.870 28.322 1.00 90.06 334 GLY A O 1
ATOM 2599 N N . SER A 1 335 ? -23.087 -19.590 26.989 1.00 87.38 335 SER A N 1
ATOM 2600 C CA . SER A 1 335 ? -21.811 -19.587 26.244 1.00 87.38 335 SER A CA 1
ATOM 2601 C C . SER A 1 335 ? -21.524 -18.258 25.530 1.00 87.38 335 SER A C 1
ATOM 2603 O O . SER A 1 335 ? -20.368 -17.854 25.385 1.00 87.38 335 SER A O 1
ATOM 2605 N N . ARG A 1 336 ? -22.582 -17.544 25.123 1.00 88.12 336 ARG A N 1
ATOM 2606 C CA . ARG A 1 336 ? -22.512 -16.246 24.432 1.00 88.12 336 ARG A CA 1
ATOM 2607 C C . ARG A 1 336 ? -22.466 -15.045 25.374 1.00 88.12 336 ARG A C 1
ATOM 2609 O O . ARG A 1 336 ? -22.317 -13.930 24.876 1.00 88.12 336 ARG A O 1
ATOM 2616 N N . ARG A 1 337 ? -22.571 -15.257 26.694 1.00 93.25 337 ARG A N 1
ATOM 2617 C CA . ARG A 1 337 ? -22.571 -14.193 27.716 1.00 93.25 337 ARG A CA 1
ATOM 2618 C C . ARG A 1 337 ? -23.666 -13.152 27.435 1.00 93.25 337 ARG A C 1
ATOM 2620 O O . ARG A 1 337 ? -23.424 -11.950 27.508 1.00 93.25 337 ARG A O 1
ATOM 2627 N N . ASN A 1 338 ? -24.845 -13.624 27.028 1.00 95.31 338 ASN A N 1
ATOM 2628 C CA . ASN A 1 338 ? -25.969 -12.790 26.620 1.00 95.31 338 ASN A CA 1
ATOM 2629 C C . ASN A 1 338 ? -26.738 -12.275 27.848 1.00 95.31 338 ASN A C 1
ATOM 2631 O O . ASN A 1 338 ? -27.303 -13.065 28.595 1.00 95.31 338 ASN A O 1
ATOM 2635 N N . ILE A 1 339 ? -26.791 -10.960 28.035 1.00 95.56 339 ILE A N 1
ATOM 2636 C CA . ILE A 1 339 ? -27.543 -10.296 29.107 1.00 95.56 339 ILE A CA 1
ATOM 2637 C C . ILE A 1 339 ? -29.047 -10.551 28.954 1.00 95.56 339 ILE A C 1
ATOM 2639 O O . ILE A 1 339 ? -29.729 -10.748 29.949 1.00 95.56 339 ILE A O 1
ATOM 2643 N N . VAL A 1 340 ? -29.552 -10.652 27.721 1.00 94.62 340 VAL A N 1
ATOM 2644 C CA . VAL A 1 340 ? -30.972 -10.952 27.452 1.00 94.62 340 VAL A CA 1
ATOM 2645 C C . VAL A 1 340 ? -31.353 -12.353 27.947 1.00 94.62 340 VAL A C 1
ATOM 2647 O O . VAL A 1 340 ? -32.455 -12.562 28.434 1.00 94.62 340 VAL A O 1
ATOM 2650 N N . GLU A 1 341 ? -30.426 -13.314 27.873 1.00 93.75 341 GLU A N 1
ATOM 2651 C CA . GLU A 1 341 ? -30.626 -14.648 28.459 1.00 93.75 341 GLU A CA 1
ATOM 2652 C C . GLU A 1 341 ? -30.533 -14.604 29.988 1.00 93.75 341 GLU A C 1
ATOM 2654 O O . GLU A 1 341 ? -31.310 -15.263 30.673 1.00 93.75 341 GLU A O 1
ATOM 2659 N N . ALA A 1 342 ? -29.617 -13.796 30.535 1.00 93.38 342 ALA A N 1
ATOM 2660 C CA . ALA A 1 342 ? -29.504 -13.605 31.980 1.00 93.38 342 ALA A CA 1
ATOM 2661 C C . ALA A 1 342 ? -30.769 -12.965 32.582 1.00 93.38 342 ALA A C 1
ATOM 2663 O O . ALA A 1 342 ? -31.162 -13.349 33.677 1.00 93.38 342 ALA A O 1
ATOM 2664 N N . ALA A 1 343 ? -31.437 -12.073 31.842 1.00 93.38 343 ALA A N 1
ATOM 2665 C CA . ALA A 1 343 ? -32.693 -11.421 32.223 1.00 93.38 343 ALA A CA 1
ATOM 2666 C C . ALA A 1 343 ? -33.907 -12.363 32.303 1.00 93.38 343 ALA A C 1
ATOM 2668 O O . ALA A 1 343 ? -34.950 -11.973 32.812 1.00 93.38 343 ALA A O 1
ATOM 2669 N N . ARG A 1 344 ? -33.795 -13.611 31.827 1.00 91.94 344 ARG A N 1
ATOM 2670 C CA . ARG A 1 344 ? -34.833 -14.636 32.046 1.00 91.94 344 ARG A CA 1
ATOM 2671 C C . ARG A 1 344 ? -34.818 -15.204 33.465 1.00 91.94 344 ARG A C 1
ATOM 2673 O O . ARG A 1 344 ? -35.731 -15.934 33.832 1.00 91.94 344 ARG A O 1
ATOM 2680 N N . ARG A 1 345 ? -33.762 -14.931 34.234 1.00 89.19 345 ARG A N 1
ATOM 2681 C CA . ARG A 1 345 ? -33.632 -15.327 35.638 1.00 89.19 345 ARG A CA 1
ATOM 2682 C C . ARG A 1 345 ? -34.000 -14.133 36.511 1.00 89.19 345 ARG A C 1
ATOM 2684 O O . ARG A 1 345 ? -33.589 -13.024 36.194 1.00 89.19 345 ARG A O 1
ATOM 2691 N N . GLU A 1 346 ? -34.697 -14.377 37.616 1.00 81.12 346 GLU A N 1
ATOM 2692 C CA . GLU A 1 346 ? -35.111 -13.314 38.548 1.00 81.12 346 GLU A CA 1
ATOM 2693 C C . GLU A 1 346 ? -33.914 -12.597 39.186 1.00 81.12 346 GLU A C 1
ATOM 2695 O O . GLU A 1 346 ? -33.881 -11.379 39.291 1.00 81.12 346 GLU A O 1
ATOM 2700 N N . ALA A 1 347 ? -32.895 -13.355 39.590 1.00 86.38 347 ALA A N 1
ATOM 2701 C CA . ALA A 1 347 ? -31.788 -12.841 40.383 1.00 86.38 347 ALA A CA 1
ATOM 2702 C C . ALA A 1 347 ? -30.476 -13.514 39.973 1.00 86.38 347 ALA A C 1
ATOM 2704 O O . ALA A 1 347 ? -30.329 -14.737 40.062 1.00 86.38 347 ALA A O 1
ATOM 2705 N N . VAL A 1 348 ? -29.494 -12.723 39.533 1.00 92.00 348 VAL A N 1
ATOM 2706 C CA . VAL A 1 348 ? -28.189 -13.246 39.113 1.00 92.00 348 VAL A CA 1
ATOM 2707 C C . VAL A 1 348 ? -27.075 -12.694 40.007 1.00 92.00 348 VAL A C 1
ATOM 2709 O O . VAL A 1 348 ? -26.820 -11.489 39.985 1.00 92.00 348 VAL A O 1
ATOM 2712 N N . PRO A 1 349 ? -26.362 -13.549 40.765 1.00 93.25 349 PRO A N 1
ATOM 2713 C CA . PRO A 1 349 ? -25.243 -13.109 41.587 1.00 93.25 349 PRO A CA 1
ATOM 2714 C C . PRO A 1 349 ? -24.010 -12.823 40.722 1.00 93.25 349 PRO A C 1
ATOM 2716 O O . PRO A 1 349 ? -23.529 -13.696 39.991 1.00 93.25 349 PRO A O 1
ATOM 2719 N N . VAL A 1 350 ? -23.462 -11.614 40.832 1.00 94.50 350 VAL A N 1
ATOM 2720 C CA . VAL A 1 350 ? -22.246 -11.182 40.127 1.00 94.50 350 VAL A CA 1
ATOM 2721 C C . VAL A 1 350 ? -21.324 -10.378 41.040 1.00 94.50 350 VAL A C 1
ATOM 2723 O O . VAL A 1 350 ? -21.763 -9.769 42.010 1.00 94.50 350 VAL A O 1
ATOM 2726 N N . GLU A 1 351 ? -20.027 -10.377 40.737 1.00 94.12 351 GLU A N 1
ATOM 2727 C CA . GLU A 1 351 ? -19.048 -9.558 41.459 1.00 94.12 351 GLU A CA 1
ATOM 2728 C C . GLU A 1 351 ? -18.958 -8.162 40.844 1.00 94.12 351 GLU A C 1
ATOM 2730 O O . GLU A 1 351 ? -18.500 -8.005 39.706 1.00 94.12 351 GLU A O 1
ATOM 2735 N N . VAL A 1 352 ? -19.373 -7.156 41.610 1.00 95.19 352 VAL A N 1
ATOM 2736 C CA . VAL A 1 352 ? -19.364 -5.743 41.214 1.00 95.19 352 VAL A CA 1
ATOM 2737 C C . VAL A 1 352 ? -18.936 -4.859 42.383 1.00 95.19 352 VAL A C 1
ATOM 2739 O O . VAL A 1 352 ? -18.928 -5.282 43.539 1.00 95.19 352 VAL A O 1
ATOM 2742 N N . VAL A 1 353 ? -18.543 -3.627 42.067 1.00 95.19 353 VAL A N 1
ATOM 2743 C CA . VAL A 1 353 ? -18.169 -2.606 43.053 1.00 95.19 353 VAL A CA 1
ATOM 2744 C C . VAL A 1 353 ? -19.275 -2.383 44.097 1.00 95.19 353 VAL A C 1
ATOM 2746 O O . VAL A 1 353 ? -20.450 -2.245 43.760 1.00 95.19 353 VAL A O 1
ATOM 2749 N N . ASN A 1 354 ? -18.888 -2.292 45.368 1.00 92.31 354 ASN A N 1
ATOM 2750 C CA . ASN A 1 354 ? -19.775 -1.911 46.462 1.00 92.31 354 ASN A CA 1
ATOM 2751 C C . ASN A 1 354 ? -19.786 -0.391 46.592 1.00 92.31 354 ASN A C 1
ATOM 2753 O O . ASN A 1 354 ? -18.742 0.237 46.795 1.00 92.31 354 ASN A O 1
ATOM 2757 N N . ARG A 1 355 ? -20.964 0.215 46.461 1.00 93.25 355 ARG A N 1
ATOM 2758 C CA . ARG A 1 355 ? -21.163 1.648 46.659 1.00 93.25 355 ARG A CA 1
ATOM 2759 C C . ARG A 1 355 ? -22.342 1.884 47.584 1.00 93.25 355 ARG A C 1
ATOM 2761 O O . ARG A 1 355 ? -23.327 1.156 47.547 1.00 93.25 355 ARG A O 1
ATOM 2768 N N . THR A 1 356 ? -22.256 2.950 48.364 1.00 92.50 356 THR A N 1
ATOM 2769 C CA . THR A 1 356 ? -23.286 3.309 49.337 1.00 92.50 356 THR A CA 1
ATOM 2770 C C . THR A 1 356 ? -23.639 4.776 49.172 1.00 92.50 356 THR A C 1
ATOM 2772 O O . THR A 1 356 ? -22.770 5.637 48.991 1.00 92.50 356 THR A O 1
ATOM 2775 N N . CYS A 1 357 ? -24.935 5.073 49.169 1.00 92.88 357 CYS A N 1
ATOM 2776 C CA . CYS A 1 357 ? -25.417 6.441 49.097 1.00 92.88 357 CYS A CA 1
ATOM 2777 C C . CYS A 1 357 ? -25.137 7.170 50.424 1.00 92.88 357 CYS A C 1
ATOM 2779 O O . CYS A 1 357 ? -25.557 6.688 51.477 1.00 92.88 357 CYS A O 1
ATOM 2781 N N . PRO A 1 358 ? -24.470 8.337 50.425 1.00 91.44 358 PRO A N 1
ATOM 2782 C CA . PRO A 1 358 ? -24.213 9.068 51.662 1.00 91.44 358 PRO A CA 1
ATOM 2783 C C . PRO A 1 358 ? -25.495 9.620 52.306 1.00 91.44 358 PRO A C 1
ATOM 2785 O O . PRO A 1 358 ? -25.516 9.752 53.530 1.00 91.44 358 PRO A O 1
ATOM 2788 N N . VAL A 1 359 ? -26.542 9.880 51.509 1.00 92.38 359 VAL A N 1
ATOM 2789 C CA . VAL A 1 359 ? -27.822 10.466 51.943 1.00 92.38 359 VAL A CA 1
ATOM 2790 C C . VAL A 1 359 ? -28.778 9.388 52.455 1.00 92.38 359 VAL A C 1
ATOM 2792 O O . VAL A 1 359 ? -29.011 9.302 53.655 1.00 92.38 359 VAL A O 1
ATOM 2795 N N . CYS A 1 360 ? -29.288 8.519 51.577 1.00 91.31 360 CYS A N 1
ATOM 2796 C CA . CYS A 1 360 ? -30.301 7.520 51.943 1.00 91.31 360 CYS A CA 1
ATOM 2797 C C . CYS A 1 360 ? -29.726 6.178 52.428 1.00 91.31 360 CYS A C 1
ATOM 2799 O O . CYS A 1 360 ? -30.486 5.269 52.742 1.00 91.31 360 CYS A O 1
ATOM 2801 N N . LYS A 1 361 ? -28.393 6.023 52.454 1.00 90.06 361 LYS A N 1
ATOM 2802 C CA . LYS A 1 361 ? -27.683 4.795 52.869 1.00 90.06 361 LYS A CA 1
ATOM 2803 C C . LYS A 1 361 ? -27.972 3.541 52.031 1.00 90.06 361 LYS A C 1
ATOM 2805 O O . LYS A 1 361 ? -27.504 2.468 52.389 1.00 90.06 361 LYS A O 1
ATOM 2810 N N . SER A 1 362 ? -28.650 3.663 50.887 1.00 89.69 362 SER A N 1
ATOM 2811 C CA . SER A 1 362 ? -28.869 2.540 49.967 1.00 89.69 362 SER A CA 1
ATOM 2812 C C . SER A 1 362 ? -27.545 1.982 49.430 1.00 89.69 362 SER A C 1
ATOM 2814 O O . SER A 1 362 ? -26.703 2.755 48.951 1.00 89.69 362 SER A O 1
ATOM 2816 N N . HIS A 1 363 ? -27.401 0.658 49.421 1.00 89.50 363 HIS A N 1
ATOM 2817 C CA . HIS A 1 363 ? -26.300 -0.038 48.755 1.00 89.50 363 HIS A CA 1
ATOM 2818 C C . HIS A 1 363 ? -26.600 -0.229 47.263 1.00 89.50 363 HIS A C 1
ATOM 2820 O O . HIS A 1 363 ? -27.721 -0.548 46.881 1.00 89.50 363 HIS A O 1
ATOM 2826 N N . THR A 1 364 ? -25.607 -0.013 46.405 1.00 91.06 364 THR A N 1
ATOM 2827 C CA . THR A 1 364 ? -25.731 -0.141 44.948 1.00 91.06 364 THR A CA 1
ATOM 2828 C C . THR A 1 364 ? -24.353 -0.317 44.303 1.00 91.06 364 THR A C 1
ATOM 2830 O O . THR A 1 364 ? -23.320 -0.143 44.944 1.00 91.06 364 THR A O 1
ATOM 2833 N N . PHE A 1 365 ? -24.312 -0.622 43.011 1.00 92.31 365 PHE A N 1
ATOM 2834 C CA . PHE A 1 365 ? -23.104 -0.527 42.185 1.00 92.31 365 PHE A CA 1
ATOM 2835 C C . PHE A 1 365 ? -23.099 0.737 41.303 1.00 92.31 365 PHE A C 1
ATOM 2837 O O . PHE A 1 365 ? -22.083 1.055 40.679 1.00 92.31 365 PHE A O 1
ATOM 2844 N N . LYS A 1 366 ? -24.220 1.474 41.237 1.00 91.25 366 LYS A N 1
ATOM 2845 C CA . LYS A 1 366 ? -24.396 2.650 40.371 1.00 91.25 366 LYS A CA 1
ATOM 2846 C C . LYS A 1 366 ? -23.699 3.887 40.939 1.00 91.25 366 LYS A C 1
ATOM 2848 O O . LYS A 1 366 ? -23.582 4.059 42.151 1.00 91.25 366 LYS A O 1
ATOM 2853 N N . LEU A 1 367 ? -23.246 4.779 40.051 1.00 90.75 367 LEU A N 1
ATOM 2854 C CA . LEU A 1 367 ? -22.584 6.044 40.417 1.00 90.75 367 LEU A CA 1
ATOM 2855 C C . LEU A 1 367 ? -23.533 7.056 41.078 1.00 90.75 367 LEU A C 1
ATOM 2857 O O . LEU A 1 367 ? -23.086 7.881 41.873 1.00 90.75 367 LEU A O 1
ATOM 2861 N N . ARG A 1 368 ? -24.825 6.991 40.751 1.00 90.81 368 ARG A N 1
ATOM 2862 C CA . ARG A 1 368 ? -25.889 7.802 41.347 1.00 90.81 368 ARG A CA 1
ATOM 2863 C C . ARG A 1 368 ? -26.891 6.888 42.036 1.00 90.81 368 ARG A C 1
ATOM 2865 O O . ARG A 1 368 ? -27.162 5.795 41.545 1.00 90.81 368 ARG A O 1
ATOM 2872 N N . CYS A 1 369 ? -27.398 7.336 43.177 1.00 89.69 369 CYS A N 1
ATOM 2873 C CA . CYS A 1 369 ? -28.458 6.645 43.892 1.00 89.69 369 CYS A CA 1
ATOM 2874 C C . CYS A 1 369 ? -29.775 6.770 43.118 1.00 89.69 369 CYS A C 1
ATOM 2876 O O . CYS A 1 369 ? -30.132 7.866 42.695 1.00 89.69 369 CYS A O 1
ATOM 2878 N N . GLU A 1 370 ? -30.506 5.670 42.972 1.00 86.12 370 GLU A N 1
ATOM 2879 C CA . GLU A 1 370 ? -31.799 5.656 42.275 1.00 86.12 370 GLU A CA 1
ATOM 2880 C C . GLU A 1 370 ? -32.909 6.319 43.090 1.00 86.12 370 GLU A C 1
ATOM 2882 O O . GLU A 1 370 ? -33.789 6.950 42.520 1.00 86.12 370 GLU A O 1
ATOM 2887 N N . ALA A 1 371 ? -32.833 6.244 44.422 1.00 88.19 371 ALA A N 1
ATOM 2888 C CA . ALA A 1 371 ? -33.852 6.806 45.303 1.00 88.19 371 ALA A CA 1
ATOM 2889 C C . ALA A 1 371 ? -33.756 8.335 45.447 1.00 88.19 371 ALA A C 1
ATOM 2891 O O . ALA A 1 371 ? -34.776 9.008 45.532 1.00 88.19 371 ALA A O 1
ATOM 2892 N N . CYS A 1 372 ? -32.542 8.899 45.511 1.00 89.62 372 CYS A N 1
ATOM 2893 C CA . CYS A 1 372 ? -32.348 10.327 45.810 1.00 89.62 372 CYS A CA 1
ATOM 2894 C C . CYS A 1 372 ? -31.431 11.076 44.832 1.00 89.62 372 CYS A C 1
ATOM 2896 O O . CYS A 1 372 ? -31.126 12.244 45.052 1.00 89.62 372 CYS A O 1
ATOM 2898 N N . GLY A 1 373 ? -30.919 10.420 43.787 1.00 87.12 373 GLY A N 1
ATOM 2899 C CA . GLY A 1 373 ? -30.104 11.045 42.737 1.00 87.12 373 GLY A CA 1
ATOM 2900 C C . GLY A 1 373 ? -28.676 11.453 43.131 1.00 87.12 373 GLY A C 1
ATOM 2901 O O . GLY A 1 373 ? -27.855 11.716 42.250 1.00 87.12 373 GLY A O 1
ATOM 2902 N N . SER A 1 374 ? -28.334 11.479 44.425 1.00 91.56 374 SER A N 1
ATOM 2903 C CA . SER A 1 374 ? -27.003 11.889 44.894 1.00 91.56 374 SER A CA 1
ATOM 2904 C C . SER A 1 374 ? -25.901 10.912 44.466 1.00 91.56 374 SER A C 1
ATOM 2906 O O . SER A 1 374 ? -26.133 9.706 44.339 1.00 91.56 374 SER A O 1
ATOM 2908 N N . GLY A 1 375 ? -24.676 11.419 44.300 1.00 93.12 375 GLY A N 1
ATOM 2909 C CA . GLY A 1 375 ? -23.498 10.593 44.029 1.00 93.12 375 GLY A CA 1
ATOM 2910 C C . GLY A 1 375 ? -23.227 9.594 45.157 1.00 93.12 375 GLY A C 1
ATOM 2911 O O . GLY A 1 375 ? -23.273 9.942 46.335 1.00 93.12 375 GLY A O 1
ATOM 2912 N N . THR A 1 376 ? -22.958 8.341 44.803 1.00 93.12 376 THR A N 1
ATOM 2913 C CA . THR A 1 376 ? -22.648 7.272 45.766 1.00 93.12 376 THR A CA 1
ATOM 2914 C C . THR A 1 376 ? -21.145 7.220 46.045 1.00 93.12 376 THR A C 1
ATOM 2916 O O . THR A 1 376 ? -20.347 7.642 45.208 1.00 93.12 376 THR A O 1
ATOM 2919 N N . ALA A 1 377 ? -20.731 6.686 47.194 1.00 91.69 377 ALA A N 1
ATOM 2920 C CA . ALA A 1 377 ? -19.321 6.524 47.563 1.00 91.69 377 ALA A CA 1
ATOM 2921 C C . ALA A 1 377 ? -18.914 5.044 47.538 1.00 91.69 377 ALA A C 1
ATOM 2923 O O . ALA A 1 377 ? -19.723 4.186 47.880 1.00 91.69 377 ALA A O 1
ATOM 2924 N N . VAL A 1 378 ? -17.676 4.739 47.133 1.00 91.94 378 VAL A N 1
ATOM 2925 C CA . VAL A 1 378 ? -17.150 3.360 47.155 1.00 91.94 378 VAL A CA 1
ATOM 2926 C C . VAL A 1 378 ? -16.966 2.908 48.599 1.00 91.94 378 VAL A C 1
ATOM 2928 O O . VAL A 1 378 ? -16.367 3.620 49.403 1.00 91.94 378 VAL A O 1
ATOM 2931 N N . GLU A 1 379 ? -17.439 1.707 48.908 1.00 89.25 379 GLU A N 1
ATOM 2932 C CA . GLU A 1 379 ? -17.299 1.086 50.218 1.00 89.25 379 GLU A CA 1
ATOM 2933 C C . GLU A 1 379 ? -16.300 -0.072 50.148 1.00 89.25 379 GLU A C 1
ATOM 2935 O O . GLU A 1 379 ? -16.428 -0.972 49.316 1.00 89.25 379 GLU A O 1
ATOM 2940 N N . ARG A 1 380 ? -15.284 -0.056 51.023 1.00 88.75 380 ARG A N 1
ATOM 2941 C CA . ARG A 1 380 ? -14.332 -1.166 51.144 1.00 88.75 380 ARG A CA 1
ATOM 2942 C C . ARG A 1 380 ? -14.746 -2.084 52.280 1.00 88.75 380 ARG A C 1
ATOM 2944 O O . ARG A 1 380 ? -14.929 -1.632 53.407 1.00 88.75 380 ARG A O 1
ATOM 2951 N N . ILE A 1 381 ? -14.831 -3.375 51.997 1.00 86.94 381 ILE A N 1
ATOM 2952 C CA . ILE A 1 381 ? -15.285 -4.409 52.923 1.00 86.94 381 ILE A CA 1
ATOM 2953 C C . ILE A 1 381 ? -14.137 -5.383 53.199 1.00 86.94 381 ILE A C 1
ATOM 2955 O O . ILE A 1 381 ? -13.367 -5.745 52.309 1.00 86.94 381 ILE A O 1
ATOM 2959 N N . CYS A 1 382 ? -13.980 -5.794 54.456 1.00 86.25 382 CYS A N 1
ATOM 2960 C CA . CYS A 1 382 ? -13.034 -6.842 54.828 1.00 86.25 382 CYS A CA 1
ATOM 2961 C C . CYS A 1 382 ? -13.529 -8.214 54.352 1.00 86.25 382 CYS A C 1
ATOM 2963 O O . CYS A 1 382 ? -14.603 -8.651 54.762 1.00 86.25 382 CYS A O 1
ATOM 2965 N N . SER A 1 383 ? -12.713 -8.937 53.583 1.00 83.94 383 SER A N 1
ATOM 2966 C CA . SER A 1 383 ? -13.041 -10.285 53.092 1.00 83.94 383 SER A CA 1
ATOM 2967 C C . SER A 1 383 ? -13.217 -11.329 54.202 1.00 83.94 383 SER A C 1
ATOM 2969 O O . SER A 1 383 ? -13.869 -12.344 53.984 1.00 83.94 383 SER A O 1
ATOM 2971 N N . ARG A 1 384 ? -12.652 -11.089 55.397 1.00 85.31 384 ARG A N 1
ATOM 2972 C CA . ARG A 1 384 ? -12.713 -12.022 56.534 1.00 85.31 384 ARG A CA 1
ATOM 2973 C C . ARG A 1 384 ? -13.868 -11.751 57.495 1.00 85.31 384 ARG A C 1
ATOM 2975 O O . ARG A 1 384 ? -14.506 -12.692 57.942 1.00 85.31 384 ARG A O 1
ATOM 2982 N N . CYS A 1 385 ? -14.101 -10.490 57.866 1.00 85.75 385 CYS A N 1
ATOM 2983 C CA . CYS A 1 385 ? -15.097 -10.137 58.890 1.00 85.75 385 CYS A CA 1
ATOM 2984 C C . CYS A 1 385 ? -16.303 -9.356 58.363 1.00 85.75 385 CYS A C 1
ATOM 2986 O O . CYS A 1 385 ? -17.163 -8.993 59.159 1.00 85.75 385 CYS A O 1
ATOM 2988 N N . GLY A 1 386 ? -16.348 -9.030 57.068 1.00 80.94 386 GLY A N 1
ATOM 2989 C CA . GLY A 1 386 ? -17.474 -8.326 56.447 1.00 80.94 386 GLY A CA 1
ATOM 2990 C C . GLY A 1 386 ? -17.661 -6.868 56.884 1.00 80.94 386 GLY A C 1
ATOM 2991 O O . GLY A 1 386 ? -18.570 -6.206 56.399 1.00 80.94 386 GLY A O 1
ATOM 2992 N N . LYS A 1 387 ? -16.816 -6.335 57.777 1.00 82.56 387 LYS A N 1
ATOM 2993 C CA . LYS A 1 387 ? -16.917 -4.943 58.244 1.00 82.56 387 LYS A CA 1
ATOM 2994 C C . LYS A 1 387 ? -16.381 -3.965 57.203 1.00 82.56 387 LYS A C 1
ATOM 2996 O O . LYS A 1 387 ? -15.343 -4.226 56.582 1.00 82.56 387 LYS A O 1
ATOM 3001 N N . SER A 1 388 ? -17.052 -2.822 57.077 1.00 82.31 388 SER A N 1
ATOM 3002 C CA . SER A 1 388 ? -16.585 -1.716 56.249 1.00 82.31 388 SER A CA 1
ATOM 3003 C C . SER A 1 388 ? -15.342 -1.057 56.857 1.00 82.31 388 SER A C 1
ATOM 3005 O O . SER A 1 388 ? -15.163 -0.989 58.076 1.00 82.31 388 SER A O 1
ATOM 3007 N N . SER A 1 389 ? -14.428 -0.614 55.997 1.00 78.94 389 SER A N 1
ATOM 3008 C CA . SER A 1 389 ? -13.180 0.046 56.379 1.00 78.94 389 SER A CA 1
ATOM 3009 C C . SER A 1 389 ? -12.953 1.278 55.514 1.00 78.94 389 SER A C 1
ATOM 3011 O O . SER A 1 389 ? -13.230 1.270 54.318 1.00 78.94 389 SER A O 1
ATOM 3013 N N . LYS A 1 390 ? -12.395 2.335 56.113 1.00 74.88 390 LYS A N 1
ATOM 3014 C CA . LYS A 1 390 ? -12.004 3.559 55.393 1.00 74.88 390 LYS A CA 1
ATOM 3015 C C . LYS A 1 390 ? -10.662 3.437 54.656 1.00 74.88 390 LYS A C 1
ATOM 3017 O O . LYS A 1 390 ? -10.319 4.340 53.907 1.00 74.88 390 LYS A O 1
ATOM 3022 N N . GLY A 1 391 ? -9.900 2.366 54.884 1.00 77.56 391 GLY A N 1
ATOM 3023 C CA . GLY A 1 391 ? -8.573 2.167 54.291 1.00 77.56 391 GLY A CA 1
ATOM 3024 C C . GLY A 1 391 ? -8.373 0.766 53.722 1.00 77.56 391 GLY A C 1
ATOM 3025 O O . GLY A 1 391 ? -9.236 -0.109 53.856 1.00 77.56 391 GLY A O 1
ATOM 3026 N N . ASP A 1 392 ? -7.207 0.549 53.117 1.00 82.88 392 ASP A N 1
ATOM 3027 C CA . ASP A 1 392 ? -6.874 -0.694 52.410 1.00 82.88 392 ASP A CA 1
ATOM 3028 C C . ASP A 1 392 ? -6.670 -1.894 53.337 1.00 82.88 392 ASP A C 1
ATOM 3030 O O . ASP A 1 392 ? -6.719 -3.031 52.882 1.00 82.88 392 ASP A O 1
ATOM 3034 N N . LEU A 1 393 ? -6.502 -1.665 54.641 1.00 86.12 393 LEU A N 1
ATOM 3035 C CA . LEU A 1 393 ? -6.381 -2.705 55.660 1.00 86.12 393 LEU A CA 1
ATOM 3036 C C . LEU A 1 393 ? -7.588 -2.692 56.599 1.00 86.12 393 LEU A C 1
ATOM 3038 O O . LEU A 1 393 ? -8.073 -1.645 57.040 1.00 86.12 393 LEU A O 1
ATOM 3042 N N . CYS A 1 394 ? -8.073 -3.882 56.941 1.00 84.38 394 CYS A N 1
ATOM 3043 C CA . CYS A 1 394 ? -9.073 -4.042 57.983 1.00 84.38 394 CYS A CA 1
ATOM 3044 C C . CYS A 1 394 ? -8.435 -3.779 59.352 1.00 84.38 394 CYS A C 1
ATOM 3046 O O . CYS A 1 394 ? -7.494 -4.467 59.739 1.00 84.38 394 CYS A O 1
ATOM 3048 N N . ARG A 1 395 ? -8.997 -2.851 60.133 1.00 85.06 395 ARG A N 1
ATOM 3049 C CA . ARG A 1 395 ? -8.493 -2.529 61.483 1.00 85.06 395 ARG A CA 1
ATOM 3050 C C . ARG A 1 395 ? -8.545 -3.710 62.459 1.00 85.06 395 ARG A C 1
ATOM 3052 O O . ARG A 1 395 ? -7.749 -3.762 63.386 1.00 85.06 395 ARG A O 1
ATOM 3059 N N . VAL A 1 396 ? -9.468 -4.649 62.241 1.00 86.69 396 VAL A N 1
ATOM 3060 C CA . VAL A 1 396 ? -9.675 -5.818 63.112 1.00 86.69 396 VAL A CA 1
ATOM 3061 C C . VAL A 1 396 ? -8.853 -7.012 62.635 1.00 86.69 396 VAL A C 1
ATOM 3063 O O . VAL A 1 396 ? -8.116 -7.612 63.404 1.00 86.69 396 VAL A O 1
ATOM 3066 N N . CYS A 1 397 ? -8.962 -7.362 61.353 1.00 85.56 397 CYS A N 1
ATOM 3067 C CA . CYS A 1 397 ? -8.363 -8.585 60.820 1.00 85.56 397 CYS A CA 1
ATOM 3068 C C . CYS A 1 397 ? -6.968 -8.382 60.217 1.00 85.56 397 CYS A C 1
ATOM 3070 O O . CYS A 1 397 ? -6.332 -9.374 59.879 1.00 85.56 397 CYS A O 1
ATOM 3072 N N . ARG A 1 398 ? -6.529 -7.128 60.026 1.00 83.06 398 ARG A N 1
ATOM 3073 C CA . ARG A 1 398 ? -5.275 -6.739 59.351 1.00 83.06 398 ARG A CA 1
ATOM 3074 C C . ARG A 1 398 ? -5.080 -7.345 57.952 1.00 83.06 398 ARG A C 1
ATOM 3076 O O . ARG A 1 398 ? -3.965 -7.405 57.455 1.00 83.06 398 ARG A O 1
ATOM 3083 N N . VAL A 1 399 ? -6.169 -7.763 57.306 1.00 87.06 399 VAL A N 1
ATOM 3084 C CA . VAL A 1 399 ? -6.187 -8.227 55.909 1.00 87.06 399 VAL A CA 1
ATOM 3085 C C . VAL A 1 399 ? -6.614 -7.102 54.973 1.00 87.06 399 VAL A C 1
ATOM 3087 O O . VAL A 1 399 ? -7.306 -6.170 55.400 1.00 87.06 399 VAL A O 1
ATOM 3090 N N . SER A 1 400 ? -6.233 -7.207 53.700 1.00 85.81 400 SER A N 1
ATOM 3091 C CA . SER A 1 400 ? -6.617 -6.242 52.672 1.00 85.81 400 SER A CA 1
ATOM 3092 C C . SER A 1 400 ? -8.134 -6.194 52.469 1.00 85.81 400 SER A C 1
ATOM 3094 O O . SER A 1 400 ? -8.804 -7.225 52.398 1.00 85.81 400 SER A O 1
ATOM 3096 N N . THR A 1 401 ? -8.683 -4.987 52.373 1.00 87.06 401 THR A N 1
ATOM 3097 C CA . THR A 1 401 ? -10.106 -4.743 52.119 1.00 87.06 401 THR A CA 1
ATOM 3098 C C . THR A 1 401 ? -10.374 -4.693 50.617 1.00 87.06 401 THR A C 1
ATOM 3100 O O . THR A 1 401 ? -9.541 -4.235 49.830 1.00 87.06 401 THR A O 1
ATOM 3103 N N . GLN A 1 402 ? -11.552 -5.149 50.204 1.00 88.94 402 GLN A N 1
ATOM 3104 C CA . GLN A 1 402 ? -11.981 -5.179 48.807 1.00 88.94 402 GLN A CA 1
ATOM 3105 C C . GLN A 1 402 ? -13.089 -4.155 48.576 1.00 88.94 402 GLN A C 1
ATOM 3107 O O . GLN A 1 402 ? -13.972 -3.986 49.410 1.00 88.94 402 GLN A O 1
ATOM 3112 N N . SER A 1 403 ? -13.048 -3.467 47.438 1.00 90.50 403 SER A N 1
ATOM 3113 C CA . SER A 1 403 ? -14.063 -2.488 47.024 1.00 90.50 403 SER A CA 1
ATOM 3114 C C . SER A 1 403 ? -15.228 -3.109 46.248 1.00 90.50 403 SER A C 1
ATOM 3116 O O . SER A 1 403 ? -16.088 -2.392 45.749 1.00 90.50 403 SER A O 1
ATOM 3118 N N . TYR A 1 404 ? -15.260 -4.435 46.126 1.00 92.19 404 TYR A N 1
ATOM 3119 C CA . TYR A 1 404 ? -16.267 -5.187 45.390 1.00 92.19 404 TYR A CA 1
ATOM 3120 C C . TYR A 1 404 ? -16.754 -6.380 46.205 1.00 92.19 404 TYR A C 1
ATOM 3122 O O . TYR A 1 404 ? -16.092 -6.828 47.141 1.00 92.19 404 TYR A O 1
ATOM 3130 N N . GLY A 1 405 ? -17.922 -6.895 45.843 1.00 89.94 405 GLY A N 1
ATOM 3131 C CA . GLY A 1 405 ? -18.526 -8.063 46.469 1.00 89.94 405 GLY A CA 1
ATOM 3132 C C . GLY A 1 405 ? -19.547 -8.717 45.550 1.00 89.94 405 GLY A C 1
ATOM 3133 O O . GLY A 1 405 ? -19.852 -8.204 44.471 1.00 89.94 405 GLY A O 1
ATOM 3134 N N . LYS A 1 406 ? -20.069 -9.871 45.973 1.00 90.62 406 LYS A N 1
ATOM 3135 C CA . LYS A 1 406 ? -21.187 -10.515 45.280 1.00 90.62 406 LYS A CA 1
ATOM 3136 C C . LYS A 1 406 ? -22.462 -9.727 45.560 1.00 90.62 406 LYS A C 1
ATOM 3138 O O . LYS A 1 406 ? -22.870 -9.623 46.712 1.00 90.62 406 LYS A O 1
ATOM 3143 N N . GLN A 1 407 ? -23.078 -9.208 44.508 1.00 91.69 407 GLN A N 1
ATOM 3144 C CA . GLN A 1 407 ? -24.391 -8.574 44.547 1.00 91.69 407 GLN A CA 1
ATOM 3145 C C . GLN A 1 407 ? -25.335 -9.319 43.608 1.00 91.69 407 GLN A C 1
ATOM 3147 O O . GLN A 1 407 ? -24.921 -9.820 42.559 1.00 91.69 407 GLN A O 1
ATOM 3152 N N . THR A 1 408 ? -26.603 -9.401 43.994 1.00 92.62 408 THR A N 1
ATOM 3153 C CA . THR A 1 408 ? -27.659 -9.969 43.160 1.00 92.62 408 THR A CA 1
ATOM 3154 C C . THR A 1 408 ? -28.221 -8.875 42.270 1.00 92.62 408 THR A C 1
ATOM 3156 O O . THR A 1 408 ? -28.635 -7.833 42.770 1.00 92.62 408 THR A O 1
ATOM 3159 N N . ILE A 1 409 ? -28.208 -9.103 40.959 1.00 92.94 409 ILE A N 1
ATOM 3160 C CA . ILE A 1 409 ? -28.671 -8.135 39.967 1.00 92.94 409 ILE A CA 1
ATOM 3161 C C . ILE A 1 409 ? -29.886 -8.695 39.230 1.00 92.94 409 ILE A C 1
ATOM 3163 O O . ILE A 1 409 ? -29.827 -9.813 38.708 1.00 92.94 409 ILE A O 1
ATOM 3167 N N . ASP A 1 410 ? -30.947 -7.890 39.160 1.00 94.00 410 ASP A N 1
ATOM 3168 C CA . ASP A 1 410 ? -32.072 -8.092 38.250 1.00 94.00 410 ASP A CA 1
ATOM 3169 C C . ASP A 1 410 ? -31.708 -7.511 36.873 1.00 94.00 410 ASP A C 1
ATOM 3171 O O . ASP A 1 410 ? -31.645 -6.298 36.651 1.00 94.00 410 ASP A O 1
ATOM 3175 N N . PHE A 1 411 ? -31.398 -8.398 35.928 1.00 94.12 411 PHE A N 1
ATOM 3176 C CA . PHE A 1 411 ? -31.056 -7.996 34.566 1.00 94.12 411 PHE A CA 1
ATOM 3177 C C . PHE A 1 411 ? -32.270 -7.574 33.739 1.00 94.12 411 PHE A C 1
ATOM 3179 O O . PHE A 1 411 ? -32.090 -6.861 32.750 1.00 94.12 411 PHE A O 1
ATOM 3186 N N . LYS A 1 412 ? -33.475 -8.018 34.107 1.00 94.31 412 LYS A N 1
ATOM 3187 C CA . LYS A 1 412 ? -34.709 -7.660 33.416 1.00 94.31 412 LYS A CA 1
ATOM 3188 C C . LYS A 1 412 ? -35.027 -6.195 33.675 1.00 94.31 412 LYS A C 1
ATOM 3190 O O . LYS A 1 412 ? -35.112 -5.433 32.715 1.00 94.31 412 LYS A O 1
ATOM 3195 N N . GLU A 1 413 ? -35.049 -5.792 34.942 1.00 93.38 413 GLU A N 1
ATOM 3196 C CA . GLU A 1 413 ? -35.279 -4.400 35.334 1.00 93.38 413 GLU A CA 1
ATOM 3197 C C . GLU A 1 413 ? -34.217 -3.464 34.729 1.00 93.38 413 GLU A C 1
ATOM 3199 O O . GLU A 1 413 ? -34.539 -2.427 34.146 1.00 93.38 413 GLU A O 1
ATOM 3204 N N . LEU A 1 414 ? -32.932 -3.848 34.779 1.00 93.12 414 LEU A N 1
ATOM 3205 C CA . LEU A 1 414 ? -31.859 -3.050 34.172 1.00 93.12 414 LEU A CA 1
ATOM 3206 C C . LEU A 1 414 ? -32.029 -2.861 32.659 1.00 93.12 414 LEU A C 1
ATOM 3208 O O . LEU A 1 414 ? -31.746 -1.776 32.147 1.00 93.12 414 LEU A O 1
ATOM 3212 N N . LEU A 1 415 ? -32.440 -3.906 31.935 1.00 94.81 415 LEU A N 1
ATOM 3213 C CA . LEU A 1 415 ? -32.675 -3.820 30.495 1.00 94.81 415 LEU A CA 1
ATOM 3214 C C . LEU A 1 415 ? -33.903 -2.973 30.171 1.00 94.81 415 LEU A C 1
ATOM 3216 O O . LEU A 1 415 ? -33.828 -2.160 29.252 1.00 94.81 415 LEU A O 1
ATOM 3220 N N . GLU A 1 416 ? -35.004 -3.158 30.897 1.00 94.69 416 GLU A N 1
ATOM 3221 C CA . GLU A 1 416 ? -36.250 -2.409 30.704 1.00 94.69 416 GLU A CA 1
ATOM 3222 C C . GLU A 1 416 ? -36.026 -0.915 30.950 1.00 94.69 416 GLU A C 1
ATOM 3224 O O . GLU A 1 416 ? -36.347 -0.099 30.084 1.00 94.69 416 GLU A O 1
ATOM 3229 N N . ASN A 1 417 ? -35.350 -0.559 32.046 1.00 93.19 417 ASN A N 1
ATOM 3230 C CA . ASN A 1 417 ? -34.995 0.825 32.361 1.00 93.19 417 ASN A CA 1
ATOM 3231 C C . ASN A 1 417 ? -34.077 1.441 31.296 1.00 93.19 417 ASN A C 1
ATOM 3233 O O . ASN A 1 417 ? -34.330 2.552 30.823 1.00 93.19 417 ASN A O 1
ATOM 3237 N N . ALA A 1 418 ? -33.042 0.712 30.862 1.00 95.00 418 ALA A N 1
ATOM 3238 C CA . ALA A 1 418 ? -32.140 1.190 29.817 1.00 95.00 418 ALA A CA 1
ATOM 3239 C C . ALA A 1 418 ? -32.864 1.380 28.472 1.00 95.00 418 ALA A C 1
ATOM 3241 O O . ALA A 1 418 ? -32.625 2.359 27.771 1.00 95.00 418 ALA A O 1
ATOM 3242 N N . CYS A 1 419 ? -33.753 0.460 28.100 1.00 95.31 419 CYS A N 1
ATOM 3243 C CA . CYS A 1 419 ? -34.504 0.525 26.847 1.00 95.31 419 CYS A CA 1
ATOM 3244 C C . CYS A 1 419 ? -35.570 1.626 26.861 1.00 95.31 419 CYS A C 1
ATOM 3246 O O . CYS A 1 419 ? -35.747 2.298 25.845 1.00 95.31 419 CYS A O 1
ATOM 3248 N N . SER A 1 420 ? -36.212 1.846 28.012 1.00 95.25 420 SER A N 1
ATOM 3249 C CA . SER A 1 420 ? -37.152 2.945 28.244 1.00 95.25 420 SER A CA 1
ATOM 3250 C C . SER A 1 420 ? -36.461 4.300 28.086 1.00 95.25 420 SER A C 1
ATOM 3252 O O . SER A 1 420 ? -36.874 5.103 27.257 1.00 95.25 420 SER A O 1
ATOM 3254 N N . LEU A 1 421 ? -35.323 4.515 28.761 1.00 93.12 421 LEU A N 1
ATOM 3255 C CA . LEU A 1 421 ? -34.544 5.754 28.629 1.00 93.12 421 LEU A CA 1
ATOM 3256 C C . LEU A 1 421 ? -34.119 6.029 27.177 1.00 93.12 421 LEU A C 1
ATOM 3258 O O . LEU A 1 421 ? -34.116 7.166 26.706 1.00 93.12 421 LEU A O 1
ATOM 3262 N N . LEU A 1 422 ? -33.738 4.973 26.461 1.00 94.56 422 LEU A N 1
ATOM 3263 C CA . LEU A 1 422 ? -33.262 5.059 25.087 1.00 94.56 422 LEU A CA 1
ATOM 3264 C C . LEU A 1 422 ? -34.389 5.062 24.039 1.00 94.56 422 LEU A C 1
ATOM 3266 O O . LEU A 1 422 ? -34.080 5.159 22.850 1.00 94.56 422 LEU A O 1
ATOM 3270 N N . ASN A 1 423 ? -35.659 4.948 24.448 1.00 93.38 423 ASN A N 1
ATOM 3271 C CA . ASN A 1 423 ? -36.827 4.785 23.577 1.00 93.38 423 ASN A CA 1
ATOM 3272 C C . ASN A 1 423 ? -36.628 3.705 22.496 1.00 93.38 423 ASN A C 1
ATOM 3274 O O . ASN A 1 423 ? -36.877 3.935 21.312 1.00 93.38 423 ASN A O 1
ATOM 3278 N N . CYS A 1 424 ? -36.139 2.525 22.884 1.00 92.06 424 CYS A N 1
ATOM 3279 C CA . CYS A 1 424 ? -35.880 1.428 21.952 1.00 92.06 424 CYS A CA 1
ATOM 3280 C C . CYS A 1 424 ? -36.393 0.084 22.474 1.00 92.06 424 CYS A C 1
ATOM 3282 O O . CYS A 1 424 ? -36.510 -0.127 23.675 1.00 92.06 424 CYS A O 1
ATOM 3284 N N . SER A 1 425 ? -36.640 -0.866 21.573 1.00 91.88 425 SER A N 1
ATOM 3285 C CA . SER A 1 425 ? -36.954 -2.246 21.951 1.00 91.88 425 SER A CA 1
ATOM 3286 C C . SER A 1 425 ? -35.727 -2.975 22.507 1.00 91.88 425 SER A C 1
ATOM 3288 O O . SER A 1 425 ? -34.609 -2.757 22.028 1.00 91.88 425 SER A O 1
ATOM 3290 N N . ILE A 1 426 ? -35.947 -3.923 23.423 1.00 91.94 426 ILE A N 1
ATOM 3291 C CA . ILE A 1 426 ? -34.886 -4.795 23.943 1.00 91.94 426 ILE A CA 1
ATOM 3292 C C . ILE A 1 426 ? -34.195 -5.524 22.773 1.00 91.94 426 ILE A C 1
ATOM 3294 O O . ILE A 1 426 ? -34.867 -6.172 21.963 1.00 91.94 426 ILE A O 1
ATOM 3298 N N . PRO A 1 427 ? -32.857 -5.437 22.645 1.00 92.44 427 PRO A N 1
ATOM 3299 C CA . PRO A 1 427 ? -32.138 -6.089 21.557 1.00 92.44 427 PRO A CA 1
ATOM 3300 C C . PRO A 1 427 ? -32.233 -7.614 21.670 1.00 92.44 427 PRO A C 1
ATOM 3302 O O . PRO A 1 427 ? -32.231 -8.166 22.765 1.00 92.44 427 PRO A O 1
ATOM 3305 N N . LYS A 1 428 ? -32.211 -8.325 20.534 1.00 92.50 428 LYS A N 1
ATOM 3306 C CA . LYS A 1 428 ? -32.226 -9.805 20.522 1.00 92.50 428 LYS A CA 1
ATOM 3307 C C . LYS A 1 428 ? -31.019 -10.416 21.243 1.00 92.50 428 LYS A C 1
ATOM 3309 O O . LYS A 1 428 ? -31.107 -11.484 21.843 1.00 92.50 428 LYS A O 1
ATOM 3314 N N . VAL A 1 429 ? -29.861 -9.764 21.138 1.00 94.38 429 VAL A N 1
ATOM 3315 C CA . VAL A 1 429 ? -28.609 -10.217 21.744 1.00 94.38 429 VAL A CA 1
ATOM 3316 C C . VAL A 1 429 ? -27.861 -9.013 22.294 1.00 94.38 429 VAL A C 1
ATOM 3318 O O . VAL A 1 429 ? -27.513 -8.106 21.543 1.00 94.38 429 VAL A O 1
ATOM 3321 N N . LEU A 1 430 ? -27.524 -9.057 23.581 1.00 96.69 430 LEU A N 1
ATOM 3322 C CA . LEU A 1 430 ? -26.652 -8.084 24.229 1.00 96.69 430 LEU A CA 1
ATOM 3323 C C . LEU A 1 430 ? -25.539 -8.833 24.957 1.00 96.69 430 LEU A C 1
ATOM 3325 O O . LEU A 1 430 ? -25.797 -9.613 25.860 1.00 96.69 430 LEU A O 1
ATOM 3329 N N . LYS A 1 431 ? -24.283 -8.628 24.563 1.00 96.69 431 LYS A N 1
ATOM 3330 C CA . LYS A 1 431 ? -23.164 -9.470 25.021 1.00 96.69 431 LYS A CA 1
ATOM 3331 C C . LYS A 1 431 ? -22.374 -8.737 26.094 1.00 96.69 431 LYS A C 1
ATOM 3333 O O . LYS A 1 431 ? -21.771 -7.706 25.792 1.00 96.69 431 LYS A O 1
ATOM 3338 N N . GLY A 1 432 ? -22.386 -9.283 27.304 1.00 96.38 432 GLY A N 1
ATOM 3339 C CA . GLY A 1 432 ? -21.582 -8.825 28.431 1.00 96.38 432 GLY A CA 1
ATOM 3340 C C . GLY A 1 432 ? -20.232 -9.540 28.516 1.00 96.38 432 GLY A C 1
ATOM 3341 O O . GLY A 1 432 ? -19.736 -10.140 27.555 1.00 96.38 432 GLY A O 1
ATOM 3342 N N . VAL A 1 433 ? -19.650 -9.532 29.711 1.00 96.25 433 VAL A N 1
ATOM 3343 C CA . VAL A 1 433 ? -18.422 -10.265 30.044 1.00 96.25 433 VAL A CA 1
ATOM 3344 C C . VAL A 1 433 ? -18.700 -11.345 31.086 1.00 96.25 433 VAL A C 1
ATOM 3346 O O . VAL A 1 433 ? -19.660 -11.267 31.843 1.00 96.25 433 VAL A O 1
ATOM 3349 N N . LYS A 1 434 ? -17.855 -12.382 31.152 1.00 94.06 434 LYS A N 1
ATOM 3350 C CA . LYS A 1 434 ? -17.997 -13.431 32.181 1.00 94.06 434 LYS A CA 1
ATOM 3351 C C . LYS A 1 434 ? -17.785 -12.856 33.588 1.00 94.06 434 LYS A C 1
ATOM 3353 O O . LYS A 1 434 ? -18.498 -13.205 34.516 1.00 94.06 434 LYS A O 1
ATOM 3358 N N . GLY A 1 435 ? -16.821 -11.954 33.719 1.00 94.56 435 GLY A N 1
ATOM 3359 C CA . GLY A 1 435 ? -16.488 -11.245 34.944 1.00 94.56 435 GLY A CA 1
ATOM 3360 C C . GLY A 1 435 ? -15.632 -10.032 34.607 1.00 94.56 435 GLY A C 1
ATOM 3361 O O . GLY A 1 435 ? -15.018 -9.978 33.536 1.00 94.56 435 GLY A O 1
ATOM 3362 N N . LEU A 1 436 ? -15.612 -9.058 35.506 1.00 95.56 436 LEU A N 1
ATOM 3363 C CA . LEU A 1 436 ? -14.800 -7.859 35.356 1.00 95.56 436 LEU A CA 1
ATOM 3364 C C . LEU A 1 436 ? -13.348 -8.138 35.750 1.00 95.56 436 LEU A C 1
ATOM 3366 O O . LEU A 1 436 ? -13.083 -8.890 36.688 1.00 95.56 436 LEU A O 1
ATOM 3370 N N . ILE A 1 437 ? -12.406 -7.536 35.025 1.00 93.62 437 ILE A N 1
ATOM 3371 C CA . ILE A 1 437 ? -10.959 -7.692 35.260 1.00 93.62 437 ILE A CA 1
ATOM 3372 C C . ILE A 1 437 ? -10.286 -6.394 35.716 1.00 93.62 437 ILE A C 1
ATOM 3374 O O . ILE A 1 437 ? -9.094 -6.408 35.998 1.00 93.62 437 ILE A O 1
ATOM 3378 N N . ASN A 1 438 ? -11.023 -5.280 35.778 1.00 92.38 438 ASN A N 1
ATOM 3379 C CA . ASN A 1 438 ? -10.523 -4.050 36.382 1.00 92.38 438 ASN A CA 1
ATOM 3380 C C . ASN A 1 438 ? -10.456 -4.188 37.906 1.00 92.38 438 ASN A C 1
ATOM 3382 O O . ASN A 1 438 ? -11.227 -4.936 38.509 1.00 92.38 438 ASN A O 1
ATOM 3386 N N . GLU A 1 439 ? -9.557 -3.417 38.512 1.00 90.19 439 GLU A N 1
ATOM 3387 C CA . GLU A 1 439 ? -9.244 -3.458 39.942 1.00 90.19 439 GLU A CA 1
ATOM 3388 C C . GLU A 1 439 ? -10.483 -3.299 40.833 1.00 90.19 439 GLU A C 1
ATOM 3390 O O . GLU A 1 439 ? -10.693 -4.074 41.763 1.00 90.19 439 GLU A O 1
ATOM 3395 N N . SER A 1 440 ? -11.345 -2.334 40.508 1.00 90.31 440 SER A N 1
ATOM 3396 C CA . SER A 1 440 ? -12.527 -2.008 41.307 1.00 90.31 440 SER A CA 1
ATOM 3397 C C . SER A 1 440 ? -13.755 -2.866 41.007 1.00 90.31 440 SER A C 1
ATOM 3399 O O . SER A 1 440 ? -14.768 -2.707 41.682 1.00 90.31 440 SER A O 1
ATOM 3401 N N . LYS A 1 441 ? -13.723 -3.712 39.965 1.00 94.44 441 LYS A N 1
ATOM 3402 C CA . LYS A 1 441 ? -14.911 -4.404 39.424 1.00 94.44 441 LYS A CA 1
ATOM 3403 C C . LYS A 1 441 ? -16.098 -3.454 39.180 1.00 94.44 441 LYS A C 1
ATOM 3405 O O . LYS A 1 441 ? -17.256 -3.828 39.347 1.00 94.44 441 LYS A O 1
ATOM 3410 N N . THR A 1 442 ? -15.827 -2.210 38.787 1.00 94.94 442 THR A N 1
ATOM 3411 C CA . THR A 1 442 ? -16.870 -1.266 38.357 1.00 94.94 442 THR A CA 1
ATOM 3412 C C . THR A 1 442 ? -17.408 -1.678 36.983 1.00 94.94 442 THR A C 1
ATOM 3414 O O . THR A 1 442 ? -16.612 -1.697 36.039 1.00 94.94 442 THR A O 1
ATOM 3417 N N . PRO A 1 443 ? -18.708 -2.000 36.844 1.00 95.69 443 PRO A N 1
ATOM 3418 C CA . PRO A 1 443 ? -19.300 -2.308 35.548 1.00 95.69 443 PRO A CA 1
ATOM 3419 C C . PRO A 1 443 ? -19.536 -1.043 34.712 1.00 95.69 443 PRO A C 1
ATOM 3421 O O . PRO A 1 443 ? -19.735 0.052 35.239 1.00 95.69 443 PRO A O 1
ATOM 3424 N N . GLU A 1 444 ? -19.549 -1.206 33.393 1.00 96.19 444 GLU A N 1
ATOM 3425 C CA . GLU A 1 444 ? -20.033 -0.190 32.456 1.00 96.19 444 GLU A CA 1
ATOM 3426 C C . GLU A 1 444 ? -21.567 -0.093 32.485 1.00 96.19 444 GLU A C 1
ATOM 3428 O O . GLU A 1 444 ? -22.242 -1.065 32.800 1.00 96.19 444 GLU A O 1
ATOM 3433 N N . SER A 1 445 ? -22.139 1.061 32.138 1.00 94.62 445 SER A N 1
ATOM 3434 C CA . SER A 1 445 ? -23.593 1.238 32.100 1.00 94.62 445 SER A CA 1
ATOM 3435 C C . SER A 1 445 ? -24.255 0.439 30.957 1.00 94.62 445 SER A C 1
ATOM 3437 O O . SER A 1 445 ? -23.706 0.317 29.856 1.00 94.62 445 SER A O 1
ATOM 3439 N N . ILE A 1 446 ? -25.437 -0.133 31.214 1.00 95.75 446 ILE A N 1
ATOM 3440 C CA . ILE A 1 446 ? -26.137 -1.031 30.273 1.00 95.75 446 ILE A CA 1
ATOM 3441 C C . ILE A 1 446 ? -26.610 -0.280 29.026 1.00 95.75 446 ILE A C 1
ATOM 3443 O O . ILE A 1 446 ? -26.562 -0.828 27.924 1.00 95.75 446 ILE A O 1
ATOM 3447 N N . GLU A 1 447 ? -26.972 0.992 29.173 1.00 96.25 447 GLU A N 1
ATOM 3448 C CA . GLU A 1 447 ? -27.422 1.887 28.106 1.00 96.25 447 GLU A CA 1
ATOM 3449 C C . GLU A 1 447 ? -26.380 1.970 26.983 1.00 96.25 447 GLU A C 1
ATOM 3451 O O . GLU A 1 447 ? -26.713 1.854 25.802 1.00 96.25 447 GLU A O 1
ATOM 3456 N N . LYS A 1 448 ? -25.089 2.064 27.341 1.00 97.50 448 LYS A N 1
ATOM 3457 C CA . LYS A 1 448 ? -23.983 2.032 26.369 1.00 97.50 448 LYS A CA 1
ATOM 3458 C C . LYS A 1 448 ? -23.965 0.721 25.597 1.00 97.50 448 LYS A C 1
ATOM 3460 O O . LYS A 1 448 ? -23.752 0.720 24.389 1.00 97.50 448 LYS A O 1
ATOM 3465 N N . GLY A 1 449 ? -24.206 -0.390 26.285 1.00 97.25 449 GLY A N 1
ATOM 3466 C CA . GLY A 1 449 ? -24.324 -1.710 25.679 1.00 97.25 449 GLY A CA 1
ATOM 3467 C C . GLY A 1 449 ? -25.444 -1.807 24.659 1.00 97.25 449 GLY A C 1
ATOM 3468 O O . GLY A 1 449 ? -25.214 -2.277 23.545 1.00 97.25 449 GLY A O 1
ATOM 3469 N N . VAL A 1 450 ? -26.642 -1.362 25.040 1.00 97.75 450 VAL A N 1
ATOM 3470 C CA . VAL A 1 450 ? -27.834 -1.374 24.181 1.00 97.75 450 VAL A CA 1
ATOM 3471 C C . VAL A 1 450 ? -27.597 -0.524 22.934 1.00 97.75 450 VAL A C 1
ATOM 3473 O O . VAL A 1 450 ? -27.837 -0.994 21.821 1.00 97.75 450 VAL A O 1
ATOM 3476 N N . LEU A 1 451 ? -27.043 0.681 23.096 1.00 97.44 451 LEU A N 1
ATOM 3477 C CA . LEU A 1 451 ? -26.674 1.541 21.971 1.00 97.44 451 LEU A CA 1
ATOM 3478 C C . LEU A 1 451 ? -25.623 0.881 21.066 1.00 97.44 451 LEU A C 1
ATOM 3480 O O . LEU A 1 451 ? -25.805 0.830 19.851 1.00 97.44 451 LEU A O 1
ATOM 3484 N N . ARG A 1 452 ? -24.553 0.298 21.622 1.00 97.56 452 ARG A N 1
ATOM 3485 C CA . ARG A 1 452 ? -23.544 -0.403 20.808 1.00 97.56 452 ARG A CA 1
ATOM 3486 C C . ARG A 1 452 ? -24.125 -1.592 20.047 1.00 97.56 452 ARG A C 1
ATOM 3488 O O . ARG A 1 452 ? -23.774 -1.780 18.888 1.00 97.56 452 ARG A O 1
ATOM 3495 N N . ALA A 1 453 ? -25.015 -2.371 20.661 1.00 96.56 453 ALA A N 1
ATOM 3496 C CA . ALA A 1 453 ? -25.688 -3.481 19.987 1.00 96.56 453 ALA A CA 1
ATOM 3497 C C . ALA A 1 453 ? -26.562 -2.993 18.821 1.00 96.56 453 ALA A C 1
ATOM 3499 O O . ALA A 1 453 ? -26.543 -3.594 17.749 1.00 96.56 453 ALA A O 1
ATOM 3500 N N . ARG A 1 454 ? -27.268 -1.872 19.003 1.00 95.94 454 ARG A N 1
ATOM 3501 C CA . ARG A 1 454 ? -28.100 -1.244 17.968 1.00 95.94 454 ARG A CA 1
ATOM 3502 C C . ARG A 1 454 ? -27.298 -0.806 16.743 1.00 95.94 454 ARG A C 1
ATOM 3504 O O . ARG A 1 454 ? -27.746 -1.005 15.620 1.00 95.94 454 ARG A O 1
ATOM 3511 N N . TYR A 1 455 ? -26.107 -0.252 16.960 1.00 96.12 455 TYR A N 1
ATOM 3512 C CA . TYR A 1 455 ? -25.220 0.227 15.896 1.00 96.12 455 TYR A CA 1
ATOM 3513 C C . TYR A 1 455 ? -24.205 -0.825 15.401 1.00 96.12 455 TYR A C 1
ATOM 3515 O O . TYR A 1 455 ? -23.307 -0.486 14.629 1.00 96.12 455 TYR A O 1
ATOM 3523 N N . ASP A 1 456 ? -24.321 -2.095 15.817 1.00 96.00 456 ASP A N 1
ATOM 3524 C CA . ASP A 1 456 ? -23.377 -3.181 15.478 1.00 96.00 456 ASP A CA 1
ATOM 3525 C C . ASP A 1 456 ? -21.905 -2.821 15.802 1.00 96.00 456 ASP A C 1
ATOM 3527 O O . ASP A 1 456 ? -20.974 -2.979 15.001 1.00 96.00 456 ASP A O 1
ATOM 3531 N N . LEU A 1 457 ? -21.695 -2.302 17.014 1.00 97.00 457 LEU A N 1
ATOM 3532 C CA . LEU A 1 457 ? -20.402 -1.876 17.544 1.00 97.00 457 LEU A CA 1
ATOM 3533 C C . LEU A 1 457 ? -19.894 -2.848 18.611 1.00 97.00 457 LEU A C 1
ATOM 3535 O O . LEU A 1 457 ? -20.652 -3.374 19.425 1.00 97.00 457 LEU A O 1
ATOM 3539 N N . SER A 1 458 ? -18.576 -3.037 18.656 1.00 94.88 458 SER A N 1
ATOM 3540 C CA . SER A 1 458 ? -17.912 -3.810 19.709 1.00 94.88 458 SER A CA 1
ATOM 3541 C C . SER A 1 458 ? -17.025 -2.932 20.578 1.00 94.88 458 SER A C 1
ATOM 3543 O O . SER A 1 458 ? -16.271 -2.105 20.063 1.00 94.88 458 SER A O 1
ATOM 3545 N N . VAL A 1 459 ? -17.068 -3.171 21.887 1.00 96.88 459 VAL A N 1
ATOM 3546 C CA . VAL A 1 459 ? -16.219 -2.488 22.866 1.00 96.88 459 VAL A CA 1
ATOM 3547 C C . VAL A 1 459 ? -14.928 -3.275 23.112 1.00 96.88 459 VAL A C 1
ATOM 3549 O O . VAL A 1 459 ? -14.920 -4.510 23.086 1.00 96.88 459 VAL A O 1
ATOM 3552 N N . TYR A 1 460 ? -13.821 -2.567 23.330 1.00 95.56 460 TYR A N 1
ATOM 3553 C CA . TYR A 1 460 ? -12.562 -3.151 23.783 1.00 95.56 460 TYR A CA 1
ATOM 3554 C C . TYR A 1 460 ? -12.431 -3.079 25.313 1.00 95.56 460 TYR A C 1
ATOM 3556 O O . TYR A 1 460 ? -13.278 -2.521 26.004 1.00 95.56 460 TYR A O 1
ATOM 3564 N N . LYS A 1 461 ? -11.371 -3.677 25.866 1.00 93.44 461 LYS A N 1
ATOM 3565 C CA . LYS A 1 461 ? -11.196 -3.868 27.321 1.00 93.44 461 LYS A CA 1
ATOM 3566 C C . LYS A 1 461 ? -11.208 -2.572 28.146 1.00 93.44 461 LYS A C 1
ATOM 3568 O O . LYS A 1 461 ? -11.445 -2.633 29.343 1.00 93.44 461 LYS A O 1
ATOM 3573 N N . ASP A 1 462 ? -10.927 -1.440 27.516 1.00 93.31 462 ASP A N 1
ATOM 3574 C CA . ASP A 1 462 ? -10.842 -0.106 28.113 1.00 93.31 462 ASP A CA 1
ATOM 3575 C C . ASP A 1 462 ? -12.084 0.763 27.843 1.00 93.31 462 ASP A C 1
ATOM 3577 O O . ASP A 1 462 ? -12.069 1.957 28.115 1.00 93.31 462 ASP A O 1
ATOM 3581 N N . GLY A 1 463 ? -13.154 0.195 27.276 1.00 95.38 463 GLY A N 1
ATOM 3582 C CA . GLY A 1 463 ? -14.377 0.938 26.953 1.00 95.38 463 GLY A CA 1
ATOM 3583 C C . GLY A 1 463 ? -14.345 1.660 25.599 1.00 95.38 463 GLY A C 1
ATOM 3584 O O . GLY A 1 463 ? -15.366 2.212 25.179 1.00 95.38 463 GLY A O 1
ATOM 3585 N N . THR A 1 464 ? -13.212 1.632 24.888 1.00 96.62 464 THR A N 1
ATOM 3586 C CA . THR A 1 464 ? -13.064 2.270 23.570 1.00 96.62 464 THR A CA 1
ATOM 3587 C C . THR A 1 464 ? -13.582 1.384 22.438 1.00 96.62 464 THR A C 1
ATOM 3589 O O . THR A 1 464 ? -13.646 0.157 22.553 1.00 96.62 464 THR A O 1
ATOM 3592 N N . ILE A 1 465 ? -13.934 2.005 21.312 1.00 97.81 465 ILE A N 1
ATOM 3593 C CA . ILE A 1 465 ? -14.239 1.320 20.052 1.00 97.81 465 ILE A CA 1
ATOM 3594 C C . ILE A 1 465 ? -13.061 1.560 19.112 1.00 97.81 465 ILE A C 1
ATOM 3596 O O . ILE A 1 465 ? -12.645 2.700 18.924 1.00 97.81 465 ILE A O 1
ATOM 3600 N N . ARG A 1 466 ? -12.494 0.491 18.544 1.00 96.69 466 ARG A N 1
ATOM 3601 C CA . ARG A 1 466 ? -11.259 0.571 17.751 1.00 96.69 466 ARG A CA 1
ATOM 3602 C C . ARG A 1 466 ? -11.420 -0.074 16.376 1.00 96.69 466 ARG A C 1
ATOM 3604 O O . ARG A 1 466 ? -12.214 -1.001 16.197 1.00 96.69 466 ARG A O 1
ATOM 3611 N N . PHE A 1 467 ? -10.610 0.380 15.427 1.00 97.19 467 PHE A N 1
ATOM 3612 C CA . PHE A 1 467 ? -10.513 -0.172 14.080 1.00 97.19 467 PHE A CA 1
ATOM 3613 C C . PHE A 1 467 ? -9.044 -0.468 13.763 1.00 97.19 467 PHE A C 1
ATOM 3615 O O . PHE A 1 467 ? -8.190 0.395 13.941 1.00 97.19 467 PHE A O 1
ATOM 3622 N N . ASP A 1 468 ? -8.749 -1.693 13.328 1.00 95.88 468 ASP A N 1
ATOM 3623 C CA . ASP A 1 468 ? -7.403 -2.100 12.927 1.00 95.88 468 ASP A CA 1
ATOM 3624 C C . ASP A 1 468 ? -7.244 -1.851 11.419 1.00 95.88 468 ASP A C 1
ATOM 3626 O O . ASP A 1 468 ? -8.013 -2.406 10.629 1.00 95.88 468 ASP A O 1
ATOM 3630 N N . ALA A 1 469 ? -6.235 -1.068 11.032 1.00 96.00 469 ALA A N 1
ATOM 3631 C CA . ALA A 1 469 ? -5.843 -0.821 9.645 1.00 96.00 469 ALA A CA 1
ATOM 3632 C C . ALA A 1 469 ? -4.332 -1.057 9.457 1.00 96.00 469 ALA A C 1
ATOM 3634 O O . ALA A 1 469 ? -3.556 -0.760 10.368 1.00 96.00 469 ALA A O 1
ATOM 3635 N N . THR A 1 470 ? -3.906 -1.562 8.297 1.00 96.94 470 THR A N 1
ATOM 3636 C CA . THR A 1 470 ? -2.481 -1.622 7.934 1.00 96.94 470 THR A CA 1
ATOM 3637 C C . THR A 1 470 ? -1.947 -0.201 7.737 1.00 96.94 470 THR A C 1
ATOM 3639 O O . THR A 1 470 ? -2.567 0.595 7.038 1.00 96.94 470 THR A O 1
ATOM 3642 N N . ASN A 1 471 ? -0.812 0.146 8.346 1.00 96.88 471 ASN A N 1
ATOM 3643 C CA . ASN A 1 471 ? -0.208 1.471 8.176 1.00 96.88 471 ASN A CA 1
ATOM 3644 C C . ASN A 1 471 ? 0.472 1.571 6.809 1.00 96.88 471 ASN A C 1
ATOM 3646 O O . ASN A 1 471 ? 1.274 0.701 6.485 1.00 96.88 471 ASN A O 1
ATOM 3650 N N . ALA A 1 472 ? 0.221 2.649 6.068 1.00 97.81 472 ALA A N 1
ATOM 3651 C CA . ALA A 1 472 ? 0.970 2.988 4.863 1.00 97.81 472 ALA A CA 1
ATOM 3652 C C . ALA A 1 472 ? 1.451 4.448 4.913 1.00 97.81 472 ALA A C 1
ATOM 3654 O O . ALA A 1 472 ? 0.718 5.306 5.417 1.00 97.81 472 ALA A O 1
ATOM 3655 N N . PRO A 1 473 ? 2.666 4.761 4.439 1.00 97.88 473 PRO A N 1
ATOM 3656 C CA . PRO A 1 473 ? 3.158 6.127 4.435 1.00 97.88 473 PRO A CA 1
ATOM 3657 C C . PRO A 1 473 ? 2.557 6.897 3.260 1.00 97.88 473 PRO A C 1
ATOM 3659 O O . PRO A 1 473 ? 2.281 6.332 2.206 1.00 97.88 473 PRO A O 1
ATOM 3662 N N . LEU A 1 474 ? 2.347 8.196 3.446 1.00 98.31 474 LEU A N 1
ATOM 3663 C CA . LEU A 1 474 ? 1.950 9.119 2.390 1.00 98.31 474 LEU A CA 1
ATOM 3664 C C . LEU A 1 474 ? 2.501 10.507 2.710 1.00 98.31 474 LEU A C 1
ATOM 3666 O O . LEU A 1 474 ? 2.285 11.002 3.809 1.00 98.31 474 LEU A O 1
ATOM 3670 N N . THR A 1 475 ? 3.216 11.133 1.782 1.00 98.12 475 THR A N 1
ATOM 3671 C CA . THR A 1 475 ? 3.685 12.524 1.922 1.00 98.12 475 THR A CA 1
ATOM 3672 C C . THR A 1 475 ? 2.933 13.479 1.016 1.00 98.12 475 THR A C 1
ATOM 3674 O O . THR A 1 475 ? 2.786 14.642 1.359 1.00 98.12 475 THR A O 1
ATOM 3677 N N . HIS A 1 476 ? 2.424 12.988 -0.113 1.00 98.12 476 HIS A N 1
ATOM 3678 C CA . HIS A 1 476 ? 1.710 13.794 -1.092 1.00 98.12 476 HIS A CA 1
ATOM 3679 C C . HIS A 1 476 ? 0.524 13.036 -1.668 1.00 98.12 476 HIS A C 1
ATOM 3681 O O . HIS A 1 476 ? 0.574 11.814 -1.812 1.00 98.12 476 HIS A O 1
ATOM 3687 N N . PHE A 1 477 ? -0.522 13.758 -2.050 1.00 97.81 477 PHE A N 1
ATOM 3688 C CA . PHE A 1 477 ? -1.750 13.183 -2.596 1.00 97.81 477 PHE A CA 1
ATOM 3689 C C . PHE A 1 477 ? -2.344 14.076 -3.683 1.00 97.81 477 PHE A C 1
ATOM 3691 O O . PHE A 1 477 ? -2.042 15.266 -3.740 1.00 97.81 477 PHE A O 1
ATOM 3698 N N . ARG A 1 478 ? -3.212 13.506 -4.522 1.00 97.19 478 ARG A N 1
ATOM 3699 C CA . ARG A 1 478 ? -4.116 14.286 -5.374 1.00 97.19 478 ARG A CA 1
ATOM 3700 C C . ARG A 1 478 ? -5.523 14.260 -4.776 1.00 97.19 478 ARG A C 1
ATOM 3702 O O . ARG A 1 478 ? -5.939 13.192 -4.319 1.00 97.19 478 ARG A O 1
ATOM 3709 N N . PRO A 1 479 ? -6.279 15.373 -4.772 1.00 96.62 479 PRO A N 1
ATOM 3710 C CA . PRO A 1 479 ? -7.656 15.395 -4.266 1.00 96.62 479 PRO A CA 1
ATOM 3711 C C . PRO A 1 479 ? -8.547 14.278 -4.838 1.00 96.62 479 PRO A C 1
ATOM 3713 O O . PRO A 1 479 ? -9.287 13.624 -4.097 1.00 96.62 479 PRO A O 1
ATOM 3716 N N . SER A 1 480 ? -8.406 14.004 -6.140 1.00 96.38 480 SER A N 1
ATOM 3717 C CA . SER A 1 480 ? -9.115 12.939 -6.867 1.00 96.38 480 SER A CA 1
ATOM 3718 C C . SER A 1 480 ? -8.948 11.544 -6.247 1.00 96.38 480 SER A C 1
ATOM 3720 O O . SER A 1 480 ? -9.877 10.739 -6.264 1.00 96.38 480 SER A O 1
ATOM 3722 N N . GLU A 1 481 ? -7.808 11.260 -5.622 1.00 95.94 481 GLU A N 1
ATOM 3723 C CA . GLU A 1 481 ? -7.505 9.945 -5.041 1.00 95.94 481 GLU A CA 1
ATOM 3724 C C . GLU A 1 481 ? -8.123 9.745 -3.663 1.00 95.94 481 GLU A C 1
ATOM 3726 O O . GLU A 1 481 ? -8.319 8.611 -3.224 1.00 95.94 481 GLU A O 1
ATOM 3731 N N . LEU A 1 482 ? -8.421 10.848 -2.977 1.00 95.62 482 LEU A N 1
ATOM 3732 C CA . LEU A 1 482 ? -9.015 10.847 -1.645 1.00 95.62 482 LEU A CA 1
ATOM 3733 C C . LEU A 1 482 ? -10.545 10.791 -1.686 1.00 95.62 482 LEU A C 1
ATOM 3735 O O . LEU A 1 482 ? -11.183 10.546 -0.657 1.00 95.62 482 LEU A O 1
ATOM 3739 N N . GLY A 1 483 ? -11.136 11.048 -2.858 1.00 91.75 483 GLY A N 1
ATOM 3740 C CA . GLY A 1 483 ? -12.578 11.204 -3.022 1.00 91.75 483 GLY A CA 1
ATOM 3741 C C . GLY A 1 483 ? -13.127 12.415 -2.265 1.00 91.75 483 GLY A C 1
ATOM 3742 O O . GLY A 1 483 ? -14.209 12.316 -1.685 1.00 91.75 483 GLY A O 1
ATOM 3743 N N . VAL A 1 484 ? -12.368 13.517 -2.223 1.00 92.75 484 VAL A N 1
ATOM 3744 C CA . VAL A 1 484 ? -12.738 14.767 -1.541 1.00 92.75 484 VAL A CA 1
ATOM 3745 C C . VAL A 1 484 ? -12.587 15.945 -2.503 1.00 92.75 484 VAL A C 1
ATOM 3747 O O . VAL A 1 484 ? -11.598 16.044 -3.224 1.00 92.75 484 VAL A O 1
ATOM 3750 N N . SER A 1 485 ? -13.578 16.838 -2.510 1.00 95.00 485 SER A N 1
ATOM 3751 C CA . SER A 1 485 ? -13.593 18.050 -3.339 1.00 95.00 485 SER A CA 1
ATOM 3752 C C . SER A 1 485 ? -12.481 19.032 -2.955 1.00 95.00 485 SER A C 1
ATOM 3754 O O . SER A 1 485 ? -12.140 19.150 -1.771 1.00 95.00 485 SER A O 1
ATOM 3756 N N . VAL A 1 486 ? -12.006 19.816 -3.923 1.00 96.62 486 VAL A N 1
ATOM 3757 C CA . VAL A 1 486 ? -11.013 20.880 -3.707 1.00 96.62 486 VAL A CA 1
ATOM 3758 C C . VAL A 1 486 ? -11.505 21.907 -2.679 1.00 96.62 486 VAL A C 1
ATOM 3760 O O . VAL A 1 486 ? -10.752 22.303 -1.792 1.00 96.62 486 VAL A O 1
ATOM 3763 N N . GLU A 1 487 ? -12.783 22.282 -2.719 1.00 95.88 487 GLU A N 1
ATOM 3764 C CA . GLU A 1 487 ? -13.409 23.237 -1.797 1.00 95.88 487 GLU A CA 1
ATOM 3765 C C . GLU A 1 487 ? -13.317 22.748 -0.350 1.00 95.88 487 GLU A C 1
ATOM 3767 O O . GLU A 1 487 ? -12.945 23.496 0.558 1.00 95.88 487 GLU A O 1
ATOM 3772 N N . ARG A 1 488 ? -13.600 21.460 -0.128 1.00 95.25 488 ARG A N 1
ATOM 3773 C CA . ARG A 1 488 ? -13.487 20.843 1.196 1.00 95.25 488 ARG A CA 1
ATOM 3774 C C . ARG A 1 488 ? -12.042 20.815 1.692 1.00 95.25 488 ARG A C 1
ATOM 3776 O O . ARG A 1 488 ? -11.803 21.088 2.865 1.00 95.25 488 ARG A O 1
ATOM 3783 N N . LEU A 1 489 ? -11.070 20.531 0.825 1.00 96.75 489 LEU A N 1
ATOM 3784 C CA . LEU A 1 489 ? -9.651 20.585 1.193 1.00 96.75 489 LEU A CA 1
ATOM 3785 C C . LEU A 1 489 ? -9.202 22.013 1.536 1.00 96.75 489 LEU A C 1
ATOM 3787 O O . LEU A 1 489 ? -8.500 22.200 2.533 1.00 96.75 489 LEU A O 1
ATOM 3791 N N . LYS A 1 490 ? -9.681 23.029 0.806 1.00 96.75 490 LYS A N 1
ATOM 3792 C CA . LYS A 1 490 ? -9.459 24.444 1.149 1.00 96.75 490 LYS A CA 1
ATOM 3793 C C . LYS A 1 490 ? -9.970 24.777 2.547 1.00 96.75 490 LYS A C 1
ATOM 3795 O O . LYS A 1 490 ? -9.233 25.367 3.331 1.00 96.75 490 LYS A O 1
ATOM 3800 N N . GLN A 1 491 ? -11.173 24.320 2.904 1.00 96.25 491 GLN A N 1
ATOM 3801 C CA . GLN A 1 491 ? -11.721 24.482 4.261 1.00 96.25 491 GLN A CA 1
ATOM 3802 C C . GLN A 1 491 ? -10.860 23.800 5.340 1.00 96.25 491 GLN A C 1
ATOM 3804 O O . GLN A 1 491 ? -10.803 24.267 6.474 1.00 96.25 491 GLN A O 1
ATOM 3809 N N . LEU A 1 492 ? -10.166 22.707 5.002 1.00 96.50 492 LEU A N 1
ATOM 3810 C CA . LEU A 1 492 ? -9.224 22.013 5.893 1.00 96.50 492 LEU A CA 1
ATOM 3811 C C . LEU A 1 492 ? -7.831 22.677 5.940 1.00 96.50 492 LEU A C 1
ATOM 3813 O O . LEU A 1 492 ? -6.952 22.236 6.698 1.00 96.50 492 LEU A O 1
ATOM 3817 N N . GLY A 1 493 ? -7.637 23.751 5.170 1.00 96.88 493 GLY A N 1
ATOM 3818 C CA . GLY A 1 493 ? -6.435 24.576 5.126 1.00 96.88 493 GLY A CA 1
ATOM 3819 C C . GLY A 1 493 ? -5.425 24.174 4.052 1.00 96.88 493 GLY A C 1
ATOM 3820 O O . GLY A 1 493 ? -4.241 24.452 4.235 1.00 96.88 493 GLY A O 1
ATOM 3821 N N . TYR A 1 494 ? -5.847 23.482 2.991 1.00 97.12 494 TYR A N 1
ATOM 3822 C CA . TYR A 1 494 ? -5.022 23.205 1.811 1.00 97.12 494 TYR A CA 1
ATOM 3823 C C . TYR A 1 494 ? -5.286 24.267 0.737 1.00 97.12 494 TYR A C 1
ATOM 3825 O O . TYR A 1 494 ? -6.270 24.183 0.005 1.00 97.12 494 TYR A O 1
AT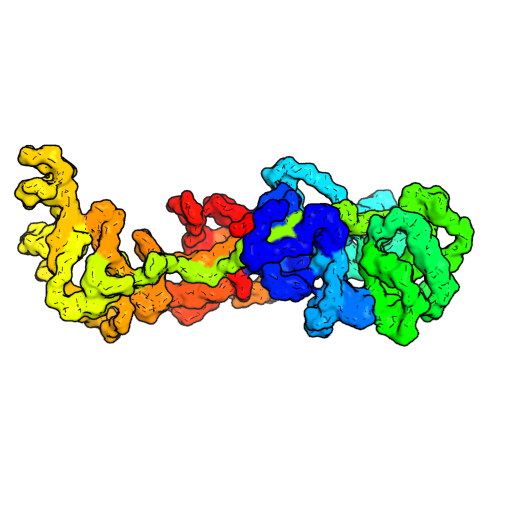OM 3833 N N . SER A 1 495 ? -4.441 25.298 0.680 1.00 95.88 495 SER A N 1
ATOM 3834 C CA . SER A 1 495 ? -4.610 26.446 -0.225 1.00 95.88 495 SER A CA 1
ATOM 3835 C C . SER A 1 495 ? -3.816 26.339 -1.524 1.00 95.88 495 SER A C 1
ATOM 3837 O O . SER A 1 495 ? -4.238 26.902 -2.533 1.00 95.88 495 SER A O 1
ATOM 3839 N N . SER A 1 496 ? -2.684 25.637 -1.502 1.00 95.94 496 SER A N 1
ATOM 3840 C CA . SER A 1 496 ? -1.743 25.550 -2.617 1.00 95.94 496 SER A CA 1
ATOM 3841 C C . SER A 1 496 ? -1.260 24.122 -2.855 1.00 95.94 496 SER A C 1
ATOM 3843 O O . SER A 1 496 ? -1.331 23.264 -1.970 1.00 95.94 496 SER A O 1
ATOM 3845 N N . ASP A 1 497 ? -0.780 23.876 -4.067 1.00 95.50 497 ASP A N 1
ATOM 3846 C CA . ASP A 1 497 ? -0.081 22.653 -4.441 1.00 95.50 497 ASP A CA 1
ATOM 3847 C C . ASP A 1 497 ? 1.403 22.692 -4.024 1.00 95.50 497 ASP A C 1
ATOM 3849 O O . ASP A 1 497 ? 1.881 23.657 -3.421 1.00 95.50 497 ASP A O 1
ATOM 3853 N N . ILE A 1 498 ? 2.143 21.628 -4.348 1.00 94.62 498 ILE A N 1
ATOM 3854 C CA . ILE A 1 498 ? 3.580 21.500 -4.042 1.00 94.62 498 ILE A CA 1
ATOM 3855 C C . ILE A 1 498 ? 4.475 22.557 -4.704 1.00 94.62 498 ILE A C 1
ATOM 3857 O O . ILE A 1 498 ? 5.612 22.733 -4.280 1.00 94.62 498 ILE A O 1
ATOM 3861 N N . LYS A 1 499 ? 4.000 23.237 -5.754 1.00 93.38 499 LYS A N 1
ATOM 3862 C CA . LYS A 1 499 ? 4.740 24.293 -6.460 1.00 93.38 499 LYS A CA 1
ATOM 3863 C C . LYS A 1 499 ? 4.368 25.688 -5.954 1.00 93.38 499 LYS A C 1
ATOM 3865 O O . LYS A 1 499 ? 4.873 26.676 -6.475 1.00 93.38 499 LYS A O 1
ATOM 3870 N N . GLY A 1 500 ? 3.475 25.776 -4.966 1.00 94.38 500 GLY A N 1
ATOM 3871 C CA . GLY A 1 500 ? 2.950 27.035 -4.446 1.00 94.38 500 GLY A CA 1
ATOM 3872 C C . GLY A 1 500 ? 1.816 27.633 -5.284 1.00 94.38 500 GLY A C 1
ATOM 3873 O O . GLY A 1 500 ? 1.319 28.703 -4.934 1.00 94.38 500 GLY A O 1
ATOM 3874 N N . ALA A 1 501 ? 1.361 26.963 -6.349 1.00 95.75 501 ALA A N 1
ATOM 3875 C CA . ALA A 1 501 ? 0.220 27.433 -7.128 1.00 95.75 5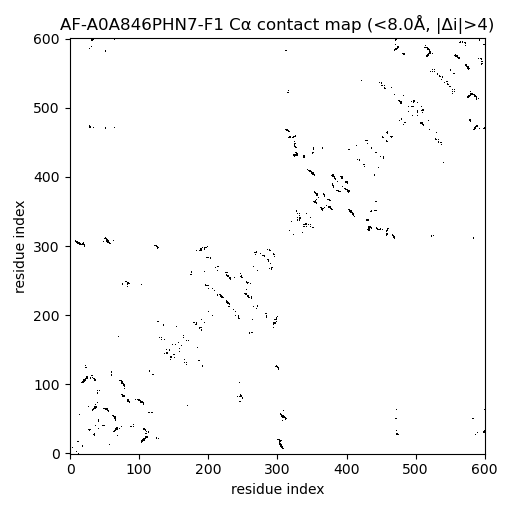01 ALA A CA 1
ATOM 3876 C C . ALA A 1 501 ? -1.083 27.204 -6.353 1.00 95.75 501 ALA A C 1
ATOM 3878 O O . ALA A 1 501 ? -1.200 26.254 -5.577 1.00 95.75 501 ALA A O 1
ATOM 3879 N N . ALA A 1 502 ? -2.079 28.070 -6.553 1.00 96.81 502 ALA A N 1
ATOM 3880 C CA . ALA A 1 502 ? -3.373 27.929 -5.892 1.00 96.81 502 ALA A CA 1
ATOM 3881 C C . ALA A 1 502 ? -4.019 26.576 -6.233 1.00 96.81 502 ALA A C 1
ATOM 3883 O O . ALA A 1 502 ? -4.006 26.144 -7.386 1.00 9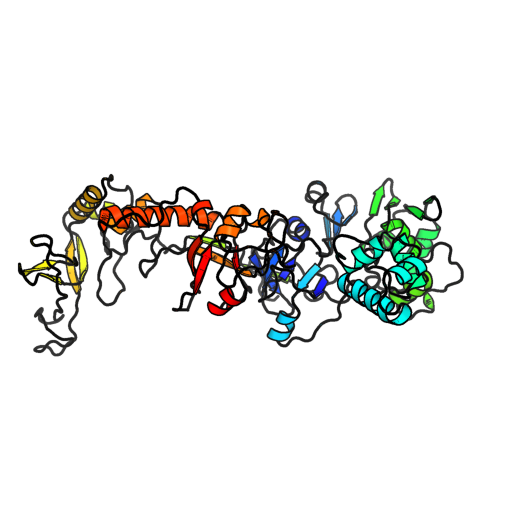6.81 502 ALA A O 1
ATOM 3884 N N . LEU A 1 503 ? -4.605 25.919 -5.230 1.00 96.00 503 LEU A N 1
ATOM 3885 C CA . LEU A 1 503 ? -5.306 24.654 -5.425 1.00 96.00 503 LEU A CA 1
ATOM 3886 C C . LEU A 1 503 ? -6.643 24.925 -6.122 1.00 96.00 503 LEU A C 1
ATOM 3888 O O . LEU A 1 503 ? -7.572 25.462 -5.521 1.00 96.00 503 LEU A O 1
ATOM 3892 N N . THR A 1 504 ? -6.752 24.585 -7.394 1.00 96.44 504 THR A N 1
ATOM 3893 C CA . THR A 1 504 ? -7.952 24.793 -8.216 1.00 96.44 504 THR A CA 1
ATOM 3894 C C . THR A 1 504 ? -8.435 23.508 -8.872 1.00 96.44 504 THR A C 1
ATOM 3896 O O . THR A 1 504 ? -9.625 23.400 -9.147 1.00 96.44 504 THR A O 1
ATOM 3899 N N . ASP A 1 505 ? -7.555 22.525 -9.053 1.00 95.31 505 ASP A N 1
ATOM 3900 C CA . ASP A 1 505 ? -7.830 21.303 -9.796 1.00 95.31 505 ASP A CA 1
ATOM 3901 C C . ASP A 1 505 ? -7.572 20.032 -8.968 1.00 95.31 505 ASP A C 1
ATOM 3903 O O . ASP A 1 505 ? -6.711 19.974 -8.088 1.00 95.31 505 ASP A O 1
ATOM 3907 N N . SER A 1 506 ? -8.337 18.977 -9.258 1.00 95.94 506 SER A N 1
ATOM 3908 C CA . SER A 1 506 ? -8.288 17.709 -8.518 1.00 95.94 506 SER A CA 1
ATOM 3909 C C . SER A 1 506 ? -7.108 16.789 -8.878 1.00 95.94 506 SER A C 1
ATOM 3911 O O . SER A 1 506 ? -6.892 15.779 -8.196 1.00 95.94 506 SER A O 1
ATOM 3913 N N . SER A 1 507 ? -6.351 17.116 -9.931 1.00 95.38 507 SER A N 1
ATOM 3914 C CA . SER A 1 507 ? -5.121 16.433 -10.350 1.00 95.38 507 SER A CA 1
ATOM 3915 C C . SER A 1 507 ? -3.853 17.058 -9.758 1.00 95.38 507 SER A C 1
ATOM 3917 O O . SER A 1 507 ? -2.797 16.418 -9.778 1.00 95.38 507 SER A O 1
ATOM 3919 N N . GLN A 1 508 ? -3.945 18.266 -9.185 1.00 95.62 508 GLN A N 1
ATOM 3920 C CA . GLN A 1 508 ? -2.821 18.902 -8.498 1.00 95.62 508 GLN A CA 1
ATOM 3921 C C . GLN A 1 508 ? -2.359 18.062 -7.306 1.00 95.62 508 GLN A C 1
ATOM 3923 O O . GLN A 1 508 ? -3.150 17.423 -6.609 1.00 95.62 508 GLN A O 1
ATOM 3928 N N . ILE A 1 509 ? -1.048 18.067 -7.072 1.00 96.44 509 ILE A N 1
ATOM 3929 C CA . ILE A 1 509 ? -0.422 17.325 -5.981 1.00 96.44 509 ILE A CA 1
ATOM 3930 C C . ILE A 1 509 ? -0.284 18.257 -4.777 1.00 96.44 509 ILE A C 1
ATOM 3932 O O . ILE A 1 509 ? 0.348 19.306 -4.876 1.00 96.44 509 ILE A O 1
ATOM 3936 N N . CYS A 1 510 ? -0.835 17.856 -3.635 1.00 97.00 510 CYS A N 1
ATOM 3937 C CA . CYS A 1 510 ? -0.724 18.566 -2.362 1.00 97.00 510 CYS A CA 1
ATOM 3938 C C . CYS A 1 510 ? 0.208 17.822 -1.403 1.00 97.00 510 CYS A C 1
ATOM 3940 O O . CYS A 1 510 ? 0.189 16.589 -1.347 1.00 97.00 510 CYS A O 1
ATOM 3942 N N . GLU A 1 511 ? 0.979 18.567 -0.611 1.00 97.94 511 GLU A N 1
ATOM 3943 C CA . GLU A 1 511 ? 1.739 18.023 0.518 1.00 97.94 511 GLU A CA 1
ATOM 3944 C C . GLU A 1 511 ? 0.801 17.709 1.688 1.00 97.94 511 GLU A C 1
ATOM 3946 O O . GLU A 1 511 ? 0.033 18.562 2.128 1.00 97.94 511 GLU A O 1
ATOM 3951 N N . LEU A 1 512 ? 0.852 16.479 2.197 1.00 98.31 512 LEU A N 1
ATOM 3952 C CA . LEU A 1 512 ? 0.041 16.020 3.319 1.00 98.31 512 LEU A CA 1
ATOM 3953 C C . LEU A 1 512 ? 0.538 16.635 4.631 1.00 98.31 512 LEU A C 1
ATOM 3955 O O . LEU A 1 512 ? 1.669 16.392 5.051 1.00 98.31 512 LEU A O 1
ATOM 3959 N N . LYS A 1 513 ? -0.341 17.348 5.344 1.00 97.88 513 LYS A N 1
ATOM 3960 C CA . LYS A 1 513 ? -0.009 17.867 6.678 1.00 97.88 513 LYS A CA 1
ATOM 3961 C C . LYS A 1 513 ? 0.259 16.722 7.657 1.00 97.88 513 LYS A C 1
ATOM 3963 O O . LYS A 1 513 ? -0.394 15.685 7.624 1.00 97.88 513 LYS A O 1
ATOM 3968 N N . ILE A 1 514 ? 1.181 16.945 8.594 1.00 97.69 514 ILE A N 1
ATOM 3969 C CA . ILE A 1 514 ? 1.767 15.897 9.450 1.00 97.69 514 ILE A CA 1
ATOM 3970 C C . ILE A 1 514 ? 0.733 15.019 10.175 1.00 97.69 514 ILE A C 1
ATOM 3972 O O . ILE A 1 514 ? 0.938 13.816 10.280 1.00 97.69 514 ILE A O 1
ATOM 3976 N N . GLN A 1 515 ? -0.353 15.590 10.701 1.00 98.12 515 GLN A N 1
ATOM 3977 C CA . GLN A 1 515 ? -1.378 14.846 11.455 1.00 98.12 515 GLN A CA 1
ATOM 3978 C C . GLN A 1 515 ? -2.619 14.503 10.623 1.00 98.12 515 GLN A C 1
ATOM 3980 O O . GLN A 1 515 ? -3.583 13.952 11.155 1.00 98.12 515 GLN A O 1
ATOM 3985 N N . ASP A 1 516 ? -2.615 14.810 9.331 1.00 98.56 516 ASP A N 1
ATOM 3986 C CA . ASP A 1 516 ? -3.719 14.469 8.450 1.00 98.56 516 ASP A CA 1
ATOM 3987 C C . ASP A 1 516 ? -3.574 13.023 7.962 1.00 98.56 516 ASP A C 1
ATOM 3989 O O . ASP A 1 516 ? -2.479 12.534 7.667 1.00 98.56 516 ASP A O 1
ATOM 3993 N N . ILE A 1 517 ? -4.699 12.310 7.922 1.00 98.50 517 ILE A N 1
ATOM 3994 C CA . ILE A 1 517 ? -4.749 10.889 7.585 1.00 98.50 517 ILE A CA 1
ATOM 3995 C C . ILE A 1 517 ? -5.830 10.601 6.548 1.00 98.50 517 ILE A C 1
ATOM 3997 O O . ILE A 1 517 ? -6.869 11.265 6.479 1.00 98.50 517 ILE A O 1
ATOM 4001 N N . VAL A 1 518 ? -5.606 9.539 5.786 1.00 98.50 518 VAL A N 1
ATOM 4002 C CA . VAL A 1 518 ? -6.542 9.006 4.799 1.00 98.50 518 VAL A CA 1
ATOM 4003 C C . VAL A 1 518 ? -6.874 7.577 5.203 1.00 98.50 518 VAL A C 1
ATOM 4005 O O . VAL A 1 518 ? -5.995 6.717 5.313 1.00 98.50 518 VAL A O 1
ATOM 4008 N N . VAL A 1 519 ? -8.154 7.323 5.464 1.00 98.06 519 VAL A N 1
ATOM 4009 C CA . VAL A 1 519 ? -8.616 6.065 6.069 1.00 98.06 519 VAL A CA 1
ATOM 4010 C C . VAL A 1 519 ? -9.319 5.165 5.048 1.00 98.06 519 VAL A C 1
ATOM 4012 O O . VAL A 1 519 ? -9.898 5.662 4.081 1.00 98.06 519 VAL A O 1
ATOM 4015 N N . PRO A 1 520 ? -9.342 3.834 5.244 1.00 97.75 520 PRO A N 1
ATOM 4016 C CA . PRO A 1 520 ? -10.145 2.948 4.405 1.00 97.75 520 PRO A CA 1
ATOM 4017 C C . PRO A 1 520 ? -11.627 3.341 4.421 1.00 97.75 520 PRO A C 1
ATOM 4019 O O . PRO A 1 520 ? -12.161 3.660 5.485 1.00 97.75 520 PRO A O 1
ATOM 4022 N N . ARG A 1 521 ? -12.344 3.199 3.299 1.00 96.31 521 ARG A N 1
ATOM 4023 C CA . ARG A 1 521 ? -13.813 3.393 3.267 1.00 96.31 521 ARG A CA 1
ATOM 4024 C C . ARG A 1 521 ? -14.538 2.517 4.298 1.00 96.31 521 ARG A C 1
ATOM 4026 O O . ARG A 1 521 ? -15.384 3.002 5.035 1.00 96.31 521 ARG A O 1
ATOM 4033 N N . ARG A 1 522 ? -14.079 1.271 4.481 1.00 96.12 522 ARG A N 1
ATOM 4034 C CA . ARG A 1 522 ? -14.577 0.359 5.534 1.00 96.12 522 ARG A CA 1
ATOM 4035 C C . ARG A 1 522 ? -14.414 0.916 6.956 1.00 96.12 522 ARG A C 1
ATOM 4037 O O . ARG A 1 522 ? -15.187 0.566 7.845 1.00 96.12 522 ARG A O 1
ATOM 4044 N N . CYS A 1 523 ? -13.380 1.727 7.190 1.00 97.00 523 CYS A N 1
ATOM 4045 C CA . CYS A 1 523 ? -13.164 2.419 8.460 1.00 97.00 523 CYS A CA 1
ATOM 4046 C C . CYS A 1 523 ? -14.178 3.554 8.621 1.00 97.00 523 CYS A C 1
ATOM 4048 O O . CYS A 1 523 ? -14.826 3.641 9.661 1.00 97.00 523 CYS A O 1
ATOM 4050 N N . ALA A 1 524 ? -14.371 4.357 7.569 1.00 96.12 524 ALA A N 1
ATOM 4051 C CA . ALA A 1 524 ? -15.356 5.434 7.544 1.00 96.12 524 ALA A CA 1
ATOM 4052 C C . ALA A 1 524 ? -16.772 4.914 7.837 1.00 96.12 524 ALA A C 1
ATOM 4054 O O . ALA A 1 524 ? -17.422 5.419 8.748 1.00 96.12 524 ALA A O 1
ATOM 4055 N N . ASP A 1 525 ? -17.203 3.835 7.179 1.00 95.81 525 ASP A N 1
ATOM 4056 C CA . ASP A 1 525 ? -18.519 3.221 7.413 1.00 95.81 525 ASP A CA 1
ATOM 4057 C C . ASP A 1 525 ? -18.716 2.808 8.878 1.00 95.81 525 ASP A C 1
ATOM 4059 O O . ASP A 1 525 ? -19.802 2.945 9.445 1.00 95.81 525 ASP A O 1
ATOM 4063 N N . TYR A 1 526 ? -17.658 2.299 9.514 1.00 97.38 526 TYR A N 1
ATOM 4064 C CA . TYR A 1 526 ? -17.689 1.936 10.925 1.00 97.38 526 TYR A CA 1
ATOM 4065 C C . TYR A 1 526 ? -17.698 3.176 11.828 1.00 97.38 526 TYR A C 1
ATOM 4067 O O . TYR A 1 526 ? -18.433 3.212 12.812 1.00 97.38 526 TYR A O 1
ATOM 4075 N N . PHE A 1 527 ? -16.937 4.216 11.489 1.00 97.50 527 PHE A N 1
ATOM 4076 C CA . PHE A 1 527 ? -16.874 5.463 12.253 1.00 97.50 527 PHE A CA 1
ATOM 4077 C C . PHE A 1 527 ? -18.154 6.292 12.161 1.00 97.50 527 PHE A C 1
ATOM 4079 O O . PHE A 1 527 ? -18.524 6.897 13.161 1.00 97.50 527 PHE A O 1
ATOM 4086 N N . VAL A 1 528 ? -18.901 6.236 11.056 1.00 97.69 528 VAL A N 1
ATOM 4087 C CA . VAL A 1 528 ? -20.259 6.807 10.986 1.00 97.69 528 VAL A CA 1
ATOM 4088 C C . VAL A 1 528 ? -21.163 6.173 12.045 1.00 97.69 528 VAL A C 1
ATOM 4090 O O . VAL A 1 528 ? -21.890 6.872 12.747 1.00 97.69 528 VAL A O 1
ATOM 4093 N N . ARG A 1 529 ? -21.092 4.846 12.224 1.00 97.81 529 ARG A N 1
ATOM 4094 C CA . ARG A 1 529 ? -21.851 4.154 13.282 1.00 97.81 529 ARG A CA 1
ATOM 4095 C C . ARG A 1 529 ? -21.386 4.573 14.674 1.00 97.81 529 ARG A C 1
ATOM 4097 O O . ARG A 1 529 ? -22.218 4.755 15.556 1.00 97.81 529 ARG A O 1
ATOM 4104 N N . VAL A 1 530 ? -20.076 4.743 14.872 1.00 98.00 530 VAL A N 1
ATOM 4105 C CA . VAL A 1 530 ? -19.513 5.239 16.140 1.00 98.00 530 VAL A CA 1
ATOM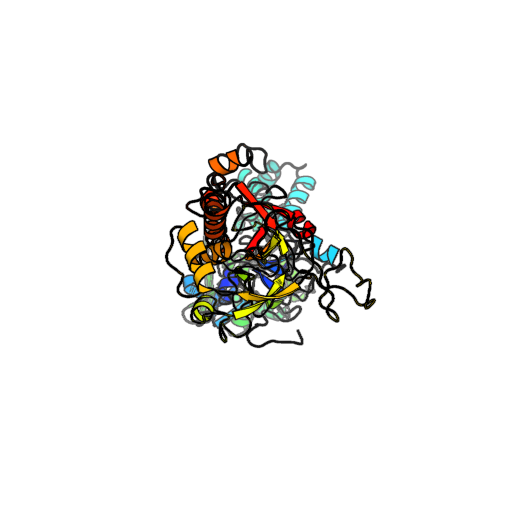 4106 C C . VAL A 1 530 ? -19.996 6.656 16.439 1.00 98.00 530 VAL A C 1
ATOM 4108 O O . VAL A 1 530 ? -20.392 6.923 17.566 1.00 98.00 530 VAL A O 1
ATOM 4111 N N . ALA A 1 531 ? -20.012 7.546 15.452 1.00 97.94 531 ALA A N 1
ATOM 4112 C CA . ALA A 1 531 ? -20.470 8.918 15.616 1.00 97.94 531 ALA A CA 1
ATOM 4113 C C . ALA A 1 531 ? -21.962 8.981 15.982 1.00 97.94 531 ALA A C 1
ATOM 4115 O O . ALA A 1 531 ? -22.308 9.613 16.976 1.00 97.94 531 ALA A O 1
ATOM 4116 N N . LYS A 1 532 ? -22.820 8.219 15.286 1.00 97.56 532 LYS A N 1
ATOM 4117 C CA . LYS A 1 532 ? -24.248 8.074 15.637 1.00 97.56 532 LYS A CA 1
ATOM 4118 C C . LYS A 1 532 ? -24.443 7.512 17.048 1.00 97.56 532 LYS A C 1
ATOM 4120 O O . LYS A 1 532 ? -25.272 8.007 17.805 1.00 97.56 532 LYS A O 1
ATOM 4125 N N . PHE A 1 533 ? -23.631 6.523 17.431 1.00 97.75 533 PHE A N 1
ATOM 4126 C CA . PHE A 1 533 ? -23.593 6.009 18.800 1.00 97.75 533 PHE A CA 1
ATOM 4127 C C . PHE A 1 533 ? -23.228 7.094 19.821 1.00 97.75 533 PHE A C 1
ATOM 4129 O O . PHE A 1 533 ? -23.867 7.164 20.867 1.00 97.75 533 PHE A O 1
ATOM 4136 N N . VAL A 1 534 ? -22.217 7.925 19.545 1.00 98.06 534 VAL A N 1
ATOM 4137 C CA . VAL A 1 534 ? -21.801 8.996 20.461 1.00 98.06 534 VAL A CA 1
ATOM 4138 C C . VAL A 1 534 ? -22.879 10.070 20.573 1.00 98.06 534 VAL A C 1
ATOM 4140 O O . VAL A 1 534 ? -23.199 10.459 21.690 1.00 98.06 534 VAL A O 1
ATOM 4143 N N . ASP A 1 535 ? -23.475 10.506 19.465 1.00 97.94 535 ASP A N 1
ATOM 4144 C CA . ASP A 1 535 ? -24.531 11.525 19.477 1.00 97.94 535 ASP A CA 1
ATOM 4145 C C . ASP A 1 535 ? -25.761 11.060 20.260 1.00 97.94 535 ASP A C 1
ATOM 4147 O O . ASP A 1 535 ? -26.311 11.799 21.082 1.00 97.94 535 ASP A O 1
ATOM 4151 N N . GLU A 1 536 ? -26.171 9.807 20.070 1.00 97.38 536 GLU A N 1
ATOM 4152 C CA . GLU A 1 536 ? -27.289 9.253 20.825 1.00 97.38 536 GLU A CA 1
ATOM 4153 C C . GLU A 1 536 ? -26.933 9.034 22.301 1.00 97.38 536 GLU A C 1
ATOM 4155 O O . GLU A 1 536 ? -27.749 9.283 23.186 1.00 97.38 536 GLU A O 1
ATOM 4160 N N . LEU A 1 537 ? -25.696 8.632 22.596 1.00 97.81 537 LEU A N 1
ATOM 4161 C CA . LEU A 1 537 ? -25.215 8.519 23.968 1.00 97.81 537 LEU A CA 1
ATOM 4162 C C . LEU A 1 537 ? -25.205 9.886 24.677 1.00 97.81 537 LEU A C 1
ATOM 4164 O O . LEU A 1 537 ? -25.628 9.978 25.830 1.00 97.81 537 LEU A O 1
ATOM 4168 N N . LEU A 1 538 ? -24.747 10.943 24.000 1.00 98.19 538 LEU A N 1
ATOM 4169 C CA . LEU A 1 538 ? -24.746 12.313 24.518 1.00 98.19 538 LEU A CA 1
ATOM 4170 C C . LEU A 1 538 ? -26.168 12.790 24.812 1.00 98.19 538 LEU A C 1
ATOM 4172 O O . LEU A 1 538 ? -26.450 13.201 25.934 1.00 98.19 538 LEU A O 1
ATOM 4176 N N . THR A 1 539 ? -27.071 12.656 23.846 1.00 97.62 539 THR A N 1
ATOM 4177 C CA . THR A 1 539 ? -28.442 13.167 23.959 1.00 97.62 539 THR A CA 1
ATOM 4178 C C . THR A 1 539 ? -29.301 12.361 24.928 1.00 97.62 539 THR A C 1
ATOM 4180 O O . THR A 1 539 ? -29.930 12.939 25.811 1.00 97.62 539 THR A O 1
ATOM 4183 N N . LYS A 1 540 ? -29.322 11.028 24.808 1.00 96.31 540 LYS A N 1
ATOM 4184 C CA . LYS A 1 540 ? -30.243 10.167 25.570 1.00 96.31 540 LYS A CA 1
ATOM 4185 C C . LYS A 1 540 ? -29.752 9.818 26.967 1.00 96.31 540 LYS A C 1
ATOM 4187 O O . LYS A 1 540 ? -30.569 9.672 27.867 1.00 96.31 540 LYS A O 1
ATOM 4192 N N . VAL A 1 541 ? -28.442 9.656 27.158 1.00 94.12 541 VAL A N 1
ATOM 4193 C CA . VAL A 1 541 ? -27.889 9.198 28.446 1.00 94.12 541 VAL A CA 1
ATOM 4194 C C . VAL A 1 541 ? -27.284 10.349 29.237 1.00 94.12 541 VAL A C 1
ATOM 4196 O O . VAL A 1 541 ? -27.430 10.395 30.457 1.00 94.12 541 VAL A O 1
ATOM 4199 N N . TYR A 1 542 ? -26.603 11.278 28.565 1.00 94.44 542 TYR A N 1
ATOM 4200 C CA . TYR A 1 542 ? -25.931 12.392 29.237 1.00 94.44 542 TYR A CA 1
ATOM 4201 C C . TYR A 1 542 ? -26.726 13.701 29.239 1.00 94.44 542 TYR A C 1
ATOM 4203 O O . TYR A 1 542 ? -26.359 14.604 29.987 1.00 94.44 542 TYR A O 1
ATOM 4211 N N . GLY A 1 543 ? -27.805 13.812 28.455 1.00 95.19 543 GLY A N 1
ATOM 4212 C CA . GLY A 1 543 ? -28.586 15.047 28.339 1.00 95.19 543 GLY A CA 1
ATOM 4213 C C . GLY A 1 543 ? -27.803 16.204 27.708 1.00 95.19 543 GLY A C 1
ATOM 4214 O O . GLY A 1 543 ? -28.050 17.362 28.032 1.00 95.19 543 GLY A O 1
ATOM 4215 N N . LEU A 1 544 ? -26.827 15.896 26.850 1.00 97.94 544 LEU A N 1
ATOM 4216 C CA . LEU A 1 544 ? -25.981 16.861 26.147 1.00 97.94 544 LEU A CA 1
ATOM 4217 C C . LEU A 1 544 ? -26.374 16.956 24.661 1.00 97.94 544 LEU A C 1
ATOM 4219 O O . LEU A 1 544 ? -26.890 15.980 24.113 1.00 97.94 544 LEU A O 1
ATOM 4223 N N . PRO A 1 545 ? -26.112 18.090 23.982 1.00 97.69 545 PRO A N 1
ATOM 4224 C CA . PRO A 1 545 ? -26.313 18.202 22.538 1.00 97.69 545 PRO A CA 1
ATOM 4225 C C . PRO A 1 545 ? -25.525 17.140 21.756 1.00 97.69 545 PRO A C 1
ATOM 4227 O O . PRO A 1 545 ? -24.470 16.683 22.204 1.00 97.69 545 PRO A O 1
ATOM 4230 N N . SER A 1 546 ? -26.014 16.765 20.571 1.00 97.12 546 SER A N 1
ATOM 4231 C CA . SER A 1 546 ? -25.238 15.940 19.641 1.00 97.12 546 SER A CA 1
ATOM 4232 C C . SER A 1 546 ? -23.998 16.698 19.158 1.00 97.12 546 SER A C 1
ATOM 4234 O O . SER A 1 546 ? -23.994 17.928 19.085 1.00 97.12 546 SER A O 1
ATOM 4236 N N . TYR A 1 547 ? -22.933 15.965 18.836 1.00 96.69 547 TYR A N 1
ATOM 4237 C CA . TYR A 1 547 ? -21.636 16.544 18.491 1.00 96.69 547 TYR A CA 1
ATOM 4238 C C . TYR A 1 547 ? -21.293 16.356 17.012 1.00 96.69 547 TYR A C 1
ATOM 4240 O O . TYR A 1 547 ? -20.937 17.319 16.340 1.00 96.69 547 TYR A O 1
ATOM 4248 N N . TYR A 1 548 ? -21.397 15.130 16.496 1.00 96.06 548 TYR A N 1
ATOM 4249 C CA . TYR A 1 548 ? -20.914 14.795 15.156 1.00 96.06 548 TYR A CA 1
ATOM 4250 C C . TYR A 1 548 ? -21.938 15.110 14.066 1.00 96.06 548 TYR A C 1
ATOM 4252 O O . TYR A 1 548 ? -21.576 15.689 13.047 1.00 96.06 548 TYR A O 1
ATOM 4260 N N . ASN A 1 549 ? -23.200 14.722 14.264 1.00 94.69 549 ASN A N 1
ATOM 4261 C CA . ASN A 1 549 ? -24.296 14.901 13.307 1.00 94.69 549 ASN A CA 1
ATOM 4262 C C . ASN A 1 549 ? -23.968 14.384 11.891 1.00 94.69 549 ASN A C 1
ATOM 4264 O O . ASN A 1 549 ? -24.348 14.986 10.890 1.00 94.69 549 ASN A O 1
ATOM 4268 N N . VAL A 1 550 ? -23.251 13.259 11.799 1.00 93.62 550 VAL A N 1
ATOM 4269 C CA . VAL A 1 550 ? -22.804 12.699 10.513 1.00 93.62 550 VAL A CA 1
ATOM 4270 C C . VAL A 1 550 ? -23.807 11.697 9.938 1.00 93.62 550 VAL A C 1
ATOM 4272 O O . VAL A 1 550 ? -24.270 10.770 10.614 1.00 93.62 550 VAL A O 1
ATOM 4275 N N . SER A 1 551 ? -24.118 11.846 8.652 1.00 89.38 551 SER A N 1
ATOM 4276 C CA . SER A 1 551 ? -24.991 10.931 7.907 1.00 89.38 551 SER A CA 1
ATOM 4277 C C . SER A 1 551 ? -24.199 9.851 7.165 1.00 89.38 551 SER A C 1
ATOM 4279 O O . SER A 1 551 ? -24.596 8.680 7.200 1.00 89.38 551 SER A O 1
ATOM 4281 N N . ASP A 1 552 ? -23.069 10.236 6.569 1.00 91.75 552 ASP A N 1
ATOM 4282 C CA . ASP A 1 552 ? -22.210 9.416 5.713 1.00 91.75 552 ASP A CA 1
ATOM 4283 C C . ASP A 1 552 ? -20.709 9.628 5.996 1.00 91.75 552 ASP A C 1
ATOM 4285 O O . ASP A 1 552 ? -20.307 10.414 6.858 1.00 91.75 552 ASP A O 1
ATOM 4289 N N . GLY A 1 553 ? -19.870 8.890 5.264 1.00 88.25 553 GLY A N 1
ATOM 4290 C CA . GLY A 1 553 ? -18.421 8.950 5.412 1.00 88.25 553 GLY A CA 1
ATOM 4291 C C . GLY A 1 553 ? -17.810 10.306 5.051 1.00 88.25 553 GLY A C 1
ATOM 4292 O O . GLY A 1 553 ? -16.849 10.697 5.700 1.00 88.25 553 GLY A O 1
ATOM 4293 N N . GLN A 1 554 ? -18.351 11.056 4.084 1.00 89.00 554 GLN A N 1
ATOM 4294 C CA . GLN A 1 554 ? -17.772 12.340 3.657 1.00 89.00 554 GLN A CA 1
ATOM 4295 C C . GLN A 1 554 ? -17.813 13.385 4.777 1.00 89.00 554 GLN A C 1
ATOM 4297 O O . GLN A 1 554 ? -16.863 14.158 4.942 1.00 89.00 554 GLN A O 1
ATOM 4302 N N . HIS A 1 555 ? -18.852 13.341 5.611 1.00 91.44 555 HIS A N 1
ATOM 4303 C CA . HIS A 1 555 ? -18.978 14.200 6.789 1.00 91.44 555 HIS A CA 1
ATOM 4304 C C . HIS A 1 555 ? -17.928 13.917 7.877 1.00 91.44 555 HIS A C 1
ATOM 4306 O O . HIS A 1 555 ? -17.737 14.745 8.761 1.00 91.44 555 HIS A O 1
ATOM 4312 N N . LEU A 1 556 ? -17.202 12.791 7.809 1.00 95.19 556 LEU A N 1
ATOM 4313 C CA . LEU A 1 556 ? -16.080 12.516 8.715 1.00 95.19 556 LEU A CA 1
ATOM 4314 C C . LEU A 1 556 ? -14.819 13.318 8.371 1.00 95.19 556 LEU A C 1
ATOM 4316 O O . LEU A 1 556 ? -13.868 13.326 9.153 1.00 95.19 556 LEU A O 1
ATOM 4320 N N . THR A 1 557 ? -14.763 13.972 7.208 1.00 95.81 557 THR A N 1
ATOM 4321 C CA . THR A 1 557 ? -13.635 14.850 6.874 1.00 95.81 557 THR A CA 1
ATOM 4322 C C . THR A 1 557 ? -13.537 15.984 7.893 1.00 95.81 557 THR A C 1
ATOM 4324 O O . THR A 1 557 ? -14.527 16.627 8.225 1.00 95.81 557 THR A O 1
ATOM 4327 N N . GLY A 1 558 ? -12.342 16.238 8.416 1.00 95.94 558 GLY A N 1
ATOM 4328 C CA . GLY A 1 558 ? -12.099 17.181 9.507 1.00 95.94 558 GLY A CA 1
ATOM 4329 C C . GLY A 1 558 ? -12.305 16.602 10.909 1.00 95.94 558 GLY A C 1
ATOM 4330 O O . GLY A 1 558 ? -11.817 17.201 11.867 1.00 95.94 558 GLY A O 1
ATOM 4331 N N . CYS A 1 559 ? -12.945 15.436 11.060 1.00 97.12 559 CYS A N 1
ATOM 4332 C CA . CYS A 1 559 ? -13.071 14.793 12.364 1.00 97.12 559 CYS A CA 1
ATOM 4333 C C . CYS A 1 559 ? -11.718 14.283 12.869 1.00 97.12 559 CYS A C 1
ATOM 4335 O O . CYS A 1 559 ? -10.874 13.792 12.109 1.00 97.12 559 CYS A O 1
ATOM 4337 N N . LEU A 1 560 ? -11.543 14.376 14.185 1.00 97.88 560 LEU A N 1
ATOM 4338 C CA . LEU A 1 560 ? -10.348 13.927 14.877 1.00 97.88 560 LEU A CA 1
ATOM 4339 C C . LEU A 1 560 ? -10.479 12.467 15.307 1.00 97.88 560 LEU A C 1
ATOM 4341 O O . LEU A 1 560 ? -11.532 12.018 15.757 1.00 97.88 560 LEU A O 1
ATOM 4345 N N . VAL A 1 561 ? -9.377 11.736 15.213 1.00 97.75 561 VAL A N 1
ATOM 4346 C CA . VAL A 1 561 ? -9.242 10.355 15.667 1.00 97.75 561 VAL A CA 1
ATOM 4347 C C . VAL A 1 561 ? -7.945 10.182 16.441 1.00 97.75 561 VAL A C 1
ATOM 4349 O O . VAL A 1 561 ? -7.014 10.973 16.318 1.00 97.75 561 VAL A O 1
ATOM 4352 N N . ILE A 1 562 ? -7.862 9.113 17.227 1.00 97.81 562 ILE A N 1
ATOM 4353 C CA . ILE A 1 562 ? -6.647 8.763 17.962 1.00 97.81 562 ILE A CA 1
ATOM 4354 C C . ILE A 1 562 ? -6.024 7.531 17.313 1.00 97.81 562 ILE A C 1
ATOM 4356 O O . ILE A 1 562 ? -6.586 6.435 17.348 1.00 97.81 562 ILE A O 1
ATOM 4360 N N . GLY A 1 563 ? -4.835 7.703 16.743 1.00 97.00 563 GLY A N 1
ATOM 4361 C CA . GLY A 1 563 ? -3.992 6.606 16.299 1.00 97.00 563 GLY A CA 1
ATOM 4362 C C . GLY A 1 563 ? -3.255 5.994 17.481 1.00 97.00 563 GLY A C 1
ATOM 4363 O O . GLY A 1 563 ? -2.431 6.654 18.109 1.00 97.00 563 GLY A O 1
ATOM 4364 N N . LEU A 1 564 ? -3.521 4.721 17.771 1.00 95.50 564 LEU A N 1
ATOM 4365 C CA . LEU A 1 564 ? -2.898 4.006 18.882 1.00 95.50 564 LEU A CA 1
ATOM 4366 C C . LEU A 1 564 ? -2.246 2.716 18.387 1.00 95.50 564 LEU A C 1
ATOM 4368 O O . LEU A 1 564 ? -2.905 1.846 17.814 1.00 95.50 564 LEU A O 1
ATOM 4372 N N . ALA A 1 565 ? -0.947 2.581 18.632 1.00 93.00 565 ALA A N 1
ATOM 4373 C CA . ALA A 1 565 ? -0.221 1.363 18.326 1.00 93.00 565 ALA A CA 1
ATOM 4374 C C . ALA A 1 565 ? -0.491 0.265 19.370 1.00 93.00 565 ALA A C 1
ATOM 4376 O O . ALA A 1 565 ? -0.706 0.537 20.552 1.00 93.00 565 ALA A O 1
ATOM 4377 N N . PRO A 1 566 ? -0.422 -1.017 18.972 1.00 87.50 566 PRO A N 1
ATOM 4378 C CA . PRO A 1 566 ? -0.297 -2.099 19.939 1.00 87.50 566 PRO A CA 1
ATOM 4379 C C . PRO A 1 566 ? 0.928 -1.886 20.839 1.00 87.50 566 PRO A C 1
ATOM 4381 O O . PRO A 1 566 ? 1.964 -1.428 20.358 1.00 87.50 566 PRO A O 1
ATOM 4384 N N . HIS A 1 567 ? 0.820 -2.275 22.111 1.00 87.12 567 HIS A N 1
ATOM 4385 C CA . HIS A 1 567 ? 1.890 -2.192 23.118 1.00 87.12 567 HIS A CA 1
ATOM 4386 C C . HIS A 1 567 ? 2.357 -0.773 23.485 1.00 87.12 567 HIS A C 1
ATOM 4388 O O . HIS A 1 567 ? 3.360 -0.632 24.178 1.00 87.12 567 HIS A O 1
ATOM 4394 N N . THR A 1 568 ? 1.627 0.269 23.080 1.00 91.50 568 THR A N 1
ATOM 4395 C CA . THR A 1 568 ? 1.845 1.641 23.554 1.00 91.50 568 THR A CA 1
ATOM 4396 C C . THR A 1 568 ? 0.639 2.134 24.355 1.00 91.50 568 THR A C 1
ATOM 4398 O O . THR A 1 568 ? -0.470 1.609 24.234 1.00 91.50 568 THR A O 1
ATOM 4401 N N . SER A 1 569 ? 0.866 3.140 25.200 1.00 90.88 569 SER A N 1
ATOM 4402 C CA . SER A 1 569 ? -0.163 3.838 25.986 1.00 90.88 569 SER A CA 1
ATOM 4403 C C . SER A 1 569 ? -0.371 5.293 25.551 1.00 90.88 569 SER A C 1
ATOM 4405 O O . SER A 1 569 ? -1.242 5.969 26.089 1.00 90.88 569 SER A O 1
ATOM 4407 N N . VAL A 1 570 ? 0.404 5.770 24.572 1.00 92.12 570 VAL A N 1
ATOM 4408 C CA . VAL A 1 570 ? 0.314 7.127 24.021 1.00 92.12 570 VAL A CA 1
ATOM 4409 C C . VAL A 1 570 ? -0.356 7.057 22.654 1.00 92.12 570 VAL A C 1
ATOM 4411 O O . VAL A 1 570 ? 0.128 6.366 21.753 1.00 92.12 570 VAL A O 1
ATOM 4414 N N . GLY A 1 571 ? -1.488 7.745 22.525 1.00 95.25 571 GLY A N 1
ATOM 4415 C CA . GLY A 1 571 ? -2.193 7.926 21.262 1.00 95.25 571 GLY A CA 1
ATOM 4416 C C . GLY A 1 571 ? -1.763 9.219 20.577 1.00 95.25 571 GLY A C 1
ATOM 4417 O O . GLY A 1 571 ? -1.494 10.213 21.247 1.00 95.25 571 GLY A O 1
ATOM 4418 N N . ILE A 1 572 ? -1.720 9.210 19.248 1.00 97.50 572 ILE A N 1
ATOM 4419 C CA . ILE A 1 572 ? -1.409 10.392 18.4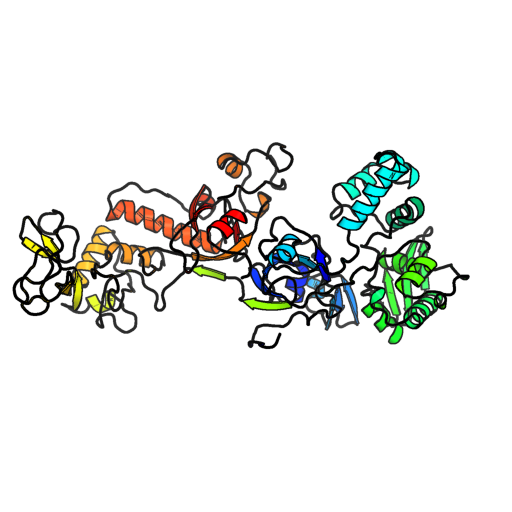42 1.00 97.50 572 ILE A CA 1
ATOM 4420 C C . ILE A 1 572 ? -2.692 10.867 17.771 1.00 97.50 572 ILE A C 1
ATOM 4422 O O . ILE A 1 572 ? -3.386 10.083 17.120 1.00 97.50 572 ILE A O 1
ATOM 4426 N N . LEU A 1 573 ? -3.014 12.147 17.942 1.00 97.81 573 LEU A N 1
ATOM 4427 C CA . LEU A 1 573 ? -4.161 12.763 17.288 1.00 97.81 573 LEU A CA 1
ATOM 4428 C C . LEU A 1 573 ? -3.948 12.764 15.771 1.00 97.81 573 LEU A C 1
ATOM 4430 O O . LEU A 1 573 ? -2.853 13.062 15.295 1.00 97.81 573 LEU A O 1
ATOM 4434 N N . GLY A 1 574 ? -4.980 12.410 15.019 1.00 98.12 574 GLY A N 1
ATOM 4435 C CA . GLY A 1 574 ? -5.008 12.523 13.569 1.00 98.12 574 GLY A CA 1
ATOM 4436 C C . GLY A 1 574 ? -6.324 13.128 13.103 1.00 98.12 574 GLY A C 1
ATOM 4437 O O . GLY A 1 574 ? -7.343 12.970 13.772 1.00 98.12 574 GLY A O 1
ATOM 4438 N N . ARG A 1 575 ? -6.316 13.812 11.963 1.00 98.50 575 ARG A N 1
ATOM 4439 C CA . ARG A 1 575 ? -7.506 14.407 11.347 1.00 98.50 575 ARG A CA 1
ATOM 4440 C C . ARG A 1 575 ? -7.793 13.710 10.025 1.00 98.50 575 ARG A C 1
ATOM 4442 O O . ARG A 1 575 ? -6.916 13.605 9.173 1.00 98.50 575 ARG A O 1
ATOM 4449 N N . ILE A 1 576 ? -9.012 13.208 9.847 1.00 98.50 576 ILE A N 1
ATOM 4450 C CA . ILE A 1 576 ? -9.400 12.540 8.599 1.00 98.50 576 ILE A CA 1
ATOM 4451 C C . ILE A 1 576 ? -9.529 13.596 7.501 1.00 98.50 576 ILE A C 1
ATOM 4453 O O . ILE A 1 576 ? -10.313 14.530 7.644 1.00 98.50 576 ILE A O 1
ATOM 4457 N N . ILE A 1 577 ? -8.809 13.439 6.393 1.00 98.06 577 ILE A N 1
ATOM 4458 C CA . ILE A 1 577 ? -8.917 14.345 5.236 1.00 98.06 577 ILE A CA 1
ATOM 4459 C C . ILE A 1 577 ? -9.475 13.678 3.985 1.00 98.06 577 ILE A C 1
ATOM 4461 O O . ILE A 1 577 ? -9.724 14.356 2.996 1.00 98.06 577 ILE A O 1
ATOM 4465 N N . GLY A 1 578 ? -9.672 12.361 4.016 1.00 97.38 578 GLY A N 1
ATOM 4466 C CA . GLY A 1 578 ? -10.175 11.624 2.871 1.00 97.38 578 GLY A CA 1
ATOM 4467 C C . GLY A 1 578 ? -10.136 10.118 3.050 1.00 97.38 578 GLY A C 1
ATOM 4468 O O . GLY A 1 578 ? -9.848 9.602 4.137 1.00 97.38 578 GLY A O 1
ATOM 4469 N N . PHE A 1 579 ? -10.436 9.415 1.960 1.00 97.62 579 PHE A N 1
ATOM 4470 C CA . PHE A 1 579 ? -10.712 7.986 1.988 1.00 97.62 579 PHE A CA 1
ATOM 4471 C C . PHE A 1 579 ? -9.980 7.233 0.886 1.00 97.62 579 PHE A C 1
ATOM 4473 O O . PHE A 1 579 ? -9.766 7.748 -0.203 1.00 97.62 579 PHE A O 1
ATOM 4480 N N . THR A 1 580 ? -9.663 5.968 1.147 1.00 96.94 580 THR A N 1
ATOM 4481 C CA . THR A 1 580 ? -9.120 5.049 0.141 1.00 96.94 580 THR A CA 1
ATOM 4482 C C . THR A 1 580 ? -9.964 3.778 0.044 1.00 96.94 580 THR A C 1
ATOM 4484 O O . THR A 1 580 ? -10.564 3.330 1.026 1.00 96.94 580 THR A O 1
ATOM 4487 N N . SER A 1 581 ? -10.042 3.190 -1.152 1.00 95.25 581 SER A N 1
ATOM 4488 C CA . SER A 1 581 ? -10.637 1.862 -1.371 1.00 95.25 581 SER A CA 1
ATOM 4489 C C . SER A 1 581 ? -9.760 0.730 -0.823 1.00 95.25 581 SER A C 1
ATOM 4491 O O . SER A 1 581 ? -10.246 -0.380 -0.611 1.00 95.25 581 SER A O 1
ATOM 4493 N N . LEU A 1 582 ? -8.483 1.014 -0.565 1.00 95.88 582 LEU A N 1
ATOM 4494 C CA . LEU A 1 582 ? -7.503 0.061 -0.066 1.00 95.88 582 LEU A CA 1
ATOM 4495 C C . LEU A 1 582 ? -7.698 -0.216 1.432 1.00 95.88 582 LEU A C 1
ATOM 4497 O O . LEU A 1 582 ? -8.271 0.581 2.176 1.00 95.88 582 LEU A O 1
ATOM 4501 N N . SER A 1 583 ? -7.167 -1.342 1.910 1.00 96.38 583 SER A N 1
ATOM 4502 C CA . SER A 1 583 ? -7.240 -1.727 3.329 1.00 96.38 583 SER A CA 1
ATOM 4503 C C . SER A 1 583 ? -6.110 -1.120 4.176 1.00 96.38 583 SER A C 1
ATOM 4505 O O . SER A 1 583 ? -5.683 -1.718 5.165 1.00 96.38 583 SER A O 1
ATOM 4507 N N . VAL A 1 584 ? -5.625 0.065 3.801 1.00 97.12 584 VAL A N 1
ATOM 4508 C CA . VAL A 1 584 ? -4.514 0.757 4.466 1.00 97.12 584 VAL A CA 1
ATOM 4509 C C . VAL A 1 584 ? -4.939 2.118 5.008 1.00 97.12 584 VAL A C 1
ATOM 4511 O O . VAL A 1 584 ? -5.786 2.798 4.436 1.00 97.12 584 VAL A O 1
ATOM 4514 N N . CYS A 1 585 ? -4.336 2.523 6.120 1.00 97.75 585 CYS A N 1
ATOM 4515 C CA . CYS A 1 585 ? -4.395 3.880 6.639 1.00 97.75 585 CYS A CA 1
ATOM 4516 C C . CYS A 1 585 ? -3.149 4.627 6.164 1.00 97.75 585 CYS A C 1
ATOM 4518 O O . CYS A 1 585 ? -2.056 4.417 6.703 1.00 97.75 585 CYS A O 1
ATOM 4520 N N . TYR A 1 586 ? -3.329 5.493 5.172 1.00 98.44 586 TYR A N 1
ATOM 4521 C CA . TYR A 1 586 ? -2.279 6.390 4.714 1.00 98.44 586 TYR A CA 1
ATOM 4522 C C . TYR A 1 586 ? -2.122 7.552 5.695 1.00 98.44 586 TYR A C 1
ATOM 4524 O O . TYR A 1 586 ? -3.109 8.147 6.131 1.00 98.44 586 TYR A O 1
ATOM 4532 N N . ALA A 1 587 ? -0.884 7.865 6.060 1.00 98.25 587 ALA A N 1
ATOM 4533 C CA . ALA A 1 587 ? -0.563 9.012 6.901 1.00 98.25 587 ALA A CA 1
ATOM 4534 C C . ALA A 1 587 ? 0.882 9.452 6.678 1.00 98.25 587 ALA A C 1
ATOM 4536 O O . ALA A 1 587 ? 1.711 8.674 6.194 1.00 98.25 587 ALA A O 1
ATOM 4537 N N . HIS A 1 588 ? 1.195 10.673 7.105 1.00 98.44 588 HIS A N 1
ATOM 4538 C CA . HIS A 1 588 ? 2.560 11.174 7.073 1.00 98.44 588 HIS A CA 1
ATOM 4539 C C . HIS A 1 588 ? 3.505 10.239 7.859 1.00 98.44 588 HIS A C 1
ATOM 4541 O O . HIS A 1 588 ? 3.142 9.806 8.959 1.00 98.44 588 HIS A O 1
ATOM 4547 N N . PRO A 1 589 ? 4.724 9.934 7.361 1.00 97.12 589 PRO A N 1
ATOM 4548 C CA . PRO A 1 589 ? 5.668 9.053 8.053 1.00 97.12 589 PRO A CA 1
ATOM 4549 C C . PRO A 1 589 ? 5.913 9.450 9.513 1.00 97.12 589 PRO A C 1
ATOM 4551 O O . PRO A 1 589 ? 5.893 8.593 10.389 1.00 97.12 589 PRO A O 1
ATOM 4554 N N . VAL A 1 590 ? 6.015 10.755 9.798 1.00 97.25 590 VAL A N 1
ATOM 4555 C CA . VAL A 1 590 ? 6.167 11.283 11.169 1.00 97.25 590 VAL A CA 1
ATOM 4556 C C . VAL A 1 590 ? 5.016 10.848 12.082 1.00 97.25 590 VAL A C 1
ATOM 4558 O O . VAL A 1 590 ? 5.254 10.512 13.239 1.00 97.25 590 VAL A O 1
ATOM 4561 N N . TRP A 1 591 ? 3.777 10.796 11.585 1.00 97.62 591 TRP A N 1
ATOM 4562 C CA . TRP A 1 591 ? 2.630 10.350 12.377 1.00 97.62 591 TRP A CA 1
ATOM 4563 C C . TRP A 1 591 ? 2.695 8.854 12.695 1.00 97.62 591 TRP A C 1
ATOM 4565 O O . TRP A 1 591 ? 2.380 8.439 13.813 1.00 97.62 591 TRP A O 1
ATOM 4575 N N . HIS A 1 592 ? 3.139 8.027 11.743 1.00 96.50 592 HIS A N 1
ATOM 4576 C CA . HIS A 1 592 ? 3.372 6.601 11.995 1.00 96.50 592 HIS A CA 1
ATOM 4577 C C . HIS A 1 592 ? 4.517 6.382 12.986 1.00 96.50 592 HIS A C 1
ATOM 4579 O O . HIS A 1 592 ? 4.316 5.690 13.989 1.00 96.50 592 HIS A O 1
ATOM 4585 N N . SER A 1 593 ? 5.652 7.055 12.792 1.00 94.81 593 SER A N 1
ATOM 4586 C CA . SER A 1 593 ? 6.809 6.969 13.687 1.00 94.81 593 SER A CA 1
ATOM 4587 C C . SER A 1 593 ? 6.499 7.481 15.098 1.00 94.81 593 SER A C 1
ATOM 4589 O O . SER A 1 593 ? 6.909 6.853 16.072 1.00 94.81 593 SER A O 1
ATOM 4591 N N . ALA A 1 594 ? 5.698 8.544 15.248 1.00 95.44 594 ALA A N 1
ATOM 4592 C CA . ALA A 1 594 ? 5.264 9.055 16.554 1.00 95.44 594 ALA A CA 1
ATOM 4593 C C . ALA A 1 594 ? 4.439 8.024 17.348 1.00 95.44 594 ALA A C 1
ATOM 4595 O O . ALA A 1 594 ? 4.513 7.970 18.576 1.00 95.44 594 ALA A O 1
ATOM 4596 N N . LYS A 1 595 ? 3.710 7.134 16.661 1.00 94.00 595 LYS A N 1
ATOM 4597 C CA . LYS A 1 595 ? 3.031 5.980 17.280 1.00 94.00 595 LYS A CA 1
ATOM 4598 C C . LYS A 1 595 ? 3.970 4.791 17.531 1.00 94.00 595 LYS A C 1
ATOM 4600 O O . LYS A 1 595 ? 3.487 3.721 17.896 1.00 94.00 595 LYS A O 1
ATOM 4605 N N . ARG A 1 596 ? 5.283 4.939 17.322 1.00 92.75 596 ARG A N 1
ATOM 4606 C CA . ARG A 1 596 ? 6.292 3.864 17.352 1.00 92.75 596 ARG A CA 1
ATOM 4607 C C . ARG A 1 596 ? 5.991 2.749 16.348 1.00 92.75 596 ARG A C 1
ATOM 4609 O O . ARG A 1 596 ? 5.943 1.569 16.707 1.00 92.75 596 ARG A O 1
ATOM 4616 N N . ARG A 1 597 ? 5.700 3.129 15.102 1.00 92.31 597 ARG A N 1
ATOM 4617 C CA . ARG A 1 597 ? 5.428 2.194 14.007 1.00 92.31 597 ARG A CA 1
ATOM 4618 C C . ARG A 1 597 ? 6.198 2.568 12.755 1.00 92.31 597 ARG A C 1
ATOM 4620 O O . ARG A 1 597 ? 6.204 3.732 12.369 1.00 92.31 597 ARG A O 1
ATOM 4627 N N . ASP A 1 598 ? 6.689 1.529 12.098 1.00 91.69 598 ASP A N 1
ATOM 4628 C CA . ASP A 1 598 ? 7.129 1.570 10.713 1.00 91.69 598 ASP A CA 1
ATOM 4629 C C . ASP A 1 598 ? 6.049 0.939 9.819 1.00 91.69 598 ASP A C 1
ATOM 4631 O O . ASP A 1 598 ? 5.034 0.414 10.303 1.00 91.69 598 ASP A O 1
ATOM 4635 N N . CYS A 1 599 ? 6.245 0.995 8.506 1.00 93.94 599 CYS A N 1
ATOM 4636 C CA . CYS A 1 599 ? 5.377 0.365 7.515 1.00 93.94 599 CYS A CA 1
ATOM 4637 C C . CYS A 1 599 ? 5.966 -0.977 7.043 1.00 93.94 599 CYS A C 1
ATOM 4639 O O . CYS A 1 599 ? 5.971 -1.301 5.857 1.00 93.94 599 CYS A O 1
ATOM 4641 N N . ASP A 1 600 ? 6.454 -1.780 7.993 1.00 90.44 600 ASP A N 1
ATOM 4642 C CA . ASP A 1 600 ? 7.049 -3.100 7.762 1.00 90.44 600 ASP A CA 1
ATOM 4643 C C . ASP A 1 600 ? 6.032 -4.257 7.790 1.00 90.44 600 ASP A C 1
ATOM 4645 O O . ASP A 1 600 ? 6.381 -5.376 7.400 1.00 90.44 600 ASP A O 1
ATOM 4649 N N . GLY A 1 601 ? 4.778 -4.003 8.202 1.00 81.31 601 GLY A N 1
ATOM 4650 C CA . GLY A 1 601 ? 3.607 -4.879 8.008 1.00 81.31 601 GLY A CA 1
ATOM 4651 C C . GLY A 1 601 ? 2.863 -5.370 9.249 1.00 81.31 601 GLY A C 1
ATOM 4652 O O . GLY A 1 601 ? 3.419 -6.203 10.014 1.00 81.31 601 GLY A O 1
#

=== Feature glossary ===
Annotated list of the representations used here:

Nearest PDB structures. The Foldseek neighbor list gives the closest experimentally determined structures in the PDB, ranked by structural alignment. TM-score near 1 means near-identical fold; near 0.3 means only rough topology match. This is how one finds what a novel AlphaFold prediction most resembles in the solved-structure universe.

Foldseek 3Di. Foldseek's 3Di representation compresses backbone geometry into a per-residue letter drawn from a learned twenty-state alphabet. It captures the tertiary interaction pattern around each residue — which residues are packed against it in space, regardless of where they are in sequence.

Radius of gyration, Cα contacts, bounding box. Radius of gyration (Rg) is the root-mean-square distance of Cα atoms from their centroid — a single number for overall size and compactness. A globular domain of N residues has Rg ≈ 2.2·N^0.38 Å; an extended or disordered chain has a much larger Rg. The Cα contact count is the number of residue pairs whose Cα atoms are within 8 Å and are more than four positions apart in sequence — a standard proxy for tertiary packing density. The bounding box is the smallest axis-aligned box enclosing all Cα atoms.

InterPro / GO / CATH / organism. The annotation block draws on four external resources. InterPro: which protein families and domains the sequence belongs to. GO: standardized terms for what the protein does, what process it participates in, and where in the cell it acts. CATH: which structural fold it has in the CATH hierarchy. Organism: the species of origin.

mmCIF coordinates. The mmCIF block holds the 3D Cartesian coordinates of each backbone atom (N, Cα, C, O) in ångströms. mmCIF is the PDB's canonical archive format — a tagged-loop text representation of the atomic model.

pLDDT. pLDDT is the predicted lDDT-Cα score: AlphaFold's confidence that the local environment of each residue (all inter-atomic distances within 15 Å) is correctly placed. It is a per-residue number between 0 and 100, with higher meaning more reliable.

Backbone torsions (φ/ψ). φ (phi) and ψ (psi) are the two rotatable backbone dihedrals per residue: φ is the C(i-1)–N–Cα–C torsion, ψ is the N–Cα–C–N(i+1) torsion, both in degrees on (−180°, 180°]. α-helical residues cluster near (−60°, −45°); β-strand residues near (−120°, +130°). A Ramachandran plot is simply a scatter of (φ, ψ) for every residue.

B-factor. For experimental (PDB) structures, the B-factor (temperature factor) quantifies the positional spread of each atom in the crystal — a combination of thermal vibration and static disorder — in units of Å². High B-factors mark flexible loops or poorly resolved regions; low B-factors mark the rigid, well-ordered core.

Secondary structure (3-state, P-SEA). SS3 is a coarse helix/strand/coil call (letters a/b/c) made by the P-SEA algorithm from inter-Cα distances and dihedrals. It is less detailed than DSSP but needs only Cα positions.

Predicted aligned error. Predicted aligned error is AlphaFold's pairwise confidence. Unlike pLDDT (per-residue), PAE is per-residue-pair and captures whether two parts of the structure are correctly placed relative to each other. Units are ångströms of expected positional error.

Solvent-accessible surface area. Solvent-accessible surface area (SASA) is the area in Å² traced out by the centre of a 1.4 Å probe sphere (a water molecule) rolled over the protein's van der Waals surface (Shrake–Rupley / Lee–Richards construction). Buried residues have near-zero SASA; fully exposed residues can exceed 200 Å². The total SASA scales roughly with the number of surface residues.

Secondary structure (8-state, DSSP). The SS8 string is DSSP's per-residue secondary-structure call. α-helix (H) means an i→i+4 H-bond ladder; β-strand (E) means the residue participates in a β-sheet; 3₁₀ (G) and π (I) are tighter and wider helices; T/S are turns/bends; '-' is loop.

Rendered structure images. Structure images are PyMOL renders from six orthogonal camera directions. Cartoon representation draws helices as coils and strands as arrows; sticks shows the backbone as bonds; surface shows the solvent-excluded envelope. Rainbow coloring maps sequence position to hue (blue→red, N→C); chain coloring assigns a distinct color per polypeptide.

Sequence. The amino-acid sequence is the protein's primary structure: the linear order of residues from the N-terminus to the C-terminus, written in one-letter code. Everything else here — the 3D coordinates, the secondary structure, the domain annotations — is ultimately a consequence of this string.

Contact-map, Ramachandran, and PAE plots. Three diagnostic plots accompany the record. The Cα contact map visualizes the tertiary structure as a 2D adjacency matrix (8 Å cutoff, sequence-local contacts suppressed). The Ramachandran plot shows the distribution of backbone (φ, ψ) torsions, with points in the α and β basins reflecting secondary structure content. The PAE plot shows AlphaFold's inter-residue confidence as a color matrix.